Protein AF-0000000084338729 (afdb_homodimer)

Foldseek 3Di:
DPPPPPPDCPPDPLSVLLLLLLLQCCLVQNLVRDDCVSSCVSSVHDSVSSCVRDVDSVVSLLVLQQVLLCQLCVQLVCLLPDDDDLLVSLLSSQLSNLLSCQVVVSSLSSNVRCVVCLVVCVVPPPPCSSVVSVVSVVVSLVSNLVSLVVNCVVVVHDVVVDPSSVLSVVLVCLSSCCSVPDDNVDPDDSNVVSNVSSVVSSCVSPPDD/DPCVPPPDCPPDPLSVLLLLLLLQCCLVQNLVRDDCVSSCVSSVHDSVSSCVNDVDSVVSLLVLQQVLLCQLCVQLVCLLPDDDDLLVSLLSSQLSNLLSCQVVVSSLSSNVRCVVCLVVCVVPPPPCSSVVSVVSVVVSLVSNLVSLVVNCVVVVHDVVPDPSSVLSVVLVCLSSCCSVPDDNVDPDDSNVVSNVSSVVSSCVSPPDD

Sequence (418 aa):
MSESSGRSIRSGERGREVLDAAAAVFARKGYAQTSLDDIADELGATKGLIYHHYRSKESLLLDVLTTGAKTLIDGVRQIARSDGDPRARLRAMAREHVRITMTDVAYQRTAFRSLPMHVYLARRSVDERWGKLHELRAEHEGMFRDVIEQVLKEDGRTLDSVDTRTLARGMLGALNWVNVWYREERDQDVDGIADTLAEFVVNGVSPRPMSESSGRSIRSGERGREVLDAAAAVFARKGYAQTSLDDIADELGATKGLIYHHYRSKESLLLDVLTTGAKTLIDGVRQIARSDGDPRARLRAMAREHVRITMTDVAYQRTAFRSLPMHVYLARRSVDERWGKLHELRAEHEGMFRDVIEQVLKEDGRTLDSVDTRTLARGMLGALNWVNVWYREERDQDVDGIADTLAEFVVNGVSPRP

InterPro domains:
  IPR001647 DNA-binding HTH domain, TetR-type [PF00440] (19-63)
  IPR001647 DNA-binding HTH domain, TetR-type [PR00455] (18-31)
  IPR001647 DNA-binding HTH domain, TetR-type [PR00455] (39-62)
  IPR001647 DNA-binding HTH domain, TetR-type [PS50977] (12-72)
  IPR009057 Homedomain-like superfamily [SSF46689] (7-90)
  IPR036271 Tetracyclin repressor-like, C-terminal domain superfamily [SSF48498] (85-207)
  IPR041490 HTH-type transcriptional repressor KstR2, C-terminal [PF17932] (83-205)
  IPR050109 HTH-type, TetR-like transcriptional regulator [PTHR30055] (3-208)

Nearest PDB structures (foldseek):
  8suk-assembly2_B  TM=8.575E-01  e=2.396E-10  Rhodococcus sp. USK13
  8svd-assembly1_F  TM=8.682E-01  e=4.073E-09  Mycolicibacterium baixiangningiae
  8svd-assembly2_K  TM=8.384E-01  e=4.444E-09  Mycolicibacterium baixiangningiae
  8sv6-assembly1_B  TM=8.401E-01  e=4.642E-09  Mycolicibacterium smegmatis
  8sva-assembly1_G  TM=8.141E-01  e=8.927E-09  Rhodococcus sp. USK13

Organism: Pseudonocardia thermophila (NCBI:txid1848)

Secondary structure (DSSP, 8-state):
-----------SHHHHHHHHHHHHHHHHH-STT--HHHHHHHHT--HHHHHHH-S-HHHHHHHHHHHHHHHHHHHHHHHHHS-S-HHHHHHHHHHHHHHHHHHSHHHHHHHHHHHHHHHHHHHH---THHHHHHHHHHHHHHHHHHHHHHHHHHTT--GGGS-HHHHHHHHHHHHHTHHHH--TTS---HHHHHHHHHHHHHHHHS---/-----------SHHHHHHHHHHHHHHHHH-STT--HHHHHHHHT--HHHHHHH-S-HHHHHHHHHHHHHHHHHHHHHHHHHS-S-HHHHHHHHHHHHHHHHHHSHHHHHHHHHHHHHHHHHHHH---THHHHHHHHHHHHHHHHHHHHHHHHHHTT--GGGS-HHHHHHHHHHHHHTHHHH--TTS---HHHHHHHHHHHHHHHHS---

Radius of gyration: 22.44 Å; Cα contacts (8 Å, |Δi|>4): 516; chains: 2; bounding box: 72×61×52 Å

Structure (mmCIF, N/CA/C/O backbone):
data_AF-0000000084338729-model_v1
#
loop_
_entity.id
_entity.type
_entity.pdbx_description
1 polymer 'Transcriptional regulator, TetR family'
#
loop_
_atom_site.group_PDB
_atom_site.id
_atom_site.type_symbol
_atom_site.label_atom_id
_atom_site.label_alt_id
_atom_site.label_comp_id
_atom_site.label_asym_id
_atom_site.label_entity_id
_atom_site.label_seq_id
_atom_site.pdbx_PDB_ins_code
_atom_site.Cartn_x
_atom_site.Cartn_y
_atom_site.Cartn_z
_atom_site.occupancy
_atom_site.B_iso_or_equiv
_atom_site.auth_seq_id
_atom_site.auth_comp_id
_atom_site.auth_asym_id
_atom_site.auth_atom_id
_atom_site.pdbx_PDB_model_num
ATOM 1 N N . MET A 1 1 ? 33.438 31.438 -2.777 1 29.81 1 MET A N 1
ATOM 2 C CA . MET A 1 1 ? 32.875 31.078 -1.474 1 29.81 1 MET A CA 1
ATOM 3 C C . MET A 1 1 ? 32.062 29.797 -1.57 1 29.81 1 MET A C 1
ATOM 5 O O . MET A 1 1 ? 31.078 29.734 -2.318 1 29.81 1 MET A O 1
ATOM 9 N N . SER A 1 2 ? 32.656 28.516 -1.354 1 32.59 2 SER A N 1
ATOM 10 C CA . SER A 1 2 ? 32.5 27.078 -1.485 1 32.59 2 SER A CA 1
ATOM 11 C C . SER A 1 2 ? 31.297 26.578 -0.683 1 32.59 2 SER A C 1
ATOM 13 O O . SER A 1 2 ? 31.203 26.812 0.524 1 32.59 2 SER A O 1
ATOM 15 N N . GLU A 1 3 ? 30 26.547 -1.171 1 32.16 3 GLU A N 1
ATOM 16 C CA . GLU A 1 3 ? 28.594 26.266 -0.871 1 32.16 3 GLU A CA 1
ATOM 17 C C . GLU A 1 3 ? 28.438 24.922 -0.166 1 32.16 3 GLU A C 1
ATOM 19 O O . GLU A 1 3 ? 28.016 23.938 -0.776 1 32.16 3 GLU A O 1
ATOM 24 N N . SER A 1 4 ? 29.484 24.484 0.695 1 32.59 4 SER A N 1
ATOM 25 C CA . SER A 1 4 ? 29.906 23.266 1.371 1 32.59 4 SER A CA 1
ATOM 26 C C . SER A 1 4 ? 28.797 22.719 2.266 1 32.59 4 SER A C 1
ATOM 28 O O . SER A 1 4 ? 28.859 21.578 2.719 1 32.59 4 SER A O 1
ATOM 30 N N . SER A 1 5 ? 27.969 23.516 2.996 1 32.72 5 SER A N 1
ATOM 31 C CA . SER A 1 5 ? 27.578 23.281 4.379 1 32.72 5 SER A CA 1
ATOM 32 C C . SER A 1 5 ? 26.422 22.281 4.461 1 32.72 5 SER A C 1
ATOM 34 O O . SER A 1 5 ? 25.531 22.438 5.305 1 32.72 5 SER A O 1
ATOM 36 N N . GLY A 1 6 ? 25.906 21.766 3.426 1 34.91 6 GLY A N 1
ATOM 37 C CA . GLY A 1 6 ? 24.859 20.812 3.721 1 34.91 6 GLY A CA 1
ATOM 38 C C . GLY A 1 6 ? 25.219 19.828 4.82 1 34.91 6 GLY A C 1
ATOM 39 O O . GLY A 1 6 ? 25.984 18.891 4.594 1 34.91 6 GLY A O 1
ATOM 40 N N . ARG A 1 7 ? 25.344 20.234 6.023 1 35.16 7 ARG A N 1
ATOM 41 C CA . ARG A 1 7 ? 25.828 19.656 7.27 1 35.16 7 ARG A CA 1
ATOM 42 C C . ARG A 1 7 ? 25.359 18.203 7.422 1 35.16 7 ARG A C 1
ATOM 44 O O . ARG A 1 7 ? 24.219 17.875 7.098 1 35.16 7 ARG A O 1
ATOM 51 N N . SER A 1 8 ? 26.188 17.234 7.461 1 37.69 8 SER A N 1
ATOM 52 C CA . SER A 1 8 ? 26.219 15.805 7.781 1 37.69 8 SER A CA 1
ATOM 53 C C . SER A 1 8 ? 25.188 15.445 8.836 1 37.69 8 SER A C 1
ATOM 55 O O . SER A 1 8 ? 24.938 16.219 9.758 1 37.69 8 SER A O 1
ATOM 57 N N . ILE A 1 9 ? 24.047 14.844 8.531 1 42.84 9 ILE A N 1
ATOM 58 C CA . ILE A 1 9 ? 23.328 14.18 9.609 1 42.84 9 ILE A CA 1
ATOM 59 C C . ILE A 1 9 ? 24.219 14.039 10.836 1 42.84 9 ILE A C 1
ATOM 61 O O . ILE A 1 9 ? 25.266 13.383 10.773 1 42.84 9 ILE A O 1
ATOM 65 N N . ARG A 1 10 ? 24.562 15.102 11.508 1 43.84 10 ARG A N 1
ATOM 66 C CA . ARG A 1 10 ? 25.359 15.141 12.734 1 43.84 10 ARG A CA 1
ATOM 67 C C . ARG A 1 10 ? 25.344 13.781 13.43 1 43.84 10 ARG A C 1
ATOM 69 O O . ARG A 1 10 ? 24.297 13.305 13.859 1 43.84 10 ARG A O 1
ATOM 76 N N . SER A 1 11 ? 26.016 12.789 13 1 52.41 11 SER A N 1
ATOM 77 C CA . SER A 1 11 ? 26.547 11.438 13.172 1 52.41 11 SER A CA 1
ATOM 78 C C . SER A 1 11 ? 26.656 11.078 14.648 1 52.41 11 SER A C 1
ATOM 80 O O . SER A 1 11 ? 27 9.945 14.992 1 52.41 11 SER A O 1
ATOM 82 N N . GLY A 1 12 ? 26.359 12.047 15.5 1 60.25 12 GLY A N 1
ATOM 83 C CA . GLY A 1 12 ? 26.594 11.625 16.875 1 60.25 12 GLY A CA 1
ATOM 84 C C . GLY A 1 12 ? 25.406 10.867 17.469 1 60.25 12 GLY A C 1
ATOM 85 O O . GLY A 1 12 ? 24.406 10.664 16.797 1 60.25 12 GLY A O 1
ATOM 86 N N . GLU A 1 13 ? 25.656 10.164 18.484 1 67.62 13 GLU A N 1
ATOM 87 C CA . GLU A 1 13 ? 24.688 9.398 19.266 1 67.62 13 GLU A CA 1
ATOM 88 C C . GLU A 1 13 ? 23.406 10.195 19.484 1 67.62 13 GLU A C 1
ATOM 90 O O . GLU A 1 13 ? 22.297 9.648 19.391 1 67.62 13 GLU A O 1
ATOM 95 N N . ARG A 1 14 ? 23.547 11.508 19.453 1 71.56 14 ARG A N 1
ATOM 96 C CA . ARG A 1 14 ? 22.391 12.344 19.75 1 71.56 14 ARG A CA 1
ATOM 97 C C . ARG A 1 14 ? 21.531 12.562 18.5 1 71.56 14 ARG A C 1
ATOM 99 O O . ARG A 1 14 ? 20.312 12.586 18.594 1 71.56 14 ARG A O 1
ATOM 106 N N . GLY A 1 15 ? 22.188 12.664 17.406 1 82.19 15 GLY A N 1
ATOM 107 C CA . GLY A 1 15 ? 21.453 12.805 16.156 1 82.19 15 GLY A CA 1
ATOM 108 C C . GLY A 1 15 ? 20.578 11.602 15.836 1 82.19 15 GLY A C 1
ATOM 109 O O . GLY A 1 15 ? 19.438 11.75 15.406 1 82.19 15 GLY A O 1
ATOM 110 N N . ARG A 1 16 ? 21.125 10.516 16.219 1 88.81 16 ARG A N 1
ATOM 111 C CA . ARG A 1 16 ? 20.391 9.281 15.969 1 88.81 16 ARG A CA 1
ATOM 112 C C . ARG A 1 16 ? 19.188 9.156 16.891 1 88.81 16 ARG A C 1
ATOM 114 O O . ARG A 1 16 ? 18.125 8.672 16.484 1 88.81 16 ARG A O 1
ATOM 121 N N . GLU A 1 17 ? 19.312 9.617 18.031 1 91.12 17 GLU A N 1
ATOM 122 C CA . GLU A 1 17 ? 18.203 9.57 18.984 1 91.12 17 GLU A CA 1
ATOM 123 C C . GLU A 1 17 ? 17.047 10.461 18.547 1 91.12 17 GLU A C 1
ATOM 125 O O . GLU A 1 17 ? 15.883 10.086 18.672 1 91.12 17 GLU A O 1
ATOM 130 N N . VAL A 1 18 ? 17.422 11.609 18.094 1 92.56 18 VAL A N 1
ATOM 131 C CA . VAL A 1 18 ? 16.422 12.539 17.609 1 92.56 18 VAL A CA 1
ATOM 132 C C . VAL A 1 18 ? 15.688 11.93 16.406 1 92.56 18 VAL A C 1
ATOM 134 O O . VAL A 1 18 ? 14.461 12 16.312 1 92.56 18 VAL A O 1
ATOM 137 N N . LEU A 1 19 ? 16.453 11.273 15.578 1 94.81 19 LEU A N 1
ATOM 138 C CA . LEU A 1 19 ? 15.898 10.656 14.383 1 94.81 19 LEU A CA 1
ATOM 139 C C . LEU A 1 19 ? 14.938 9.531 14.758 1 94.81 19 LEU A C 1
ATOM 141 O O . LEU A 1 19 ? 13.844 9.43 14.195 1 94.81 19 LEU A O 1
ATOM 145 N N . ASP A 1 20 ? 15.398 8.727 15.703 1 96.12 20 ASP A N 1
ATOM 146 C CA . ASP A 1 20 ? 14.57 7.621 16.156 1 96.12 20 ASP A CA 1
ATOM 147 C C . ASP A 1 20 ? 13.266 8.125 16.766 1 96.12 20 ASP A C 1
ATOM 149 O O . ASP A 1 20 ? 12.195 7.566 16.516 1 96.12 20 ASP A O 1
ATOM 153 N N . ALA A 1 21 ? 13.367 9.156 17.516 1 95.56 21 ALA A N 1
ATOM 154 C CA . ALA A 1 21 ? 12.18 9.758 18.125 1 95.56 21 ALA A CA 1
ATOM 155 C C . ALA A 1 21 ? 11.25 10.32 17.062 1 95.56 21 ALA A C 1
ATOM 157 O O . ALA A 1 21 ? 10.031 10.148 17.125 1 95.56 21 ALA A O 1
ATOM 158 N N . ALA A 1 22 ? 11.82 11.008 16.094 1 96.5 22 ALA A N 1
ATOM 159 C CA . ALA A 1 22 ? 11.039 11.578 15 1 96.5 22 ALA A CA 1
ATOM 160 C C . ALA A 1 22 ? 10.305 10.484 14.227 1 96.5 22 ALA A C 1
ATOM 162 O O . ALA A 1 22 ? 9.109 10.602 13.945 1 96.5 22 ALA A O 1
ATOM 163 N N . ALA A 1 23 ? 11.039 9.414 13.906 1 97.31 23 ALA A N 1
ATOM 164 C CA . ALA A 1 23 ? 10.438 8.297 13.18 1 97.31 23 ALA A CA 1
ATOM 165 C C . ALA A 1 23 ? 9.242 7.727 13.945 1 97.31 23 ALA A C 1
ATOM 167 O O . ALA A 1 23 ? 8.188 7.473 13.367 1 97.31 23 ALA A O 1
ATOM 168 N N . ALA A 1 24 ? 9.422 7.59 15.211 1 96.44 24 ALA A N 1
ATOM 169 C CA . ALA A 1 24 ? 8.367 7.035 16.047 1 96.44 24 ALA A CA 1
ATOM 170 C C . ALA A 1 24 ? 7.137 7.934 16.047 1 96.44 24 ALA A C 1
ATOM 172 O O . ALA A 1 24 ? 6.008 7.453 15.898 1 96.44 24 ALA A O 1
ATOM 173 N N . VAL A 1 25 ? 7.309 9.195 16.188 1 95.75 25 VAL A N 1
ATOM 174 C CA . VAL A 1 25 ? 6.199 10.141 16.266 1 95.75 25 VAL A CA 1
ATOM 175 C C . VAL A 1 25 ? 5.523 10.266 14.906 1 95.75 25 VAL A C 1
ATOM 177 O O . VAL A 1 25 ? 4.293 10.234 14.812 1 95.75 25 VAL A O 1
ATOM 180 N N . PHE A 1 26 ? 6.336 10.367 13.812 1 94.62 26 PHE A N 1
ATOM 181 C CA . PHE A 1 26 ? 5.781 10.422 12.469 1 94.62 26 PHE A CA 1
ATOM 182 C C . PHE A 1 26 ? 4.965 9.164 12.172 1 94.62 26 PHE A C 1
ATOM 184 O O . PHE A 1 26 ? 3.908 9.242 11.539 1 94.62 26 PHE A O 1
ATOM 191 N N . ALA A 1 27 ? 5.484 8.07 12.602 1 93.69 27 ALA A N 1
ATOM 192 C CA . ALA A 1 27 ? 4.793 6.809 12.367 1 93.69 27 ALA A CA 1
ATOM 193 C C . ALA A 1 27 ? 3.465 6.766 13.117 1 93.69 27 ALA A C 1
ATOM 195 O O . ALA A 1 27 ? 2.482 6.211 12.617 1 93.69 27 ALA A O 1
ATOM 196 N N . ARG A 1 28 ? 3.416 7.344 14.234 1 90.12 28 ARG A N 1
ATOM 197 C CA . ARG A 1 28 ? 2.238 7.281 15.094 1 90.12 28 ARG A CA 1
ATOM 198 C C . ARG A 1 28 ? 1.216 8.344 14.703 1 90.12 28 ARG A C 1
ATOM 200 O O . ARG A 1 28 ? 0.024 8.047 14.578 1 90.12 28 ARG A O 1
ATOM 207 N N . LYS A 1 29 ? 1.679 9.617 14.391 1 87.5 29 LYS A N 1
ATOM 208 C CA . LYS A 1 29 ? 0.766 10.75 14.258 1 87.5 29 LYS A CA 1
ATOM 209 C C . LYS A 1 29 ? 0.616 11.172 12.797 1 87.5 29 LYS A C 1
ATOM 211 O O . LYS A 1 29 ? -0.352 11.836 12.438 1 87.5 29 LYS A O 1
ATOM 216 N N . GLY A 1 30 ? 1.602 10.75 12 1 88.88 30 GLY A N 1
ATOM 217 C CA . GLY A 1 30 ? 1.691 11.328 10.664 1 88.88 30 GLY A CA 1
ATOM 218 C C . GLY A 1 30 ? 2.443 12.641 10.633 1 88.88 30 GLY A C 1
ATOM 219 O O . GLY A 1 30 ? 2.562 13.32 11.656 1 88.88 30 GLY A O 1
ATOM 220 N N . TYR A 1 31 ? 2.863 13.031 9.516 1 88.06 31 TYR A N 1
ATOM 221 C CA . TYR A 1 31 ? 3.695 14.211 9.336 1 88.06 31 TYR A CA 1
ATOM 222 C C . TYR A 1 31 ? 2.92 15.484 9.68 1 88.06 31 TYR A C 1
ATOM 224 O O . TYR A 1 31 ? 3.396 16.328 10.438 1 88.06 31 TYR A O 1
ATOM 232 N N . ALA A 1 32 ? 1.755 15.641 9.117 1 83.25 32 ALA A N 1
ATOM 233 C CA . ALA A 1 32 ? 0.985 16.875 9.234 1 83.25 32 ALA A CA 1
ATOM 234 C C . ALA A 1 32 ? 0.612 17.156 10.688 1 83.25 32 ALA A C 1
ATOM 236 O O . ALA A 1 32 ? 0.592 18.312 11.117 1 83.25 32 ALA A O 1
ATOM 237 N N . GLN A 1 33 ? 0.478 16.141 11.5 1 85.94 33 GLN A N 1
ATOM 238 C CA . GLN A 1 33 ? -0.008 16.312 12.867 1 85.94 33 GLN A CA 1
ATOM 239 C C . GLN A 1 33 ? 1.147 16.328 13.859 1 85.94 33 GLN A C 1
ATOM 241 O O . GLN A 1 33 ? 0.928 16.359 15.07 1 85.94 33 GLN A O 1
ATOM 246 N N . THR A 1 34 ? 2.303 16.234 13.383 1 92.19 34 THR A N 1
ATOM 247 C CA . THR A 1 34 ? 3.48 16.188 14.242 1 92.19 34 THR A CA 1
ATOM 248 C C . THR A 1 34 ? 4.129 17.562 14.336 1 92.19 34 THR A C 1
ATOM 250 O O . THR A 1 34 ? 4.246 18.281 13.328 1 92.19 34 THR A O 1
ATOM 253 N N . SER A 1 35 ? 4.523 17.984 15.539 1 92.69 35 SER A N 1
ATOM 254 C CA . SER A 1 35 ? 5.336 19.172 15.766 1 92.69 35 SER A CA 1
ATOM 255 C C . SER A 1 35 ? 6.715 18.812 16.297 1 92.69 35 SER A C 1
ATOM 257 O O . SER A 1 35 ? 6.941 17.672 16.734 1 92.69 35 SER A O 1
ATOM 259 N N . LEU A 1 36 ? 7.574 19.703 16.219 1 92.75 36 LEU A N 1
ATOM 260 C CA . LEU A 1 36 ? 8.891 19.484 16.812 1 92.75 36 LEU A CA 1
ATOM 261 C C . LEU A 1 36 ? 8.781 19.297 18.312 1 92.75 36 LEU A C 1
ATOM 263 O O . LEU A 1 36 ? 9.555 18.531 18.906 1 92.75 36 LEU A O 1
ATOM 267 N N . ASP A 1 37 ? 7.781 19.938 18.906 1 92.5 37 ASP A N 1
ATOM 268 C CA . ASP A 1 37 ? 7.527 19.75 20.328 1 92.5 37 ASP A CA 1
ATOM 269 C C . ASP A 1 37 ? 7.137 18.312 20.641 1 92.5 37 ASP A C 1
ATOM 271 O O . ASP A 1 37 ? 7.566 17.734 21.641 1 92.5 37 ASP A O 1
ATOM 275 N N . ASP A 1 38 ? 6.348 17.703 19.812 1 94.12 38 ASP A N 1
ATOM 276 C CA . ASP A 1 38 ? 5.977 16.297 19.969 1 94.12 38 ASP A CA 1
ATOM 277 C C . ASP A 1 38 ? 7.211 15.406 20 1 94.12 38 ASP A C 1
ATOM 279 O O . ASP A 1 38 ? 7.281 14.453 20.781 1 94.12 38 ASP A O 1
ATOM 283 N N . ILE A 1 39 ? 8.125 15.703 19.141 1 94.88 39 ILE A N 1
ATOM 284 C CA . ILE A 1 39 ? 9.344 14.898 19.016 1 94.88 39 ILE A CA 1
ATOM 285 C C . ILE A 1 39 ? 10.227 15.094 20.25 1 94.88 39 ILE A C 1
ATOM 287 O O . ILE A 1 39 ? 10.789 14.133 20.766 1 94.88 39 ILE A O 1
ATOM 291 N N . ALA A 1 40 ? 10.328 16.344 20.688 1 93.06 40 ALA A N 1
ATOM 292 C CA . ALA A 1 40 ? 11.07 16.641 21.906 1 93.06 40 ALA A CA 1
ATOM 293 C C . ALA A 1 40 ? 10.484 15.867 23.094 1 93.06 40 ALA A C 1
ATOM 295 O O . ALA A 1 40 ? 11.227 15.281 23.891 1 93.06 40 ALA A O 1
ATOM 296 N N . ASP A 1 41 ? 9.195 15.867 23.188 1 93.62 41 ASP A N 1
ATOM 297 C CA . ASP A 1 41 ? 8.5 15.148 24.25 1 93.62 41 ASP A CA 1
ATOM 298 C C . ASP A 1 41 ? 8.797 13.648 24.188 1 93.62 41 ASP A C 1
ATOM 300 O O . ASP A 1 41 ? 9.016 13.008 25.203 1 93.62 41 ASP A O 1
ATOM 304 N N . GLU A 1 42 ? 8.773 13.094 22.984 1 93.12 42 GLU A N 1
ATOM 305 C CA . GLU A 1 42 ? 9.086 11.688 22.781 1 93.12 42 GLU A CA 1
ATOM 306 C C . GLU A 1 42 ? 10.484 11.344 23.281 1 93.12 42 GLU A C 1
ATOM 308 O O . GLU A 1 42 ? 10.703 10.266 23.828 1 93.12 42 GLU A O 1
ATOM 313 N N . LEU A 1 43 ? 11.383 12.195 23.109 1 90.81 43 LEU A N 1
ATOM 314 C CA . LEU A 1 43 ? 12.781 12.008 23.484 1 90.81 43 LEU A CA 1
ATOM 315 C C . LEU A 1 43 ? 13 12.32 24.953 1 90.81 43 LEU A C 1
ATOM 317 O O . LEU A 1 43 ? 14.047 12 25.516 1 90.81 43 LEU A O 1
ATOM 321 N N . GLY A 1 44 ? 12.023 12.945 25.531 1 90.44 44 GLY A N 1
ATOM 322 C CA . GLY A 1 44 ? 12.227 13.422 26.891 1 90.44 44 GLY A CA 1
ATOM 323 C C . GLY A 1 44 ? 13.273 14.523 26.984 1 90.44 44 GLY A C 1
ATOM 324 O O . GLY A 1 44 ? 14.039 14.57 27.953 1 90.44 44 GLY A O 1
ATOM 325 N N . ALA A 1 45 ? 13.391 15.227 26.016 1 83.56 45 ALA A N 1
ATOM 326 C CA . ALA A 1 45 ? 14.398 16.281 25.938 1 83.56 45 ALA A CA 1
ATOM 327 C C . ALA A 1 45 ? 13.734 17.656 25.859 1 83.56 45 ALA A C 1
ATOM 329 O O . ALA A 1 45 ? 12.516 17.766 25.734 1 83.56 45 ALA A O 1
ATOM 330 N N . THR A 1 46 ? 14.578 18.609 26.031 1 81.62 46 THR A N 1
ATOM 331 C CA . THR A 1 46 ? 14.094 19.969 25.875 1 81.62 46 THR A CA 1
ATOM 332 C C . THR A 1 46 ? 13.883 20.297 24.406 1 81.62 46 THR A C 1
ATOM 334 O O . THR A 1 46 ? 14.516 19.703 23.531 1 81.62 46 THR A O 1
ATOM 337 N N . LYS A 1 47 ? 13.047 21.188 24.141 1 81.31 47 LYS A N 1
ATOM 338 C CA . LYS A 1 47 ? 12.781 21.672 22.781 1 81.31 47 LYS A CA 1
ATOM 339 C C . LYS A 1 47 ? 14.055 22.203 22.141 1 81.31 47 LYS A C 1
ATOM 341 O O . LYS A 1 47 ? 14.266 22.031 20.938 1 81.31 47 LYS A O 1
ATOM 346 N N . GLY A 1 48 ? 14.875 22.75 22.953 1 81.06 48 GLY A N 1
ATOM 347 C CA . GLY A 1 48 ? 16.125 23.344 22.484 1 81.06 48 GLY A CA 1
ATOM 348 C C . GLY A 1 48 ? 17.062 22.328 21.859 1 81.06 48 GLY A C 1
ATOM 349 O O . GLY A 1 48 ? 17.734 22.625 20.859 1 81.06 48 GLY A O 1
ATOM 350 N N . LEU A 1 49 ? 17.047 21.203 22.312 1 81.81 49 LEU A N 1
ATOM 351 C CA . LEU A 1 49 ? 17.906 20.156 21.781 1 81.81 49 LEU A CA 1
ATOM 352 C C . LEU A 1 49 ? 17.531 19.812 20.344 1 81.81 49 LEU A C 1
ATOM 354 O O . LEU A 1 49 ? 18.406 19.641 19.5 1 81.81 49 LEU A O 1
ATOM 358 N N . ILE A 1 50 ? 16.25 19.703 20.031 1 84.44 50 ILE A N 1
ATOM 359 C CA . ILE A 1 50 ? 15.789 19.359 18.688 1 84.44 50 ILE A CA 1
ATOM 360 C C . ILE A 1 50 ? 16.094 20.516 17.719 1 84.44 50 ILE A C 1
ATOM 362 O O . ILE A 1 50 ? 16.578 20.281 16.625 1 84.44 50 ILE A O 1
ATOM 366 N N . TYR A 1 51 ? 15.922 21.719 18.281 1 82.69 51 TYR A N 1
ATOM 367 C CA . TYR A 1 51 ? 16.078 22.891 17.453 1 82.69 51 TYR A CA 1
ATOM 368 C C . TYR A 1 51 ? 17.547 23.141 17.125 1 82.69 51 TYR A C 1
ATOM 370 O O . TYR A 1 51 ? 17.875 23.75 16.094 1 82.69 51 TYR A O 1
ATOM 378 N N . HIS A 1 52 ? 18.328 22.641 17.953 1 83.69 52 HIS A N 1
ATOM 379 C CA . HIS A 1 52 ? 19.766 22.734 17.703 1 83.69 52 HIS A CA 1
ATOM 380 C C . HIS A 1 52 ? 20.172 21.844 16.547 1 83.69 52 HIS A C 1
ATOM 382 O O . HIS A 1 52 ? 21.062 22.203 15.766 1 83.69 52 HIS A O 1
ATOM 388 N N . HIS A 1 53 ? 19.453 20.766 16.391 1 83.5 53 HIS A N 1
ATOM 389 C CA . HIS A 1 53 ? 19.828 19.781 15.375 1 83.5 53 HIS A CA 1
ATOM 390 C C . HIS A 1 53 ? 19.016 19.969 14.102 1 83.5 53 HIS A C 1
ATOM 392 O O . HIS A 1 53 ? 19.531 19.766 13 1 83.5 53 HIS A O 1
ATOM 398 N N . TYR A 1 54 ? 17.781 20.297 14.289 1 85.19 54 TYR A N 1
ATOM 399 C CA . TYR A 1 54 ? 16.906 20.438 13.141 1 85.19 54 TYR A CA 1
ATOM 400 C C . TYR A 1 54 ? 16.109 21.734 13.227 1 85.19 54 TYR A C 1
ATOM 402 O O . TYR A 1 54 ? 15.508 22.031 14.266 1 85.19 54 TYR A O 1
ATOM 410 N N . ARG A 1 55 ? 16.188 22.422 12.055 1 79.06 55 ARG A N 1
ATOM 411 C CA . ARG A 1 55 ? 15.484 23.688 12.047 1 79.06 55 ARG A CA 1
ATOM 412 C C . ARG A 1 55 ? 14.094 23.531 11.453 1 79.06 55 ARG A C 1
ATOM 414 O O . ARG A 1 55 ? 13.242 24.422 11.602 1 79.06 55 ARG A O 1
ATOM 421 N N . SER A 1 56 ? 13.945 22.391 10.805 1 87.75 56 SER A N 1
ATOM 422 C CA . SER A 1 56 ? 12.625 22.266 10.195 1 87.75 56 SER A CA 1
ATOM 423 C C . SER A 1 56 ? 12.117 20.828 10.281 1 87.75 56 SER A C 1
ATOM 425 O O . SER A 1 56 ? 12.898 19.875 10.172 1 87.75 56 SER A O 1
ATOM 427 N N . LYS A 1 57 ? 10.914 20.719 10.438 1 90.69 57 LYS A N 1
ATOM 428 C CA . LYS A 1 57 ? 10.227 19.438 10.453 1 90.69 57 LYS A CA 1
ATOM 429 C C . LYS A 1 57 ? 10.43 18.688 9.141 1 90.69 57 LYS A C 1
ATOM 431 O O . LYS A 1 57 ? 10.57 17.469 9.133 1 90.69 57 LYS A O 1
ATOM 436 N N . GLU A 1 58 ? 10.453 19.375 8.062 1 89.38 58 GLU A N 1
ATOM 437 C CA . GLU A 1 58 ? 10.641 18.766 6.746 1 89.38 58 GLU A CA 1
ATOM 438 C C . GLU A 1 58 ? 12.016 18.125 6.617 1 89.38 58 GLU A C 1
ATOM 440 O O . GLU A 1 58 ? 12.148 17.031 6.082 1 89.38 58 GLU A O 1
ATOM 445 N N . SER A 1 59 ? 12.984 18.844 7.074 1 89.62 59 SER A N 1
ATOM 446 C CA . SER A 1 59 ? 14.344 18.297 7.023 1 89.62 59 SER A CA 1
ATOM 447 C C . SER A 1 59 ? 14.461 17.031 7.863 1 89.62 59 SER A C 1
ATOM 449 O O . SER A 1 59 ? 15.156 16.094 7.484 1 89.62 59 SER A O 1
ATOM 451 N N . LEU A 1 60 ? 13.836 17.062 8.961 1 92.31 60 LEU A N 1
ATOM 452 C CA . LEU A 1 60 ? 13.828 15.891 9.828 1 92.31 60 LEU A CA 1
ATOM 453 C C . LEU A 1 60 ? 13.109 14.719 9.164 1 92.31 60 LEU A C 1
ATOM 455 O O . LEU A 1 60 ? 13.602 13.586 9.195 1 92.31 60 LEU A O 1
ATOM 459 N N . LEU A 1 61 ? 11.984 14.969 8.539 1 93.75 61 LEU A N 1
ATOM 460 C CA . LEU A 1 61 ? 11.273 13.922 7.805 1 93.75 61 LEU A CA 1
ATOM 461 C C . LEU A 1 61 ? 12.164 13.328 6.719 1 93.75 61 LEU A C 1
ATOM 463 O O . LEU A 1 61 ? 12.242 12.102 6.578 1 93.75 61 LEU A O 1
ATOM 467 N N . LEU A 1 62 ? 12.789 14.188 5.992 1 92.5 62 LEU A N 1
ATOM 468 C CA . LEU A 1 62 ? 13.641 13.734 4.898 1 92.5 62 LEU A CA 1
ATOM 469 C C . LEU A 1 62 ? 14.734 12.805 5.414 1 92.5 62 LEU A C 1
ATOM 471 O O . LEU A 1 62 ? 15.031 11.781 4.793 1 92.5 62 LEU A O 1
ATOM 475 N N . ASP A 1 63 ? 15.289 13.164 6.508 1 94.31 63 ASP A N 1
ATOM 476 C CA . ASP A 1 63 ? 16.328 12.312 7.086 1 94.31 63 ASP A CA 1
ATOM 477 C C . ASP A 1 63 ? 15.75 10.977 7.543 1 94.31 63 ASP A C 1
ATOM 479 O O . ASP A 1 63 ? 16.375 9.938 7.383 1 94.31 63 ASP A O 1
ATOM 483 N N . VAL A 1 64 ? 14.586 10.977 8.141 1 96.31 64 VAL A N 1
ATOM 484 C CA . VAL A 1 64 ? 13.906 9.75 8.547 1 96.31 64 VAL A CA 1
ATOM 485 C C . VAL A 1 64 ? 13.648 8.875 7.32 1 96.31 64 VAL A C 1
ATOM 487 O O . VAL A 1 64 ? 13.961 7.68 7.328 1 96.31 64 VAL A O 1
ATOM 490 N N . LEU A 1 65 ? 13.156 9.492 6.266 1 95.94 65 LEU A N 1
ATOM 491 C CA . LEU A 1 65 ? 12.836 8.766 5.043 1 95.94 65 LEU A CA 1
ATOM 492 C C . LEU A 1 65 ? 14.102 8.195 4.402 1 95.94 65 LEU A C 1
ATOM 494 O O . LEU A 1 65 ? 14.109 7.039 3.963 1 95.94 65 LEU A O 1
ATOM 498 N N . THR A 1 66 ? 15.117 9 4.344 1 95.56 66 THR A N 1
ATOM 499 C CA . THR A 1 66 ? 16.359 8.586 3.721 1 95.56 66 THR A CA 1
ATOM 500 C C . THR A 1 66 ? 17 7.426 4.492 1 95.56 66 THR A C 1
ATOM 502 O O . THR A 1 66 ? 17.469 6.457 3.893 1 95.56 66 THR A O 1
ATOM 505 N N . THR A 1 67 ? 16.984 7.535 5.789 1 97.06 67 THR A N 1
ATOM 506 C CA . THR A 1 67 ? 17.531 6.473 6.625 1 97.06 67 THR A CA 1
ATOM 507 C C . THR A 1 67 ? 16.766 5.168 6.414 1 97.06 67 THR A C 1
ATOM 509 O O . THR A 1 67 ? 17.375 4.105 6.262 1 97.06 67 THR A O 1
ATOM 512 N N . GLY A 1 68 ? 15.477 5.238 6.434 1 97.38 68 GLY A N 1
ATOM 513 C CA . GLY A 1 68 ? 14.664 4.062 6.164 1 97.38 68 GLY A CA 1
ATOM 514 C C . GLY A 1 68 ? 14.938 3.455 4.801 1 97.38 68 GLY A C 1
ATOM 515 O O . GLY A 1 68 ? 15.062 2.234 4.672 1 97.38 68 GLY A O 1
ATOM 516 N N . ALA A 1 69 ? 15.047 4.309 3.779 1 96.88 69 ALA A N 1
ATOM 517 C CA . ALA A 1 69 ? 15.328 3.854 2.422 1 96.88 69 ALA A CA 1
ATOM 518 C C . ALA A 1 69 ? 16.688 3.158 2.348 1 96.88 69 ALA A C 1
ATOM 520 O O . ALA A 1 69 ? 16.812 2.102 1.725 1 96.88 69 ALA A O 1
ATOM 521 N N . LYS A 1 70 ? 17.641 3.734 2.967 1 97.75 70 LYS A N 1
ATOM 522 C CA . LYS A 1 70 ? 18.984 3.162 2.953 1 97.75 70 LYS A CA 1
ATOM 523 C C . LYS A 1 70 ? 19.016 1.805 3.648 1 97.75 70 LYS A C 1
ATOM 525 O O . LYS A 1 70 ? 19.719 0.896 3.217 1 97.75 70 LYS A O 1
ATOM 530 N N . THR A 1 71 ? 18.297 1.696 4.742 1 97.62 71 THR A N 1
ATOM 531 C CA . THR A 1 71 ? 18.219 0.417 5.441 1 97.62 71 THR A CA 1
ATOM 532 C C . THR A 1 71 ? 17.703 -0.678 4.508 1 97.62 71 THR A C 1
ATOM 534 O O . THR A 1 71 ? 18.281 -1.767 4.445 1 97.62 71 THR A O 1
ATOM 537 N N . LEU A 1 72 ? 16.688 -0.412 3.773 1 97.69 72 LEU A N 1
ATOM 538 C CA . LEU A 1 72 ? 16.109 -1.373 2.832 1 97.69 72 LEU A CA 1
ATOM 539 C C . LEU A 1 72 ? 17.109 -1.702 1.726 1 97.69 72 LEU A C 1
ATOM 541 O O . LEU A 1 72 ? 17.359 -2.875 1.436 1 97.69 72 LEU A O 1
ATOM 545 N N . ILE A 1 73 ? 17.656 -0.661 1.139 1 97.94 73 ILE A N 1
ATOM 546 C CA . ILE A 1 73 ? 18.547 -0.81 -0.006 1 97.94 73 ILE A CA 1
ATOM 547 C C . ILE A 1 73 ? 19.766 -1.619 0.401 1 97.94 73 ILE A C 1
ATOM 549 O O . ILE A 1 73 ? 20.172 -2.557 -0.298 1 97.94 73 ILE A O 1
ATOM 553 N N . ASP A 1 74 ? 20.328 -1.262 1.515 1 96.88 74 ASP A N 1
ATOM 554 C CA . ASP A 1 74 ? 21.516 -1.951 1.979 1 96.88 74 ASP A CA 1
ATOM 555 C C . ASP A 1 74 ? 21.234 -3.42 2.283 1 96.88 74 ASP A C 1
ATOM 557 O O . ASP A 1 74 ? 22.078 -4.285 2.055 1 96.88 74 ASP A O 1
ATOM 561 N N . GLY A 1 75 ? 20.062 -3.68 2.811 1 96.88 75 GLY A N 1
ATOM 562 C CA . GLY A 1 75 ? 19.672 -5.043 3.131 1 96.88 75 GLY A CA 1
ATOM 563 C C . GLY A 1 75 ? 19.547 -5.93 1.906 1 96.88 75 GLY A C 1
ATOM 564 O O . GLY A 1 75 ? 19.875 -7.113 1.951 1 96.88 75 GLY A O 1
ATOM 565 N N . VAL A 1 76 ? 19.078 -5.332 0.764 1 97.62 76 VAL A N 1
ATOM 566 C CA . VAL A 1 76 ? 18.766 -6.188 -0.376 1 97.62 76 VAL A CA 1
ATOM 567 C C . VAL A 1 76 ? 19.906 -6.137 -1.388 1 97.62 76 VAL A C 1
ATOM 569 O O . VAL A 1 76 ? 20.016 -7.012 -2.248 1 97.62 76 VAL A O 1
ATOM 572 N N . ARG A 1 77 ? 20.719 -5.102 -1.366 1 97.5 77 ARG A N 1
ATOM 573 C CA . ARG A 1 77 ? 21.734 -4.836 -2.385 1 97.5 77 ARG A CA 1
ATOM 574 C C . ARG A 1 77 ? 22.703 -6.004 -2.512 1 97.5 77 ARG A C 1
ATOM 576 O O . ARG A 1 77 ? 23 -6.461 -3.619 1 97.5 77 ARG A O 1
ATOM 583 N N . GLN A 1 78 ? 23.156 -6.469 -1.382 1 95.88 78 GLN A N 1
ATOM 584 C CA . GLN A 1 78 ? 24.125 -7.559 -1.423 1 95.88 78 GLN A CA 1
ATOM 585 C C . GLN A 1 78 ? 23.5 -8.82 -2.016 1 95.88 78 GLN A C 1
ATOM 587 O O . GLN A 1 78 ? 24.172 -9.57 -2.73 1 95.88 78 GLN A O 1
ATOM 592 N N . ILE A 1 79 ? 22.25 -9.062 -1.729 1 98.12 79 ILE A N 1
ATOM 593 C CA . ILE A 1 79 ? 21.547 -10.227 -2.262 1 98.12 79 ILE A CA 1
ATOM 594 C C . ILE A 1 79 ? 21.375 -10.078 -3.771 1 98.12 79 ILE A C 1
ATOM 596 O O . ILE A 1 79 ? 21.656 -11.016 -4.527 1 98.12 79 ILE A O 1
ATOM 600 N N . ALA A 1 80 ? 21.016 -8.914 -4.199 1 97.81 80 ALA A N 1
ATOM 601 C CA . ALA A 1 80 ? 20.766 -8.625 -5.609 1 97.81 80 ALA A CA 1
ATOM 602 C C . ALA A 1 80 ? 22.031 -8.836 -6.438 1 97.81 80 ALA A C 1
ATOM 604 O O . ALA A 1 80 ? 21.953 -9.234 -7.602 1 97.81 80 ALA A O 1
ATOM 605 N N . ARG A 1 81 ? 23.141 -8.562 -5.879 1 95.44 81 ARG A N 1
ATOM 606 C CA . ARG A 1 81 ? 24.406 -8.57 -6.602 1 95.44 81 ARG A CA 1
ATOM 607 C C . ARG A 1 81 ? 25.109 -9.906 -6.441 1 95.44 81 ARG A C 1
ATOM 609 O O . ARG A 1 81 ? 26.172 -10.133 -7.035 1 95.44 81 ARG A O 1
ATOM 616 N N . SER A 1 82 ? 24.578 -10.711 -5.609 1 95.38 82 SER A N 1
ATOM 617 C CA . SER A 1 82 ? 25.203 -12.016 -5.402 1 95.38 82 SER A CA 1
ATOM 618 C C . SER A 1 82 ? 25.078 -12.898 -6.633 1 95.38 82 SER A C 1
ATOM 620 O O . SER A 1 82 ? 24.391 -12.531 -7.598 1 95.38 82 SER A O 1
ATOM 622 N N . ASP A 1 83 ? 25.828 -13.945 -6.566 1 91.19 83 ASP A N 1
ATOM 623 C CA . ASP A 1 83 ? 25.75 -14.938 -7.633 1 91.19 83 ASP A CA 1
ATOM 624 C C . ASP A 1 83 ? 24.734 -16.031 -7.301 1 91.19 83 ASP A C 1
ATOM 626 O O . ASP A 1 83 ? 24.219 -16.078 -6.184 1 91.19 83 ASP A O 1
ATOM 630 N N . GLY A 1 84 ? 24.266 -16.688 -8.297 1 91.69 84 GLY A N 1
ATOM 631 C CA . GLY A 1 84 ? 23.391 -17.812 -8.039 1 91.69 84 GLY A CA 1
ATOM 632 C C . GLY A 1 84 ? 22.078 -17.75 -8.812 1 91.69 84 GLY A C 1
ATOM 633 O O . GLY A 1 84 ? 21.938 -16.953 -9.742 1 91.69 84 GLY A O 1
ATOM 634 N N . ASP A 1 85 ? 21.156 -18.625 -8.453 1 96.5 85 ASP A N 1
ATOM 635 C CA . ASP A 1 85 ? 19.859 -18.766 -9.102 1 96.5 85 ASP A CA 1
ATOM 636 C C . ASP A 1 85 ? 19.016 -17.5 -8.898 1 96.5 85 ASP A C 1
ATOM 638 O O . ASP A 1 85 ? 18.75 -17.109 -7.766 1 96.5 85 ASP A O 1
ATOM 642 N N . PRO A 1 86 ? 18.656 -16.859 -10 1 97.69 86 PRO A N 1
ATOM 643 C CA . PRO A 1 86 ? 17.891 -15.609 -9.891 1 97.69 86 PRO A CA 1
ATOM 644 C C . PRO A 1 86 ? 16.609 -15.766 -9.086 1 97.69 86 PRO A C 1
ATOM 646 O O . PRO A 1 86 ? 16.219 -14.859 -8.352 1 97.69 86 PRO A O 1
ATOM 649 N N . ARG A 1 87 ? 15.992 -16.875 -9.219 1 97.56 87 ARG A N 1
ATOM 650 C CA . ARG A 1 87 ? 14.758 -17.094 -8.469 1 97.56 87 ARG A CA 1
ATOM 651 C C . ARG A 1 87 ? 15.031 -17.125 -6.965 1 97.56 87 ARG A C 1
ATOM 653 O O . ARG A 1 87 ? 14.273 -16.547 -6.184 1 97.56 87 ARG A O 1
ATOM 660 N N . ALA A 1 88 ? 16.062 -17.812 -6.559 1 97.75 88 ALA A N 1
ATOM 661 C CA . ALA A 1 88 ? 16.469 -17.859 -5.156 1 97.75 88 ALA A CA 1
ATOM 662 C C . ALA A 1 88 ? 16.859 -16.469 -4.656 1 97.75 88 ALA A C 1
ATOM 664 O O . ALA A 1 88 ? 16.547 -16.094 -3.521 1 97.75 88 ALA A O 1
ATOM 665 N N . ARG A 1 89 ? 17.562 -15.742 -5.484 1 98.31 89 ARG A N 1
ATOM 666 C CA . ARG A 1 89 ? 17.938 -14.375 -5.133 1 98.31 89 ARG A CA 1
ATOM 667 C C . ARG A 1 89 ? 16.703 -13.5 -4.938 1 98.31 89 ARG A C 1
ATOM 669 O O . ARG A 1 89 ? 16.625 -12.742 -3.971 1 98.31 89 ARG A O 1
ATOM 676 N N . LEU A 1 90 ? 15.734 -13.617 -5.863 1 98.62 90 LEU A N 1
ATOM 677 C CA . LEU A 1 90 ? 14.516 -12.828 -5.762 1 98.62 90 LEU A CA 1
ATOM 678 C C . LEU A 1 90 ? 13.766 -13.148 -4.469 1 98.62 90 LEU A C 1
ATOM 680 O O . LEU A 1 90 ? 13.266 -12.25 -3.795 1 98.62 90 LEU A O 1
ATOM 684 N N . ARG A 1 91 ? 13.742 -14.445 -4.141 1 98.56 91 ARG A N 1
ATOM 685 C CA . ARG A 1 91 ? 13.094 -14.875 -2.902 1 98.56 91 ARG A CA 1
ATOM 686 C C . ARG A 1 91 ? 13.789 -14.273 -1.685 1 98.56 91 ARG A C 1
ATOM 688 O O . ARG A 1 91 ? 13.125 -13.773 -0.771 1 98.56 91 ARG A O 1
ATOM 695 N N . ALA A 1 92 ? 15.055 -14.32 -1.699 1 98.75 92 ALA A N 1
ATOM 696 C CA . ALA A 1 92 ? 15.828 -13.797 -0.582 1 98.75 92 ALA A CA 1
ATOM 697 C C . ALA A 1 92 ? 15.664 -12.281 -0.466 1 98.75 92 ALA A C 1
ATOM 699 O O . ALA A 1 92 ? 15.594 -11.742 0.64 1 98.75 92 ALA A O 1
ATOM 700 N N . MET A 1 93 ? 15.688 -11.57 -1.588 1 98.81 93 MET A N 1
ATOM 701 C CA . MET A 1 93 ? 15.469 -10.125 -1.599 1 98.81 93 MET A CA 1
ATOM 702 C C . MET A 1 93 ? 14.109 -9.781 -1 1 98.81 93 MET A C 1
ATOM 704 O O . MET A 1 93 ? 14.008 -8.898 -0.144 1 98.81 93 MET A O 1
ATOM 708 N N . ALA A 1 94 ? 13.055 -10.477 -1.471 1 98.88 94 ALA A N 1
ATOM 709 C CA . ALA A 1 94 ? 11.703 -10.234 -0.978 1 98.88 94 ALA A CA 1
ATOM 710 C C . ALA A 1 94 ? 11.609 -10.492 0.523 1 98.88 94 ALA A C 1
ATOM 712 O O . ALA A 1 94 ? 11.031 -9.695 1.263 1 98.88 94 ALA A O 1
ATOM 713 N N . ARG A 1 95 ? 12.172 -11.609 0.934 1 98.88 95 ARG A N 1
ATOM 714 C CA . ARG A 1 95 ? 12.164 -11.969 2.348 1 98.88 95 ARG A CA 1
ATOM 715 C C . ARG A 1 95 ? 12.844 -10.898 3.191 1 98.88 95 ARG A C 1
ATOM 717 O O . ARG A 1 95 ? 12.328 -10.5 4.234 1 98.88 95 ARG A O 1
ATOM 724 N N . GLU A 1 96 ? 13.984 -10.453 2.736 1 98.75 96 GLU A N 1
ATOM 725 C CA . GLU A 1 96 ? 14.742 -9.453 3.479 1 98.75 96 GLU A CA 1
ATOM 726 C C . GLU A 1 96 ? 14 -8.117 3.52 1 98.75 96 GLU A C 1
ATOM 728 O O . GLU A 1 96 ? 13.977 -7.445 4.551 1 98.75 96 GLU A O 1
ATOM 733 N N . HIS A 1 97 ? 13.438 -7.719 2.422 1 98.81 97 HIS A N 1
ATOM 734 C CA . HIS A 1 97 ? 12.648 -6.492 2.373 1 98.81 97 HIS A CA 1
ATOM 735 C C . HIS A 1 97 ? 11.539 -6.508 3.422 1 98.81 97 HIS A C 1
ATOM 737 O O . HIS A 1 97 ? 11.383 -5.547 4.176 1 98.81 97 HIS A O 1
ATOM 743 N N . VAL A 1 98 ? 10.789 -7.59 3.518 1 98.62 98 VAL A N 1
ATOM 744 C CA . VAL A 1 98 ? 9.672 -7.707 4.449 1 98.62 98 VAL A CA 1
ATOM 745 C C . VAL A 1 98 ? 10.195 -7.742 5.883 1 98.62 98 VAL A C 1
ATOM 747 O O . VAL A 1 98 ? 9.617 -7.117 6.777 1 98.62 98 VAL A O 1
ATOM 750 N N . ARG A 1 99 ? 11.227 -8.484 6.074 1 98.38 99 ARG A N 1
ATOM 751 C CA . ARG A 1 99 ? 11.82 -8.57 7.406 1 98.38 99 ARG A CA 1
ATOM 752 C C . ARG A 1 99 ? 12.227 -7.191 7.914 1 98.38 99 ARG A C 1
ATOM 754 O O . ARG A 1 99 ? 11.914 -6.828 9.047 1 98.38 99 ARG A O 1
ATOM 761 N N . ILE A 1 100 ? 12.875 -6.438 7.098 1 98.31 100 ILE A N 1
ATOM 762 C CA . ILE A 1 100 ? 13.297 -5.09 7.469 1 98.31 100 ILE A 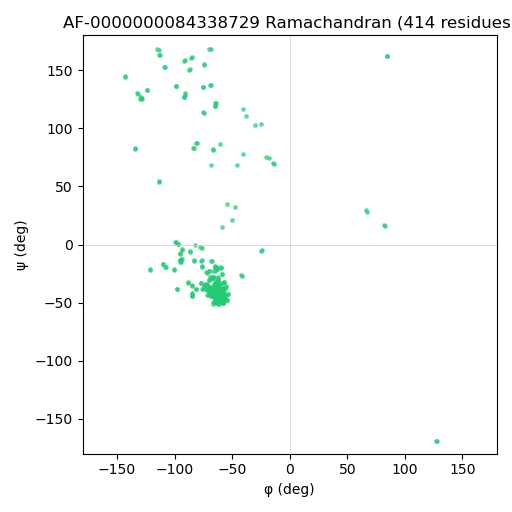CA 1
ATOM 763 C C . ILE A 1 100 ? 12.07 -4.227 7.758 1 98.31 100 ILE A C 1
ATOM 765 O O . ILE A 1 100 ? 12.047 -3.48 8.742 1 98.31 100 ILE A O 1
ATOM 769 N N . THR A 1 101 ? 11.062 -4.328 6.91 1 98.31 101 THR A N 1
ATOM 770 C CA . THR A 1 101 ? 9.844 -3.557 7.098 1 98.31 101 THR A CA 1
ATOM 771 C C . THR A 1 101 ? 9.227 -3.844 8.461 1 98.31 101 THR A C 1
ATOM 773 O O . THR A 1 101 ? 8.688 -2.941 9.109 1 98.31 101 THR A O 1
ATOM 776 N N . MET A 1 102 ?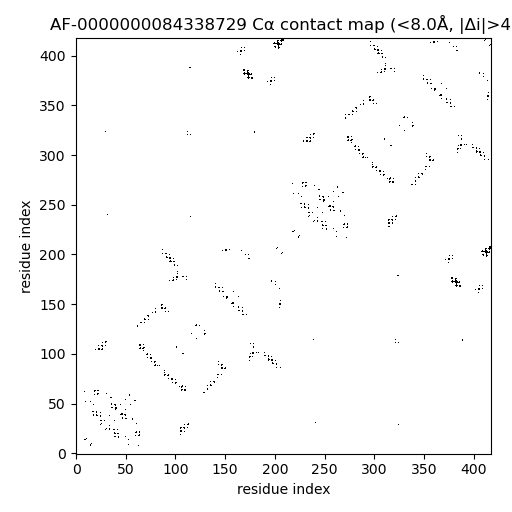 9.398 -5.086 8.961 1 97.81 102 MET A N 1
ATOM 777 C CA . MET A 1 102 ? 8.758 -5.508 10.203 1 97.81 102 MET A CA 1
ATOM 778 C C . MET A 1 102 ? 9.695 -5.305 11.391 1 97.81 102 MET A C 1
ATOM 780 O O . MET A 1 102 ? 9.266 -5.371 12.547 1 97.81 102 MET A O 1
ATOM 784 N N . THR A 1 103 ? 10.969 -5.043 11.141 1 96.81 103 THR A N 1
ATOM 785 C CA . THR A 1 103 ? 11.906 -4.875 12.242 1 96.81 103 THR A CA 1
ATOM 786 C C . THR A 1 103 ? 12.352 -3.42 12.352 1 96.81 103 THR A C 1
ATOM 788 O O . THR A 1 103 ? 12.922 -3.016 13.375 1 96.81 103 THR A O 1
ATOM 791 N N . ASP A 1 104 ? 12.148 -2.646 11.328 1 97.19 104 ASP A N 1
ATOM 792 C CA . ASP A 1 104 ? 12.375 -1.204 11.281 1 97.19 104 ASP A CA 1
ATOM 793 C C . ASP A 1 104 ? 11.055 -0.448 11.125 1 97.19 104 ASP A C 1
ATOM 795 O O . ASP A 1 104 ? 10.938 0.419 10.258 1 97.19 104 ASP A O 1
ATOM 799 N N . VAL A 1 105 ? 10.164 -0.706 11.977 1 97 105 VAL A N 1
ATOM 800 C CA . VAL A 1 105 ? 8.742 -0.4 11.789 1 97 105 VAL A CA 1
ATOM 801 C C . VAL A 1 105 ? 8.547 1.112 11.719 1 97 105 VAL A C 1
ATOM 803 O O . VAL A 1 105 ? 7.914 1.616 10.789 1 97 105 VAL A O 1
ATOM 806 N N . ALA A 1 106 ? 9.156 1.876 12.641 1 96.94 106 ALA A N 1
ATOM 807 C CA . ALA A 1 106 ? 8.922 3.314 12.719 1 96.94 106 ALA A CA 1
ATOM 808 C C . ALA A 1 106 ? 9.367 4.012 11.438 1 96.94 106 ALA A C 1
ATOM 810 O O . ALA A 1 106 ? 8.641 4.836 10.883 1 96.94 106 ALA A O 1
ATOM 811 N N . TYR A 1 107 ? 10.547 3.662 10.953 1 97.75 107 TYR A N 1
ATOM 812 C CA . TYR A 1 107 ? 11.094 4.285 9.758 1 97.75 107 TYR A CA 1
ATOM 813 C C . TYR A 1 107 ? 10.289 3.889 8.523 1 97.75 107 TYR A C 1
ATOM 815 O O . TYR A 1 107 ? 9.938 4.738 7.703 1 97.75 107 TYR A O 1
ATOM 823 N N . GLN A 1 108 ? 9.953 2.615 8.414 1 97.75 108 GLN A N 1
ATOM 824 C CA . GLN A 1 108 ? 9.266 2.113 7.23 1 97.75 108 GLN A CA 1
ATOM 825 C C . GLN A 1 108 ? 7.816 2.592 7.188 1 97.75 108 GLN A C 1
ATOM 827 O O . GLN A 1 108 ? 7.305 2.949 6.125 1 97.75 108 GLN A O 1
ATOM 832 N N . ARG A 1 109 ? 7.195 2.615 8.297 1 95.75 109 ARG A N 1
ATOM 833 C CA . ARG A 1 109 ? 5.82 3.102 8.375 1 95.75 109 ARG A CA 1
ATOM 834 C C . ARG A 1 109 ? 5.75 4.59 8.047 1 95.75 109 ARG A C 1
ATOM 836 O O . ARG A 1 109 ? 4.809 5.043 7.391 1 95.75 109 ARG A O 1
ATOM 843 N N . THR A 1 110 ? 6.676 5.395 8.57 1 95.31 110 THR A N 1
ATOM 844 C CA . THR A 1 110 ? 6.73 6.805 8.219 1 95.31 110 THR A CA 1
ATOM 845 C C . THR A 1 110 ? 6.871 6.977 6.703 1 95.31 110 THR A C 1
ATOM 847 O O . THR A 1 110 ? 6.188 7.805 6.102 1 95.31 110 THR A O 1
ATOM 850 N N . ALA A 1 111 ? 7.762 6.145 6.109 1 95.06 111 ALA A N 1
ATOM 851 C CA . ALA A 1 111 ? 7.953 6.207 4.66 1 95.06 111 ALA A CA 1
ATOM 852 C C . ALA A 1 111 ? 6.664 5.867 3.922 1 95.06 111 ALA A C 1
ATOM 854 O O . ALA A 1 111 ? 6.277 6.566 2.982 1 95.06 111 ALA A O 1
ATOM 855 N N . PHE A 1 112 ? 5.965 4.863 4.359 1 93.94 112 PHE A N 1
ATOM 856 C CA . PHE A 1 112 ? 4.711 4.438 3.752 1 93.94 112 PHE A CA 1
ATOM 857 C C . PHE A 1 112 ? 3.652 5.527 3.869 1 93.94 112 PHE A C 1
ATOM 859 O O . PHE A 1 112 ? 3.014 5.891 2.879 1 93.94 112 PHE A O 1
ATOM 866 N N . ARG A 1 113 ? 3.557 6.094 5.02 1 90.38 113 ARG A N 1
ATOM 867 C CA . ARG A 1 113 ? 2.531 7.094 5.301 1 90.38 113 ARG A CA 1
ATOM 868 C C . ARG A 1 113 ? 2.811 8.391 4.543 1 90.38 113 ARG A C 1
ATOM 870 O O . ARG A 1 113 ? 1.904 9.195 4.336 1 90.38 113 ARG A O 1
ATOM 877 N N . SER A 1 114 ? 4.012 8.594 4.184 1 88.94 114 SER A N 1
ATOM 878 C CA . SER A 1 114 ? 4.395 9.859 3.555 1 88.94 114 SER A CA 1
ATOM 879 C C . SER A 1 114 ? 4.328 9.758 2.033 1 88.94 114 SER A C 1
ATOM 881 O O . SER A 1 114 ? 4.523 10.75 1.333 1 88.94 114 SER A O 1
ATOM 883 N N . LEU A 1 115 ? 4.043 8.609 1.475 1 85.12 115 LEU A N 1
ATOM 884 C CA . LEU A 1 115 ? 4.07 8.375 0.035 1 85.12 115 LEU A CA 1
ATOM 885 C C . LEU A 1 115 ? 3.215 9.398 -0.699 1 85.12 115 LEU A C 1
ATOM 887 O O . LEU A 1 115 ? 3.645 9.969 -1.706 1 85.12 115 LEU A O 1
ATOM 891 N N . PRO A 1 116 ? 2.07 9.695 -0.192 1 73.69 116 PRO A N 1
ATOM 892 C CA . PRO A 1 116 ? 1.223 10.641 -0.917 1 73.69 116 PRO A CA 1
ATOM 893 C C . PRO A 1 116 ? 1.834 12.039 -0.997 1 73.69 116 PRO A C 1
ATOM 895 O O . PRO A 1 116 ? 1.446 12.836 -1.853 1 73.69 116 PRO A O 1
ATOM 898 N N . MET A 1 117 ? 2.744 12.281 -0.142 1 71.44 117 MET A N 1
ATOM 899 C CA . MET A 1 117 ? 3.305 13.625 -0.048 1 71.44 117 MET A CA 1
ATOM 900 C C . MET A 1 117 ? 4.582 13.742 -0.875 1 71.44 117 MET A C 1
ATOM 902 O O . MET A 1 117 ? 5.078 14.844 -1.103 1 71.44 117 MET A O 1
ATOM 906 N N . HIS A 1 118 ? 5.047 12.625 -1.244 1 71.31 118 HIS A N 1
ATOM 907 C CA . HIS A 1 118 ? 6.348 12.648 -1.902 1 71.31 118 HIS A CA 1
ATOM 908 C C . HIS A 1 118 ? 6.309 13.492 -3.172 1 71.31 118 HIS A C 1
ATOM 910 O O . HIS A 1 118 ? 7.195 14.32 -3.4 1 71.31 118 HIS A O 1
ATOM 916 N N . VAL A 1 119 ? 5.27 13.125 -3.865 1 59.53 119 VAL A N 1
ATOM 917 C CA . VAL A 1 119 ? 5.195 13.852 -5.129 1 59.53 119 VAL A CA 1
ATOM 918 C C . VAL A 1 119 ? 5.012 15.344 -4.859 1 59.53 119 VAL A C 1
ATOM 920 O O . VAL A 1 119 ? 5.637 16.188 -5.516 1 59.53 119 VAL A O 1
ATOM 923 N N . TYR A 1 120 ? 4.129 15.633 -4.012 1 64.69 120 TYR A N 1
ATOM 924 C CA . TYR A 1 120 ? 3.859 17.016 -3.656 1 64.69 120 TYR A CA 1
ATOM 925 C C . TYR A 1 120 ? 5.109 17.703 -3.104 1 64.69 120 TYR A C 1
ATOM 927 O O . TYR A 1 120 ? 5.465 18.797 -3.523 1 64.69 120 TYR A O 1
ATOM 935 N N . LEU A 1 121 ? 5.777 17.047 -2.254 1 66.56 121 LEU A N 1
ATOM 936 C CA . LEU A 1 121 ? 6.953 17.625 -1.612 1 66.56 121 LEU A CA 1
ATOM 937 C C . LEU A 1 121 ? 8.125 17.703 -2.588 1 66.56 121 LEU A C 1
ATOM 939 O O . LEU A 1 121 ? 8.867 18.688 -2.592 1 66.56 121 LEU A O 1
ATOM 943 N N . ALA A 1 122 ? 8.141 16.688 -3.418 1 63.56 122 ALA A N 1
ATOM 944 C CA . ALA A 1 122 ? 9.219 16.672 -4.402 1 63.56 122 ALA A CA 1
ATOM 945 C C . ALA A 1 122 ? 9.062 17.812 -5.402 1 63.56 122 ALA A C 1
ATOM 947 O O . ALA A 1 122 ? 10.055 18.391 -5.859 1 63.56 122 ALA A O 1
ATOM 948 N N . ARG A 1 123 ? 7.91 18.062 -5.699 1 63.59 123 ARG A N 1
ATOM 949 C CA . ARG A 1 123 ? 7.652 19.141 -6.66 1 63.59 123 ARG A CA 1
ATOM 950 C C . ARG A 1 123 ? 7.855 20.5 -6.027 1 63.59 123 ARG A C 1
ATOM 952 O O . ARG A 1 123 ? 8.266 21.453 -6.703 1 63.59 123 ARG A O 1
ATOM 959 N N . ARG A 1 124 ? 7.512 20.578 -4.828 1 64.69 124 ARG A N 1
ATOM 960 C CA . ARG A 1 124 ? 7.523 21.891 -4.176 1 64.69 124 ARG A CA 1
ATOM 961 C C . ARG A 1 124 ? 8.883 22.188 -3.557 1 64.69 124 ARG A C 1
ATOM 963 O O . ARG A 1 124 ? 9.266 23.344 -3.398 1 64.69 124 ARG A O 1
ATOM 970 N N . SER A 1 125 ? 9.383 21.094 -3.162 1 65.31 125 SER A N 1
ATOM 971 C CA . SER A 1 125 ? 10.586 21.328 -2.375 1 65.31 125 SER A CA 1
ATOM 972 C C . SER A 1 125 ? 11.766 21.703 -3.268 1 65.31 125 SER A C 1
ATOM 974 O O . SER A 1 125 ? 11.898 21.188 -4.379 1 65.31 125 SER A O 1
ATOM 976 N N . VAL A 1 126 ? 12.344 22.641 -2.771 1 65.19 126 VAL A N 1
ATOM 977 C CA . VAL A 1 126 ? 13.602 23.078 -3.375 1 65.19 126 VAL A CA 1
ATOM 978 C C . VAL A 1 126 ? 14.758 22.266 -2.791 1 65.19 126 VAL A C 1
ATOM 980 O O . VAL A 1 126 ? 15.891 22.375 -3.26 1 65.19 126 VAL A O 1
ATOM 983 N N . ASP A 1 127 ? 14.414 21.531 -1.864 1 77.38 127 ASP A N 1
ATOM 984 C CA . ASP A 1 127 ? 15.477 20.75 -1.246 1 77.38 127 ASP A CA 1
ATOM 985 C C . ASP A 1 127 ? 15.898 19.594 -2.15 1 77.38 127 ASP A C 1
ATOM 987 O O . ASP A 1 127 ? 15.117 18.672 -2.408 1 77.38 127 ASP A O 1
ATOM 991 N N . GLU A 1 128 ? 17.078 19.672 -2.623 1 81 128 GLU A N 1
ATOM 992 C CA . GLU A 1 128 ? 17.625 18.703 -3.572 1 81 128 GLU A CA 1
ATOM 993 C C . GLU A 1 128 ? 17.625 17.297 -2.979 1 81 128 GLU A C 1
ATOM 995 O O . GLU A 1 128 ? 17.719 16.312 -3.713 1 81 128 GLU A O 1
ATOM 1000 N N . ARG A 1 129 ? 17.562 17.234 -1.748 1 87.38 129 ARG A N 1
ATOM 1001 C CA . ARG A 1 129 ? 17.609 15.945 -1.069 1 87.38 129 ARG A CA 1
ATOM 1002 C C . ARG A 1 129 ? 16.391 15.094 -1.403 1 87.38 129 ARG A C 1
ATOM 1004 O O . ARG A 1 129 ? 16.438 13.867 -1.285 1 87.38 129 ARG A O 1
ATOM 1011 N N . TRP A 1 130 ? 15.328 15.688 -1.798 1 86.56 130 TRP A N 1
ATOM 1012 C CA . TRP A 1 130 ? 14.164 14.945 -2.258 1 86.56 130 TRP A CA 1
ATOM 1013 C C . TRP A 1 130 ? 14.484 14.172 -3.535 1 86.56 130 TRP A C 1
ATOM 1015 O O . TRP A 1 130 ? 14.023 13.039 -3.715 1 86.56 130 TRP A O 1
ATOM 1025 N N . GLY A 1 131 ? 15.258 14.828 -4.383 1 86.56 131 GLY A N 1
ATOM 1026 C CA . GLY A 1 131 ? 15.711 14.133 -5.578 1 86.56 131 GLY A CA 1
ATOM 1027 C C . GLY A 1 131 ? 16.547 12.906 -5.273 1 86.56 131 GLY A C 1
ATOM 1028 O O . GLY A 1 131 ? 16.391 11.859 -5.91 1 86.56 131 GLY A O 1
ATOM 1029 N N . LYS A 1 132 ? 17.375 13.047 -4.285 1 90.75 132 LYS A N 1
ATOM 1030 C CA . LYS A 1 132 ? 18.219 11.93 -3.885 1 90.75 132 LYS A CA 1
ATOM 1031 C C . LYS A 1 132 ? 17.391 10.781 -3.312 1 90.75 132 LYS A C 1
ATOM 1033 O O . LYS A 1 132 ? 17.688 9.609 -3.555 1 90.75 132 LYS A O 1
ATOM 1038 N N . LEU A 1 133 ? 16.391 11.109 -2.512 1 92.25 133 LEU A N 1
ATOM 1039 C CA . LEU A 1 133 ? 15.492 10.094 -1.987 1 92.25 133 LEU A CA 1
ATOM 1040 C C . LEU A 1 133 ? 14.773 9.367 -3.119 1 92.25 133 LEU A C 1
ATOM 1042 O O . LEU A 1 133 ? 14.656 8.141 -3.094 1 92.25 133 LEU A O 1
ATOM 1046 N N . HIS A 1 134 ? 14.367 10.117 -4.125 1 89.88 134 HIS A N 1
ATOM 1047 C CA . HIS A 1 134 ? 13.742 9.523 -5.301 1 89.88 134 HIS A CA 1
ATOM 1048 C C . HIS A 1 134 ? 14.688 8.562 -6.004 1 89.88 134 HIS A C 1
ATOM 1050 O O . HIS A 1 134 ? 14.273 7.484 -6.441 1 89.88 134 HIS A O 1
ATOM 1056 N N . GLU A 1 135 ? 15.891 8.938 -6.094 1 91.88 135 GLU A N 1
ATOM 1057 C CA . GLU A 1 135 ? 16.891 8.094 -6.727 1 91.88 135 GLU A CA 1
ATOM 1058 C C . GLU A 1 135 ? 17.109 6.805 -5.938 1 91.88 135 GLU A C 1
ATOM 1060 O O . GLU A 1 135 ? 17.297 5.734 -6.523 1 91.88 135 GLU A O 1
ATOM 1065 N N . LEU A 1 136 ? 17.156 6.934 -4.621 1 94.25 136 LEU A N 1
ATOM 1066 C CA . LEU A 1 136 ? 17.297 5.754 -3.773 1 94.25 136 LEU A CA 1
ATOM 1067 C C . LEU A 1 136 ? 16.141 4.785 -3.98 1 94.25 136 LEU A C 1
ATOM 1069 O O . LEU A 1 136 ? 16.359 3.578 -4.117 1 94.25 136 LEU A O 1
ATOM 1073 N N . ARG A 1 137 ? 15 5.305 -4.031 1 93.12 137 ARG A N 1
ATOM 1074 C CA . ARG A 1 137 ? 13.82 4.469 -4.234 1 93.12 137 ARG A CA 1
ATOM 1075 C C . ARG A 1 137 ? 13.828 3.838 -5.621 1 93.12 137 ARG A C 1
ATOM 1077 O O . ARG A 1 137 ? 13.461 2.674 -5.781 1 93.12 137 ARG A O 1
ATOM 1084 N N . ALA A 1 138 ? 14.25 4.617 -6.582 1 93.5 138 ALA A N 1
ATOM 1085 C CA . ALA A 1 138 ? 14.375 4.094 -7.941 1 93.5 138 ALA A CA 1
ATOM 1086 C C . ALA A 1 138 ? 15.406 2.979 -8.008 1 93.5 138 ALA A C 1
ATOM 1088 O O . ALA A 1 138 ? 15.219 1.986 -8.719 1 93.5 138 ALA A O 1
ATOM 1089 N N . GLU A 1 139 ? 16.438 3.217 -7.305 1 96.38 139 GLU A N 1
ATOM 1090 C CA . GLU A 1 139 ? 17.484 2.193 -7.242 1 96.38 139 GLU A CA 1
ATOM 1091 C C . GLU A 1 139 ? 16.938 0.899 -6.637 1 96.38 139 GLU A C 1
ATOM 1093 O O . GLU A 1 139 ? 17.219 -0.191 -7.141 1 96.38 139 GLU A O 1
ATOM 1098 N N . HIS A 1 140 ? 16.25 1.028 -5.586 1 97.56 140 HIS A N 1
ATOM 1099 C CA . HIS A 1 140 ? 15.656 -0.13 -4.922 1 97.56 140 HIS A CA 1
ATOM 1100 C C . HIS A 1 140 ? 14.727 -0.89 -5.863 1 97.56 140 HIS A C 1
ATOM 1102 O O . HIS A 1 140 ? 14.844 -2.109 -6.008 1 97.56 140 HIS A O 1
ATOM 1108 N N . GLU A 1 141 ? 13.82 -0.203 -6.512 1 97.06 141 GLU A N 1
ATOM 1109 C CA . GLU A 1 141 ? 12.922 -0.819 -7.48 1 97.06 141 GLU A CA 1
ATOM 1110 C C . GLU A 1 141 ? 13.695 -1.425 -8.648 1 97.06 141 GLU A C 1
ATOM 1112 O O . GLU A 1 141 ? 13.359 -2.512 -9.125 1 97.06 141 GLU A O 1
ATOM 1117 N N . GLY A 1 142 ? 14.727 -0.721 -9.062 1 97.81 142 GLY A N 1
ATOM 1118 C CA . GLY A 1 142 ? 15.547 -1.203 -10.164 1 97.81 142 GLY A CA 1
ATOM 1119 C C . GLY A 1 142 ? 16.219 -2.527 -9.859 1 97.81 142 GLY A C 1
ATOM 1120 O O . GLY A 1 142 ? 16.328 -3.393 -10.734 1 97.81 142 GLY A O 1
ATOM 1121 N N . MET A 1 143 ? 16.688 -2.686 -8.68 1 98.25 143 MET A N 1
ATOM 1122 C CA . MET A 1 143 ? 17.328 -3.943 -8.297 1 98.25 143 MET A CA 1
ATOM 1123 C C . MET A 1 143 ? 16.328 -5.102 -8.383 1 98.25 143 MET A C 1
ATOM 1125 O O . MET A 1 143 ? 16.672 -6.176 -8.883 1 98.25 143 MET A O 1
ATOM 1129 N N . PHE A 1 144 ? 15.133 -4.91 -7.93 1 98.56 144 PHE A N 1
ATOM 1130 C CA . PHE A 1 144 ? 14.117 -5.953 -8.039 1 98.56 144 PHE A CA 1
ATOM 1131 C C . PHE A 1 144 ? 13.797 -6.242 -9.5 1 98.56 144 PHE A C 1
ATOM 1133 O O . PHE A 1 144 ? 13.719 -7.402 -9.906 1 98.56 144 PHE A O 1
ATOM 1140 N N . ARG A 1 145 ? 13.617 -5.215 -10.305 1 98.25 145 ARG A N 1
ATOM 1141 C CA . ARG A 1 145 ? 13.281 -5.395 -11.711 1 98.25 145 ARG A CA 1
ATOM 1142 C C . ARG A 1 145 ? 14.375 -6.172 -12.438 1 98.25 145 ARG A C 1
ATOM 1144 O O . ARG A 1 145 ? 14.086 -7.055 -13.25 1 98.25 145 ARG A O 1
ATOM 1151 N N . ASP A 1 146 ? 15.609 -5.844 -12.133 1 97.81 146 ASP A N 1
ATOM 1152 C CA . ASP A 1 146 ? 16.734 -6.527 -12.766 1 97.81 146 ASP A CA 1
ATOM 1153 C C . ASP A 1 146 ? 16.688 -8.023 -12.484 1 97.81 146 ASP A C 1
ATOM 1155 O O . ASP A 1 146 ? 16.859 -8.844 -13.391 1 97.81 146 ASP A O 1
ATOM 1159 N N . VAL A 1 147 ? 16.469 -8.359 -11.273 1 98.44 147 VAL A N 1
ATOM 1160 C CA . VAL A 1 147 ? 16.469 -9.766 -10.898 1 98.44 147 VAL A CA 1
ATOM 1161 C C . VAL A 1 147 ? 15.227 -10.453 -11.461 1 98.44 147 VAL A C 1
ATOM 1163 O O . VAL A 1 147 ? 15.289 -11.609 -11.898 1 98.44 147 VAL A O 1
ATOM 1166 N N . ILE A 1 148 ? 14.078 -9.766 -11.516 1 98.5 148 ILE A N 1
ATOM 1167 C CA . ILE A 1 148 ? 12.867 -10.289 -12.141 1 98.5 148 ILE A CA 1
ATOM 1168 C C . ILE A 1 148 ? 13.148 -10.633 -13.602 1 98.5 148 ILE A C 1
ATOM 1170 O O . ILE A 1 148 ? 12.766 -11.703 -14.078 1 98.5 148 ILE A O 1
ATOM 1174 N N . GLU A 1 149 ? 13.797 -9.734 -14.273 1 98.06 149 GLU A N 1
ATOM 1175 C CA . GLU A 1 149 ? 14.109 -9.961 -15.68 1 98.06 149 GLU A CA 1
ATOM 1176 C C . GLU A 1 149 ? 15.016 -11.18 -15.859 1 98.06 149 GLU A C 1
ATOM 1178 O O . GLU A 1 149 ? 14.844 -11.953 -16.812 1 98.06 149 GLU A O 1
ATOM 1183 N N . GLN A 1 150 ? 15.953 -11.344 -14.969 1 97.69 150 GLN A N 1
ATOM 1184 C CA . GLN A 1 150 ? 16.812 -12.523 -15.008 1 97.69 150 GLN A CA 1
ATOM 1185 C C . GLN A 1 150 ? 16 -13.797 -14.781 1 97.69 150 GLN A C 1
ATOM 1187 O O . GLN A 1 150 ? 16.234 -14.812 -15.445 1 97.69 150 GLN A O 1
ATOM 1192 N N . VAL A 1 151 ? 15.07 -13.734 -13.836 1 97.62 151 VAL A N 1
ATOM 1193 C CA . VAL A 1 151 ? 14.211 -14.875 -13.555 1 97.62 151 VAL A CA 1
ATOM 1194 C C . VAL A 1 151 ? 13.391 -15.234 -14.797 1 97.62 151 VAL A C 1
ATOM 1196 O O . VAL A 1 151 ? 13.32 -16.406 -15.18 1 97.62 151 VAL A O 1
ATOM 1199 N N . LEU A 1 152 ? 12.82 -14.242 -15.438 1 96.75 152 LEU A N 1
ATOM 1200 C CA . LEU A 1 152 ? 11.984 -14.445 -16.609 1 96.75 152 LEU A CA 1
ATOM 1201 C C . LEU A 1 152 ? 12.797 -15.016 -17.766 1 96.75 152 LEU A C 1
ATOM 1203 O O . LEU A 1 152 ? 12.32 -15.898 -18.5 1 96.75 152 LEU A O 1
ATOM 1207 N N . LYS A 1 153 ? 13.969 -14.547 -17.922 1 95.94 153 LYS A N 1
ATOM 1208 C CA . LYS A 1 153 ? 14.852 -15.062 -18.969 1 95.94 153 LYS A CA 1
ATOM 1209 C C . LYS A 1 153 ? 15.18 -16.531 -18.734 1 95.94 153 LYS A C 1
ATOM 1211 O O . LYS A 1 153 ? 15.164 -17.328 -19.672 1 95.94 153 LYS A O 1
ATOM 1216 N N . GLU A 1 154 ? 15.445 -16.828 -17.562 1 94.5 154 GLU A N 1
ATOM 1217 C CA . GLU A 1 154 ? 15.75 -18.219 -17.219 1 94.5 154 GLU A CA 1
ATOM 1218 C C . GLU A 1 154 ? 14.547 -19.125 -17.469 1 94.5 154 GLU A C 1
ATOM 1220 O O . GLU A 1 154 ? 14.703 -20.297 -17.812 1 94.5 154 GLU A O 1
ATOM 1225 N N . ASP A 1 155 ? 13.406 -18.562 -17.266 1 93.12 155 ASP A N 1
ATOM 1226 C CA . ASP A 1 155 ? 12.172 -19.297 -17.5 1 93.12 155 ASP A CA 1
ATOM 1227 C C . ASP A 1 155 ? 11.859 -19.406 -18.984 1 93.12 155 ASP A C 1
ATOM 1229 O O . ASP A 1 155 ? 10.836 -19.969 -19.375 1 93.12 155 ASP A O 1
ATOM 1233 N N . GLY A 1 156 ? 12.656 -18.797 -19.828 1 93 156 GLY A N 1
ATOM 1234 C CA . GLY A 1 156 ? 12.484 -18.859 -21.266 1 93 156 GLY A CA 1
ATOM 1235 C C . GLY A 1 156 ? 11.469 -17.859 -21.797 1 93 156 GLY A C 1
ATOM 1236 O O . GLY A 1 156 ? 10.992 -17.984 -22.922 1 93 156 GLY A O 1
ATOM 1237 N N . ARG A 1 157 ? 11.164 -16.906 -20.953 1 91.38 157 ARG A N 1
ATOM 1238 C CA . ARG A 1 157 ? 10.203 -15.898 -21.375 1 91.38 157 ARG A CA 1
ATOM 1239 C C . ARG A 1 157 ? 10.898 -14.758 -22.125 1 91.38 157 ARG A C 1
ATOM 1241 O O . ARG A 1 157 ? 12.055 -14.445 -21.844 1 91.38 157 ARG A O 1
ATOM 1248 N N . THR A 1 158 ? 10.156 -14.148 -23.031 1 91.5 158 THR A N 1
ATOM 1249 C CA . THR A 1 158 ? 10.641 -12.953 -23.719 1 91.5 158 THR A CA 1
ATOM 1250 C C . THR A 1 158 ? 10.219 -11.695 -22.984 1 91.5 158 THR A C 1
ATOM 1252 O O . THR A 1 158 ? 9.023 -11.484 -22.719 1 91.5 158 THR A O 1
ATOM 1255 N N . LEU A 1 159 ? 11.164 -10.883 -22.703 1 90.5 159 LEU A N 1
ATOM 1256 C CA . LEU A 1 159 ? 10.93 -9.727 -21.859 1 90.5 159 LEU A CA 1
ATOM 1257 C C . LEU A 1 159 ? 10.016 -8.719 -22.547 1 90.5 159 LEU A C 1
ATOM 1259 O O . LEU A 1 159 ? 9.273 -7.988 -21.875 1 90.5 159 LEU A O 1
ATOM 1263 N N . ASP A 1 160 ? 10 -8.641 -23.828 1 89.25 160 ASP A N 1
ATOM 1264 C CA . ASP A 1 160 ? 9.164 -7.695 -24.562 1 89.25 160 ASP A CA 1
ATOM 1265 C C . ASP A 1 160 ? 7.684 -8 -24.359 1 89.25 160 ASP A C 1
ATOM 1267 O O . ASP A 1 160 ? 6.828 -7.145 -24.594 1 89.25 160 ASP A O 1
ATOM 1271 N N . SER A 1 161 ? 7.375 -9.141 -23.938 1 88.88 161 SER A N 1
ATOM 1272 C CA . SER A 1 161 ? 5.988 -9.562 -23.781 1 88.88 161 SER A CA 1
ATOM 1273 C C . SER A 1 161 ? 5.523 -9.398 -22.344 1 88.88 161 SER A C 1
ATOM 1275 O O . SER A 1 161 ? 4.375 -9.711 -22.016 1 88.88 161 SER A O 1
ATOM 1277 N N . VAL A 1 162 ? 6.441 -8.914 -21.562 1 91.06 162 VAL A N 1
ATOM 1278 C CA . VAL A 1 162 ? 6.113 -8.859 -20.141 1 91.06 162 VAL A CA 1
ATOM 1279 C C . VAL A 1 162 ? 6.266 -7.434 -19.625 1 91.06 162 VAL A C 1
ATOM 1281 O O . VAL A 1 162 ? 7.281 -6.781 -19.891 1 91.06 162 VAL A O 1
ATOM 1284 N N . ASP A 1 163 ? 5.316 -6.953 -18.906 1 94.88 163 ASP A N 1
ATOM 1285 C CA . ASP A 1 163 ? 5.395 -5.66 -18.234 1 94.88 163 ASP A CA 1
ATOM 1286 C C . ASP A 1 163 ? 6.121 -5.785 -16.891 1 94.88 163 ASP A C 1
ATOM 1288 O O . ASP A 1 163 ? 5.484 -5.781 -15.836 1 94.88 163 ASP A O 1
ATOM 1292 N N . THR A 1 164 ? 7.488 -5.754 -16.953 1 96.75 164 THR A N 1
ATOM 1293 C CA . THR A 1 164 ? 8.297 -6.008 -15.758 1 96.75 164 THR A CA 1
ATOM 1294 C C . THR A 1 164 ? 8.148 -4.875 -14.75 1 96.75 164 THR A C 1
ATOM 1296 O O . THR A 1 164 ? 8.289 -5.09 -13.547 1 96.75 164 THR A O 1
ATOM 1299 N N . ARG A 1 165 ? 7.859 -3.682 -15.227 1 96 165 ARG A N 1
ATOM 1300 C CA . ARG A 1 165 ? 7.648 -2.555 -14.328 1 96 165 ARG A CA 1
ATOM 1301 C C . ARG A 1 165 ? 6.418 -2.773 -13.453 1 96 165 ARG A C 1
ATOM 1303 O O . ARG A 1 165 ? 6.484 -2.641 -12.227 1 96 165 ARG A O 1
ATOM 1310 N N . THR A 1 166 ? 5.316 -3.162 -14.117 1 97 166 THR A N 1
ATOM 1311 C CA . THR A 1 166 ? 4.082 -3.436 -13.391 1 97 166 THR A CA 1
ATOM 1312 C C . THR A 1 166 ? 4.266 -4.613 -12.438 1 97 166 THR A C 1
ATOM 1314 O O . THR A 1 166 ? 3.785 -4.582 -11.297 1 97 166 THR A O 1
ATOM 1317 N N . LEU A 1 167 ? 5.016 -5.609 -12.828 1 97.38 167 LEU A N 1
ATOM 1318 C CA . LEU A 1 167 ? 5.273 -6.762 -11.969 1 97.38 167 LEU A CA 1
ATOM 1319 C C . LEU A 1 167 ? 6.055 -6.348 -10.727 1 97.38 167 LEU A C 1
ATOM 1321 O O . LEU A 1 167 ? 5.695 -6.727 -9.609 1 97.38 167 LEU A O 1
ATOM 1325 N N . ALA A 1 168 ? 7.125 -5.602 -10.961 1 98.31 168 ALA A N 1
ATOM 1326 C CA . ALA A 1 168 ? 7.941 -5.152 -9.836 1 98.31 168 ALA A CA 1
ATOM 1327 C C . ALA A 1 168 ? 7.125 -4.297 -8.875 1 98.31 168 ALA A C 1
ATOM 1329 O O . ALA A 1 168 ? 7.25 -4.434 -7.656 1 98.31 168 ALA A O 1
ATOM 1330 N N . ARG A 1 169 ? 6.305 -3.439 -9.406 1 97.56 169 ARG A N 1
ATOM 1331 C CA . ARG A 1 169 ? 5.461 -2.578 -8.586 1 97.56 169 ARG A CA 1
ATOM 1332 C C . ARG A 1 169 ? 4.426 -3.393 -7.82 1 97.56 169 ARG A C 1
ATOM 1334 O O . ARG A 1 169 ? 4.168 -3.133 -6.645 1 97.56 169 ARG A O 1
ATOM 1341 N N . GLY A 1 170 ? 3.824 -4.379 -8.508 1 98.5 170 GLY A N 1
ATOM 1342 C CA . GLY A 1 170 ? 2.932 -5.293 -7.816 1 98.5 170 GLY A CA 1
ATOM 1343 C C . GLY A 1 170 ? 3.607 -6.039 -6.68 1 98.5 170 GLY A C 1
ATOM 1344 O O . GLY A 1 170 ? 3.045 -6.16 -5.59 1 98.5 170 GLY A O 1
ATOM 1345 N N . MET A 1 171 ? 4.805 -6.504 -6.961 1 98.81 171 MET A N 1
ATOM 1346 C CA . MET A 1 171 ? 5.582 -7.219 -5.953 1 98.81 171 MET A CA 1
ATOM 1347 C C . MET A 1 171 ? 5.879 -6.316 -4.758 1 98.81 171 MET A C 1
ATOM 1349 O O . MET A 1 171 ? 5.617 -6.688 -3.613 1 98.81 171 MET A O 1
ATOM 1353 N N . LEU A 1 172 ? 6.387 -5.191 -5.004 1 98.56 172 LEU A N 1
ATOM 1354 C CA . LEU A 1 172 ? 6.727 -4.262 -3.934 1 98.56 172 LEU A CA 1
ATOM 1355 C C . LEU A 1 172 ? 5.477 -3.822 -3.178 1 98.56 172 LEU A C 1
ATOM 1357 O O . LEU A 1 172 ? 5.527 -3.6 -1.966 1 98.56 172 LEU A O 1
ATOM 1361 N N . GLY A 1 173 ? 4.355 -3.68 -3.893 1 98.5 173 GLY A N 1
ATOM 1362 C CA . GLY A 1 173 ? 3.09 -3.408 -3.229 1 98.5 173 GLY A CA 1
ATOM 1363 C C . GLY A 1 173 ? 2.709 -4.473 -2.217 1 98.5 173 GLY A C 1
ATOM 1364 O O . GLY A 1 173 ? 2.324 -4.156 -1.089 1 98.5 173 GLY A O 1
ATOM 1365 N N . ALA A 1 174 ? 2.814 -5.703 -2.629 1 98.81 174 ALA A N 1
ATOM 1366 C CA . ALA A 1 174 ? 2.533 -6.824 -1.737 1 98.81 174 ALA A CA 1
ATOM 1367 C C . ALA A 1 174 ? 3.426 -6.781 -0.5 1 98.81 174 ALA A C 1
ATOM 1369 O O . ALA A 1 174 ? 2.955 -6.992 0.62 1 98.81 174 ALA A O 1
ATOM 1370 N N . LEU A 1 175 ? 4.684 -6.461 -0.698 1 98.81 175 LEU A N 1
ATOM 1371 C CA . LEU A 1 175 ? 5.664 -6.48 0.384 1 98.81 175 LEU A CA 1
ATOM 1372 C C . LEU A 1 175 ? 5.492 -5.27 1.296 1 98.81 175 LEU A C 1
ATOM 1374 O O . LEU A 1 175 ? 5.609 -5.387 2.518 1 98.81 175 LEU A O 1
ATOM 1378 N N . ASN A 1 176 ? 5.203 -4.172 0.719 1 97.81 176 ASN A N 1
ATOM 1379 C CA . ASN A 1 176 ? 5.094 -2.936 1.483 1 97.81 176 ASN A CA 1
ATOM 1380 C C . ASN A 1 176 ? 3.781 -2.873 2.26 1 97.81 176 ASN A C 1
ATOM 1382 O O . ASN A 1 176 ? 3.66 -2.113 3.223 1 97.81 176 ASN A O 1
ATOM 1386 N N . TRP A 1 177 ? 2.838 -3.654 1.874 1 97.62 177 TRP A N 1
ATOM 1387 C CA . TRP A 1 177 ? 1.514 -3.58 2.482 1 97.62 177 TRP A CA 1
ATOM 1388 C C . TRP A 1 177 ? 1.554 -4.043 3.934 1 97.62 177 TRP A C 1
ATOM 1390 O O . TRP A 1 177 ? 0.618 -3.797 4.699 1 97.62 177 TRP A O 1
ATOM 1400 N N . VAL A 1 178 ? 2.605 -4.695 4.367 1 97.12 178 VAL A N 1
ATOM 1401 C CA . VAL A 1 178 ? 2.752 -5.113 5.758 1 97.12 178 VAL A CA 1
ATOM 1402 C C . VAL A 1 178 ? 2.693 -3.896 6.676 1 97.12 178 VAL A C 1
ATOM 1404 O O . VAL A 1 178 ? 2.295 -4.008 7.84 1 97.12 178 VAL A O 1
ATOM 1407 N N . ASN A 1 179 ? 3.043 -2.748 6.148 1 95.62 179 ASN A N 1
ATOM 1408 C CA . ASN A 1 179 ? 2.996 -1.512 6.926 1 95.62 179 ASN A CA 1
ATOM 1409 C C . ASN A 1 179 ? 1.573 -1.174 7.359 1 95.62 179 ASN A C 1
ATOM 1411 O O . ASN A 1 179 ? 1.372 -0.368 8.266 1 95.62 179 ASN A O 1
ATOM 1415 N N . VAL A 1 180 ? 0.639 -1.692 6.711 1 93.25 180 VAL A N 1
ATOM 1416 C CA . VAL A 1 180 ? -0.766 -1.389 6.965 1 93.25 180 VAL A CA 1
ATOM 1417 C C . VAL A 1 180 ? -1.269 -2.215 8.148 1 93.25 180 VAL A C 1
ATOM 1419 O O . VAL A 1 180 ? -2.01 -1.712 8.992 1 93.25 180 VAL A O 1
ATOM 1422 N N . TRP A 1 181 ? -0.865 -3.471 8.289 1 92.12 181 TRP A N 1
ATOM 1423 C CA . TRP A 1 181 ? -1.572 -4.348 9.219 1 92.12 181 TRP A CA 1
ATOM 1424 C C . TRP A 1 181 ? -0.63 -4.883 10.289 1 92.12 181 TRP A C 1
ATOM 1426 O O . TRP A 1 181 ? -1.077 -5.379 11.328 1 92.12 181 TRP A O 1
ATOM 1436 N N . TYR A 1 182 ? 0.647 -4.859 10 1 94.5 182 TYR A N 1
ATOM 1437 C CA . TYR A 1 182 ? 1.576 -5.41 10.984 1 94.5 182 TYR A CA 1
ATOM 1438 C C . TYR A 1 182 ? 1.641 -4.527 12.227 1 94.5 182 TYR A C 1
ATOM 1440 O O . TYR A 1 182 ? 1.689 -3.299 12.117 1 94.5 182 TYR A O 1
ATOM 1448 N N . ARG A 1 183 ? 1.642 -5.156 13.328 1 91.12 183 ARG A N 1
ATOM 1449 C CA . ARG A 1 183 ? 1.741 -4.48 14.617 1 91.12 183 ARG A CA 1
ATOM 1450 C C . ARG A 1 183 ? 2.836 -5.105 15.477 1 91.12 183 ARG A C 1
ATOM 1452 O O . ARG A 1 183 ? 2.77 -6.289 15.82 1 91.12 183 ARG A O 1
ATOM 1459 N N . GLU A 1 184 ? 3.697 -4.293 15.906 1 87.19 184 GLU A N 1
ATOM 1460 C CA . GLU A 1 184 ? 4.863 -4.754 16.656 1 87.19 184 GLU A CA 1
ATOM 1461 C C . GLU A 1 184 ? 4.457 -5.344 18 1 87.19 184 GLU A C 1
ATOM 1463 O O . GLU A 1 184 ? 5.129 -6.234 18.516 1 87.19 184 GLU A O 1
ATOM 1468 N N . GLU A 1 185 ? 3.412 -4.859 18.453 1 85 185 GLU A N 1
ATOM 1469 C CA . GLU A 1 185 ? 2.998 -5.242 19.812 1 85 185 GLU A CA 1
ATOM 1470 C C . GLU A 1 185 ? 2.391 -6.641 19.812 1 85 185 GLU A C 1
ATOM 1472 O O . GLU A 1 185 ? 2.227 -7.242 20.891 1 85 185 GLU A O 1
ATOM 1477 N N . ARG A 1 186 ? 2.102 -7.078 18.609 1 83.88 186 ARG A N 1
ATOM 1478 C CA . ARG A 1 186 ? 1.52 -8.414 18.531 1 83.88 186 ARG A CA 1
ATOM 1479 C C . ARG A 1 186 ? 2.604 -9.477 18.359 1 83.88 186 ARG A C 1
ATOM 1481 O O . ARG A 1 186 ? 3.654 -9.211 17.766 1 83.88 186 ARG A O 1
ATOM 1488 N N . ASP A 1 187 ? 2.611 -10.438 19.062 1 85.19 187 ASP A N 1
ATOM 1489 C CA . ASP A 1 187 ? 3.545 -11.555 18.938 1 85.19 187 ASP A CA 1
ATOM 1490 C C . ASP A 1 187 ? 3.311 -12.32 17.641 1 85.19 187 ASP A C 1
ATOM 1492 O O . ASP A 1 187 ? 2.602 -13.328 17.625 1 85.19 187 ASP A O 1
ATOM 1496 N N . GLN A 1 188 ? 3.887 -11.781 16.594 1 90 188 GLN A N 1
ATOM 1497 C CA . GLN A 1 188 ? 3.693 -12.406 15.297 1 90 188 GLN A CA 1
ATOM 1498 C C . GLN A 1 188 ? 4.98 -13.07 14.812 1 90 188 GLN A C 1
ATOM 1500 O O . GLN A 1 188 ? 6.074 -12.695 15.234 1 90 188 GLN A O 1
ATOM 1505 N N . ASP A 1 189 ? 4.879 -14.086 13.992 1 94.44 189 ASP A N 1
ATOM 1506 C CA . ASP A 1 189 ? 5.984 -14.836 13.414 1 94.44 189 ASP A CA 1
ATOM 1507 C C . ASP A 1 189 ? 6.57 -14.109 12.203 1 94.44 189 ASP A C 1
ATOM 1509 O O . ASP A 1 189 ? 6.219 -14.406 11.062 1 94.44 189 ASP A O 1
ATOM 1513 N N . VAL A 1 190 ? 7.539 -13.203 12.547 1 97 190 VAL A N 1
ATOM 1514 C CA . VAL A 1 190 ? 8.117 -12.344 11.523 1 97 190 VAL A CA 1
ATOM 1515 C C . VAL A 1 190 ? 8.695 -13.195 10.391 1 97 190 VAL A C 1
ATOM 1517 O O . VAL A 1 190 ? 8.445 -12.93 9.219 1 97 190 VAL A O 1
ATOM 1520 N N . ASP A 1 191 ? 9.43 -14.234 10.742 1 97.12 191 ASP A N 1
ATOM 1521 C CA . ASP A 1 191 ? 10.055 -15.086 9.734 1 97.12 191 ASP A CA 1
ATOM 1522 C C . ASP A 1 191 ? 9.008 -15.844 8.922 1 97.12 191 ASP A C 1
ATOM 1524 O O . ASP A 1 191 ? 9.133 -15.961 7.699 1 97.12 191 ASP A O 1
ATOM 1528 N N . GLY A 1 192 ? 7.984 -16.312 9.578 1 97.19 192 GLY A N 1
ATOM 1529 C CA . GLY A 1 192 ? 6.906 -17 8.875 1 97.19 192 GLY A CA 1
ATOM 1530 C C . GLY A 1 192 ? 6.176 -16.109 7.895 1 97.19 192 GLY A C 1
ATOM 1531 O O . GLY A 1 192 ? 5.887 -16.516 6.77 1 97.19 192 GLY A O 1
ATOM 1532 N N . ILE A 1 193 ? 5.883 -14.898 8.297 1 97.88 193 ILE A N 1
ATOM 1533 C CA . ILE A 1 193 ? 5.227 -13.922 7.43 1 97.88 193 ILE A CA 1
ATOM 1534 C C . ILE A 1 193 ? 6.117 -13.617 6.23 1 97.88 193 ILE A C 1
ATOM 1536 O O . ILE A 1 193 ? 5.652 -13.617 5.09 1 97.88 193 ILE A O 1
ATOM 1540 N N . ALA A 1 194 ? 7.406 -13.367 6.52 1 98.5 194 ALA A N 1
ATOM 1541 C CA . ALA A 1 194 ? 8.352 -13.055 5.453 1 98.5 194 ALA A CA 1
ATOM 1542 C C . ALA A 1 194 ? 8.453 -14.203 4.449 1 98.5 194 ALA A C 1
ATOM 1544 O O . ALA A 1 194 ? 8.492 -13.977 3.24 1 98.5 194 ALA A O 1
ATOM 1545 N N . ASP A 1 195 ? 8.477 -15.406 4.945 1 98.06 195 ASP A N 1
ATOM 1546 C CA . ASP A 1 195 ? 8.555 -16.578 4.074 1 98.06 195 ASP A CA 1
ATOM 1547 C C . ASP A 1 195 ? 7.312 -16.688 3.197 1 98.06 195 ASP A C 1
ATOM 1549 O O . ASP A 1 195 ? 7.414 -16.953 1.996 1 98.06 195 ASP A O 1
ATOM 1553 N N . THR A 1 196 ? 6.145 -16.469 3.801 1 97.75 196 THR A N 1
ATOM 1554 C CA . THR A 1 196 ? 4.875 -16.562 3.084 1 97.75 196 THR A CA 1
ATOM 1555 C C . THR A 1 196 ? 4.809 -15.531 1.962 1 97.75 196 THR A C 1
ATOM 1557 O O . THR A 1 196 ? 4.484 -15.867 0.821 1 97.75 196 THR A O 1
ATOM 1560 N N . LEU A 1 197 ? 5.156 -14.328 2.23 1 98.75 197 LEU A N 1
ATOM 1561 C CA . LEU A 1 197 ? 5.066 -13.258 1.243 1 98.75 197 LEU A CA 1
ATOM 1562 C C . LEU A 1 197 ? 6.125 -13.422 0.16 1 98.75 197 LEU A C 1
ATOM 1564 O O . LEU A 1 197 ? 5.871 -13.141 -1.013 1 98.75 197 LEU A O 1
ATOM 1568 N N . ALA A 1 198 ? 7.324 -13.844 0.611 1 98.62 198 ALA A N 1
ATOM 1569 C CA . ALA A 1 198 ? 8.375 -14.078 -0.375 1 98.62 198 ALA A CA 1
ATOM 1570 C C . ALA A 1 198 ? 7.969 -15.156 -1.373 1 98.62 198 ALA A C 1
ATOM 1572 O O . ALA A 1 198 ? 8.133 -14.984 -2.584 1 98.62 198 ALA A O 1
ATOM 1573 N N . GLU A 1 199 ? 7.469 -16.25 -0.877 1 97.38 199 GLU A N 1
ATOM 1574 C CA . GLU A 1 199 ? 7.016 -17.328 -1.757 1 97.38 199 GLU A CA 1
ATOM 1575 C C . GLU A 1 199 ? 5.887 -16.859 -2.67 1 97.38 199 GLU A C 1
ATOM 1577 O O . GLU A 1 199 ? 5.871 -17.172 -3.861 1 97.38 199 GLU A O 1
ATOM 1582 N N . PHE A 1 200 ? 5.008 -16.109 -2.129 1 98.25 200 PHE A N 1
ATOM 1583 C CA . PHE A 1 200 ? 3.869 -15.562 -2.863 1 98.25 200 PHE A CA 1
ATOM 1584 C C . PHE A 1 200 ? 4.336 -14.727 -4.051 1 98.2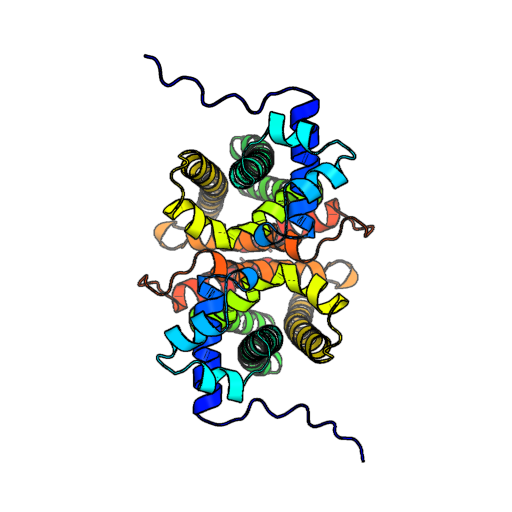5 200 PHE A C 1
ATOM 1586 O O . PHE A 1 200 ? 3.918 -14.969 -5.188 1 98.25 200 PHE A O 1
ATOM 1593 N N . VAL A 1 201 ? 5.25 -13.797 -3.842 1 98.69 201 VAL A N 1
ATOM 1594 C CA . VAL A 1 201 ? 5.598 -12.859 -4.906 1 98.69 201 VAL A CA 1
ATOM 1595 C C . VAL A 1 201 ? 6.512 -13.547 -5.922 1 98.69 201 VAL A C 1
ATOM 1597 O O . VAL A 1 201 ? 6.449 -13.25 -7.117 1 98.69 201 VAL A O 1
ATOM 1600 N N . VAL A 1 202 ? 7.359 -14.469 -5.465 1 98.12 202 VAL A N 1
ATOM 1601 C CA . VAL A 1 202 ? 8.242 -15.164 -6.395 1 98.12 202 VAL A CA 1
ATOM 1602 C C . VAL A 1 202 ? 7.422 -16.062 -7.305 1 98.12 202 VAL A C 1
ATOM 1604 O O . VAL A 1 202 ? 7.66 -16.125 -8.516 1 98.12 202 VAL A O 1
ATOM 1607 N N . ASN A 1 203 ? 6.43 -16.766 -6.719 1 97.25 203 ASN A N 1
ATOM 1608 C CA . ASN A 1 203 ? 5.523 -17.562 -7.539 1 97.25 203 ASN A CA 1
ATOM 1609 C C . ASN A 1 203 ? 4.734 -16.703 -8.516 1 97.25 203 ASN A C 1
ATOM 1611 O O . ASN A 1 203 ? 4.398 -17.141 -9.609 1 97.25 203 ASN A O 1
ATOM 1615 N N . GLY A 1 204 ? 4.426 -15.484 -8.109 1 97.88 204 GLY A N 1
ATOM 1616 C CA . GLY A 1 204 ? 3.746 -14.547 -8.984 1 97.88 204 GLY A CA 1
ATOM 1617 C C . GLY A 1 204 ? 4.547 -14.203 -10.227 1 97.88 204 GLY A C 1
ATOM 1618 O O . GLY A 1 204 ? 3.977 -13.945 -11.289 1 97.88 204 GLY A O 1
ATOM 1619 N N . VAL A 1 205 ? 5.824 -14.156 -10.094 1 96.69 205 VAL A N 1
ATOM 1620 C CA . VAL A 1 205 ? 6.727 -13.82 -11.195 1 96.69 205 VAL A CA 1
ATOM 1621 C C . VAL A 1 205 ? 7.035 -15.078 -12.008 1 96.69 205 VAL A C 1
ATOM 1623 O O . VAL A 1 205 ? 7.02 -15.039 -13.242 1 96.69 205 VAL A O 1
ATOM 1626 N N . SER A 1 206 ? 7.289 -16.078 -11.328 1 92.69 206 SER A N 1
ATOM 1627 C CA . SER A 1 206 ? 7.723 -17.344 -11.914 1 92.69 206 SER A CA 1
ATOM 1628 C C . SER A 1 206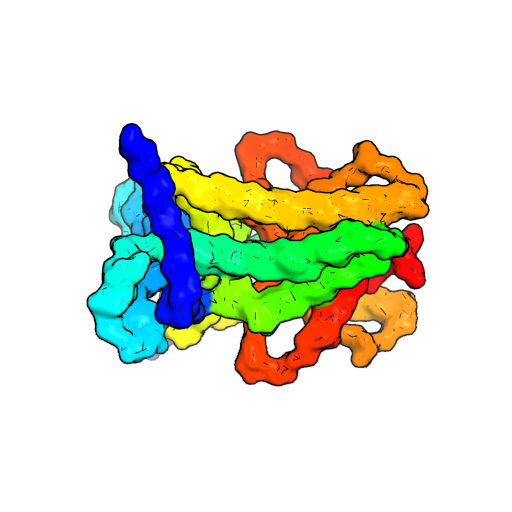 ? 6.973 -18.516 -11.305 1 92.69 206 SER A C 1
ATOM 1630 O O . SER A 1 206 ? 7.48 -19.188 -10.398 1 92.69 206 SER A O 1
ATOM 1632 N N . PRO A 1 207 ? 5.773 -18.766 -11.812 1 90.12 207 PRO A N 1
ATOM 1633 C CA . PRO A 1 207 ? 4.992 -19.859 -11.242 1 90.12 207 PRO A CA 1
ATOM 1634 C C . PRO A 1 207 ? 5.645 -21.234 -11.453 1 90.12 207 PRO A C 1
ATOM 1636 O O . PRO A 1 207 ? 6.086 -21.531 -12.562 1 90.12 207 PRO A O 1
ATOM 1639 N N . ARG A 1 208 ? 5.883 -21.844 -10.414 1 82.44 208 ARG A N 1
ATOM 1640 C CA . ARG A 1 208 ? 6.391 -23.203 -10.445 1 82.44 208 ARG A CA 1
ATOM 1641 C C . ARG A 1 208 ? 5.551 -24.125 -9.562 1 82.44 208 ARG A C 1
ATOM 1643 O O . ARG A 1 208 ? 5.145 -23.734 -8.469 1 82.44 208 ARG A O 1
ATOM 1650 N N . PRO A 1 209 ? 5.051 -25.219 -10.172 1 67.69 209 PRO A N 1
ATOM 1651 C CA . PRO A 1 209 ? 4.215 -26.125 -9.375 1 67.69 209 PRO A CA 1
ATOM 1652 C C . PRO A 1 209 ? 4.91 -26.594 -8.102 1 67.69 209 PRO A C 1
ATOM 1654 O O . PRO A 1 209 ? 6.141 -26.656 -8.047 1 67.69 209 PRO A O 1
ATOM 1657 N N . MET B 1 1 ? -38.656 8.242 21.219 1 28.16 1 MET B N 1
ATOM 1658 C CA . MET B 1 1 ? -38.812 9.055 20.016 1 28.16 1 MET B CA 1
ATOM 1659 C C . MET B 1 1 ? -37.5 9.203 19.266 1 28.16 1 MET B C 1
ATOM 1661 O O . MET B 1 1 ? -36.656 10.023 19.641 1 28.16 1 MET B O 1
ATOM 1665 N N . SER B 1 2 ? -36.719 8.039 18.891 1 30.81 2 SER B N 1
ATOM 1666 C CA . SER B 1 2 ? -35.375 7.527 18.625 1 30.81 2 SER B CA 1
ATOM 1667 C C . SER B 1 2 ? -34.781 8.125 17.344 1 30.81 2 SER B C 1
ATOM 1669 O O . SER B 1 2 ? -35.25 7.812 16.25 1 30.81 2 SER B O 1
ATOM 1671 N N . GLU B 1 3 ? -34.438 9.477 17.312 1 31.25 3 GLU B N 1
ATOM 1672 C CA . GLU B 1 3 ? -33.969 10.43 16.297 1 31.25 3 GLU B CA 1
ATOM 1673 C C . GLU B 1 3 ? -32.719 9.922 15.586 1 31.25 3 GLU B C 1
ATOM 1675 O O . GLU B 1 3 ? -31.609 10.266 15.977 1 31.25 3 GLU B O 1
ATOM 1680 N N . SER B 1 4 ? -32.625 8.625 15.375 1 34.56 4 SER B N 1
ATOM 1681 C CA . SER B 1 4 ? -31.656 7.84 14.641 1 34.56 4 SER B CA 1
ATOM 1682 C C . SER B 1 4 ? -31.422 8.406 13.242 1 34.56 4 SER B C 1
ATOM 1684 O O . SER B 1 4 ? -31.672 7.727 12.242 1 34.56 4 SER B O 1
ATOM 1686 N N . SER B 1 5 ? -31.734 9.695 13 1 32.53 5 SER B N 1
ATOM 1687 C CA . SER B 1 5 ? -31.766 10.445 11.742 1 32.53 5 SER B CA 1
ATOM 1688 C C . SER B 1 5 ? -30.391 10.43 11.062 1 32.53 5 SER B C 1
ATOM 1690 O O . SER B 1 5 ? -29.719 11.461 10.992 1 32.53 5 SER B O 1
ATOM 1692 N N . GLY B 1 6 ? -29.484 9.594 11.438 1 34.94 6 GLY B N 1
ATOM 1693 C CA . GLY B 1 6 ? -28.297 9.656 10.594 1 34.94 6 GLY B CA 1
ATOM 1694 C C . GLY B 1 6 ? -28.625 9.812 9.125 1 34.94 6 GLY B C 1
ATOM 1695 O O . GLY B 1 6 ? -29.156 8.891 8.492 1 34.94 6 GLY B O 1
ATOM 1696 N N . ARG B 1 7 ? -28.969 10.961 8.695 1 35.12 7 ARG B N 1
ATOM 1697 C CA . ARG B 1 7 ? -29.453 11.492 7.426 1 35.12 7 ARG B CA 1
ATOM 1698 C C . ARG B 1 7 ? -28.75 10.812 6.25 1 35.12 7 ARG B C 1
ATOM 1700 O O . ARG B 1 7 ? -27.531 10.625 6.266 1 35.12 7 ARG B O 1
ATOM 1707 N N . SER B 1 8 ? -29.359 10.008 5.461 1 38 8 SER B N 1
ATOM 1708 C CA . SER B 1 8 ? -29.156 9.383 4.16 1 38 8 SER B CA 1
ATOM 1709 C C . SER B 1 8 ? -28.219 10.203 3.289 1 38 8 SER B C 1
ATOM 1711 O O . SER B 1 8 ? -28.266 11.438 3.314 1 38 8 SER B O 1
ATOM 1713 N N . ILE B 1 9 ? -26.953 9.844 3.102 1 42.91 9 ILE B N 1
ATOM 1714 C CA . ILE B 1 9 ? -26.234 10.453 1.982 1 42.91 9 ILE B CA 1
ATOM 1715 C C . ILE B 1 9 ? -27.234 11.125 1.044 1 42.91 9 ILE B C 1
ATOM 1717 O O . ILE B 1 9 ? -28.109 10.469 0.48 1 42.91 9 ILE B O 1
ATOM 1721 N N . ARG B 1 10 ? -27.859 12.211 1.437 1 44.25 10 ARG B N 1
ATOM 1722 C CA . ARG B 1 10 ? -28.766 13.055 0.658 1 44.25 10 ARG B CA 1
ATOM 1723 C C . ARG B 1 10 ? -28.594 12.805 -0.837 1 44.25 10 ARG B C 1
ATOM 1725 O O . ARG B 1 10 ? -27.531 13.062 -1.395 1 44.25 10 ARG B O 1
ATOM 1732 N N . SER B 1 11 ? -29.031 11.766 -1.393 1 52.06 11 SER B N 1
ATOM 1733 C CA . SER B 1 11 ? -29.312 10.992 -2.598 1 52.06 11 SER B CA 1
ATOM 1734 C C . SER B 1 11 ? -29.5 11.906 -3.811 1 52.06 11 SER B C 1
ATOM 1736 O O . SER B 1 11 ? -29.609 11.422 -4.941 1 52.06 11 SER B O 1
ATOM 1738 N N . GLY B 1 12 ? -29.5 13.211 -3.557 1 60.72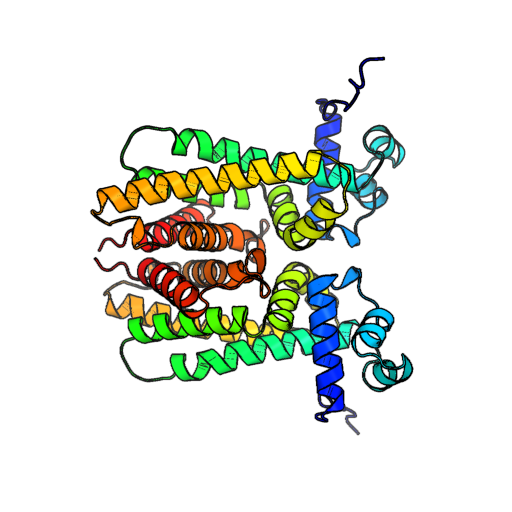 12 GLY B N 1
ATOM 1739 C CA . GLY B 1 12 ? -29.766 13.977 -4.762 1 60.72 12 GLY B CA 1
ATOM 1740 C C . GLY B 1 12 ? -28.516 14.258 -5.582 1 60.72 12 GLY B C 1
ATOM 1741 O O . GLY B 1 12 ? -27.422 13.844 -5.211 1 60.72 12 GLY B O 1
ATOM 1742 N N . GLU B 1 13 ? -28.688 14.57 -6.789 1 68.12 13 GLU B N 1
ATOM 1743 C CA . GLU B 1 13 ? -27.672 14.953 -7.762 1 68.12 13 GLU B CA 1
ATOM 1744 C C . GLU B 1 13 ? -26.625 15.883 -7.141 1 68.12 13 GLU B C 1
ATOM 1746 O O . GLU B 1 13 ? -25.438 15.742 -7.383 1 68.12 13 GLU B O 1
ATOM 1751 N N . ARG B 1 14 ? -27.078 16.609 -6.109 1 72.44 14 ARG B N 1
ATOM 1752 C CA . ARG B 1 14 ? -26.188 17.594 -5.527 1 72.44 14 ARG B CA 1
ATOM 1753 C C . ARG B 1 14 ? -25.266 16.969 -4.488 1 72.44 14 ARG B C 1
ATOM 1755 O O . ARG B 1 14 ? -24.094 17.328 -4.387 1 72.44 14 ARG B O 1
ATOM 1762 N N . GLY B 1 15 ? -25.781 16.016 -3.793 1 82.38 15 GLY B N 1
ATOM 1763 C CA . GLY B 1 15 ? -24.969 15.305 -2.826 1 82.38 15 GLY B CA 1
ATOM 1764 C C . GLY B 1 15 ? -23.812 14.547 -3.461 1 82.38 15 GLY B C 1
ATOM 1765 O O . GLY B 1 15 ? -22.688 14.578 -2.953 1 82.38 15 GLY B O 1
ATOM 1766 N N . ARG B 1 16 ? -24.141 14.086 -4.598 1 89.06 16 ARG B N 1
ATOM 1767 C CA . ARG B 1 16 ? -23.125 13.328 -5.316 1 89.06 16 ARG B CA 1
ATOM 1768 C C . ARG B 1 16 ? -22.031 14.25 -5.855 1 89.06 16 ARG B C 1
ATOM 1770 O O . ARG B 1 16 ? -20.844 13.891 -5.855 1 89.06 16 ARG B O 1
ATOM 1777 N N . GLU B 1 17 ? -22.375 15.383 -6.234 1 91.19 17 GLU B N 1
ATOM 1778 C CA . GLU B 1 17 ? -21.406 16.359 -6.738 1 91.19 17 GLU B CA 1
ATOM 1779 C C . GLU B 1 17 ? -20.453 16.797 -5.641 1 91.19 17 GLU B C 1
ATOM 1781 O O . GLU B 1 17 ? -19.25 16.938 -5.883 1 91.19 17 GLU B O 1
ATOM 1786 N N . VAL B 1 18 ? -21.031 17.031 -4.512 1 92.62 18 VAL B N 1
ATOM 1787 C CA . VAL B 1 18 ? -20.203 17.422 -3.377 1 92.62 18 VAL B CA 1
ATOM 1788 C C . VAL B 1 18 ? -19.234 16.312 -3.021 1 92.62 18 VAL B C 1
ATOM 1790 O O . VAL B 1 18 ? -18.047 16.562 -2.771 1 92.62 18 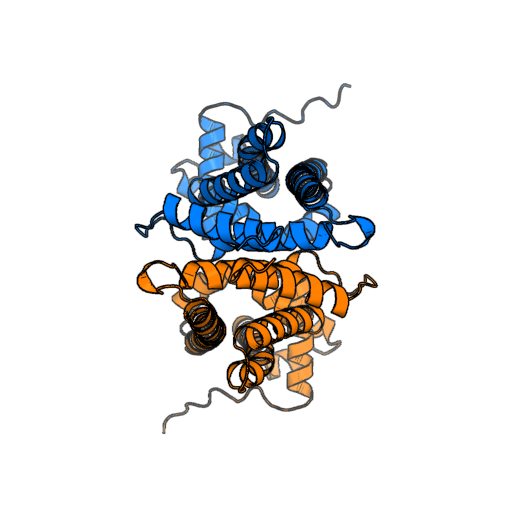VAL B O 1
ATOM 1793 N N . LEU B 1 19 ? -19.734 15.102 -3.094 1 94.88 19 LEU B N 1
ATOM 1794 C CA . LEU B 1 19 ? -18.906 13.945 -2.766 1 94.88 19 LEU B CA 1
ATOM 1795 C C . LEU B 1 19 ? -17.766 13.789 -3.766 1 94.88 19 LEU B C 1
ATOM 1797 O O . LEU B 1 19 ? -16.625 13.555 -3.373 1 94.88 19 LEU B O 1
ATOM 1801 N N . ASP B 1 20 ? -18.125 13.938 -5.023 1 96.19 20 ASP B N 1
ATOM 1802 C CA . ASP B 1 20 ? -17.125 13.82 -6.078 1 96.19 20 ASP B CA 1
ATOM 1803 C C . ASP B 1 20 ? -16.047 14.898 -5.926 1 96.19 20 ASP B C 1
ATOM 1805 O O . ASP B 1 20 ? -14.859 14.617 -6.078 1 96.19 20 ASP B O 1
ATOM 1809 N N . ALA B 1 21 ? -16.453 16.062 -5.602 1 95.62 21 ALA B N 1
ATOM 1810 C CA . ALA B 1 21 ? -15.516 17.156 -5.387 1 95.62 21 ALA B CA 1
ATOM 1811 C C . ALA B 1 21 ? -14.625 16.891 -4.18 1 95.62 21 ALA B C 1
ATOM 1813 O O . ALA B 1 21 ? -13.414 17.109 -4.227 1 95.62 21 ALA B O 1
ATOM 1814 N N . ALA B 1 22 ? -15.242 16.422 -3.115 1 96.56 22 ALA B N 1
ATOM 1815 C CA . ALA B 1 22 ? -14.492 16.094 -1.905 1 96.56 22 ALA B CA 1
ATOM 1816 C C . ALA B 1 22 ? -13.453 15.008 -2.182 1 96.56 22 ALA B C 1
ATOM 1818 O O . ALA B 1 22 ? -12.289 15.141 -1.781 1 96.56 22 ALA B O 1
ATOM 1819 N N . ALA B 1 23 ? -13.875 13.953 -2.889 1 97.38 23 ALA B N 1
ATOM 1820 C CA . ALA B 1 23 ? -12.953 12.875 -3.23 1 97.38 23 ALA B CA 1
ATOM 1821 C C . ALA B 1 23 ? -11.758 13.406 -4.02 1 97.38 23 ALA B C 1
ATOM 1823 O O . ALA B 1 23 ? -10.609 13.047 -3.734 1 97.38 23 ALA B O 1
ATOM 1824 N N . ALA B 1 24 ? -12.039 14.258 -4.934 1 96.44 24 ALA B N 1
ATOM 1825 C CA . ALA B 1 24 ? -10.984 14.82 -5.773 1 96.44 24 ALA B CA 1
ATOM 1826 C C . ALA B 1 24 ? -9.992 15.641 -4.938 1 96.44 24 ALA B C 1
ATOM 1828 O O . ALA B 1 24 ? -8.781 15.492 -5.086 1 96.44 24 ALA B O 1
ATOM 1829 N N . VAL B 1 25 ? -10.469 16.453 -4.062 1 95.81 25 VAL B N 1
ATOM 1830 C CA . VAL B 1 25 ? -9.617 17.328 -3.266 1 95.81 25 VAL B CA 1
ATOM 1831 C C . VAL B 1 25 ? -8.844 16.5 -2.238 1 95.81 25 VAL B C 1
ATOM 1833 O O . VAL B 1 25 ? -7.637 16.703 -2.064 1 95.81 25 VAL B O 1
ATOM 1836 N N . PHE B 1 26 ? -9.539 15.539 -1.569 1 94.62 26 PHE B N 1
ATOM 1837 C CA . PHE B 1 26 ? -8.867 14.656 -0.625 1 94.62 26 PHE B CA 1
ATOM 1838 C C . PHE B 1 26 ? -7.758 13.867 -1.313 1 94.62 26 PHE B C 1
ATOM 1840 O O . PHE B 1 26 ? -6.68 13.672 -0.744 1 94.62 26 PHE B O 1
ATOM 1847 N N . ALA B 1 27 ? -8.055 13.43 -2.486 1 93.69 27 ALA B N 1
ATOM 1848 C CA . ALA B 1 27 ? -7.066 12.656 -3.236 1 93.69 27 ALA B CA 1
ATOM 1849 C C . ALA B 1 27 ? -5.855 13.516 -3.592 1 93.69 27 ALA B C 1
ATOM 1851 O O . ALA B 1 27 ? -4.723 13.023 -3.602 1 93.69 27 ALA B O 1
ATOM 1852 N N . ARG B 1 28 ? -6.066 14.734 -3.838 1 90.19 28 ARG B N 1
ATOM 1853 C CA . ARG B 1 28 ? -5.008 15.625 -4.293 1 90.19 28 ARG B CA 1
ATOM 1854 C C . ARG B 1 28 ? -4.219 16.188 -3.111 1 90.19 28 ARG B C 1
ATOM 1856 O O . ARG B 1 28 ? -2.986 16.188 -3.123 1 90.19 28 ARG B O 1
ATOM 1863 N N . LYS B 1 29 ? -4.922 16.609 -1.986 1 87.5 29 LYS B N 1
ATOM 1864 C CA . LYS B 1 29 ? -4.285 17.375 -0.928 1 87.5 29 LYS B CA 1
ATOM 1865 C C . LYS B 1 29 ? -4.074 16.531 0.325 1 87.5 29 LYS B C 1
ATOM 1867 O O . LYS B 1 29 ? -3.254 16.875 1.179 1 87.5 29 LYS B O 1
ATOM 1872 N N . GLY B 1 30 ? -4.836 15.445 0.393 1 88.81 30 GLY B N 1
ATOM 1873 C CA . GLY B 1 30 ? -4.91 14.742 1.661 1 88.81 30 GLY B CA 1
ATOM 1874 C C . GLY B 1 30 ? -5.938 15.32 2.611 1 88.81 30 GLY B C 1
ATOM 1875 O O . GLY B 1 30 ? -6.32 16.484 2.484 1 88.81 30 GLY B O 1
ATOM 1876 N N . TYR B 1 31 ? -6.312 14.586 3.561 1 88.19 31 TYR B N 1
ATOM 1877 C CA . TYR B 1 31 ? -7.371 14.961 4.492 1 88.19 31 TYR B CA 1
ATOM 1878 C C . TYR B 1 31 ? -6.953 16.141 5.352 1 88.19 31 TYR B C 1
ATOM 1880 O O . TYR B 1 31 ? -7.695 17.125 5.473 1 88.19 31 TYR B O 1
ATOM 1888 N N . ALA B 1 32 ? -5.801 16.078 5.949 1 83.31 32 ALA B N 1
ATOM 1889 C CA . ALA B 1 32 ? -5.355 17.078 6.922 1 83.31 32 ALA B CA 1
ATOM 1890 C C . ALA B 1 32 ? -5.227 18.453 6.277 1 83.31 32 ALA B C 1
ATOM 1892 O O . ALA B 1 32 ? -5.531 19.469 6.902 1 83.31 32 ALA B O 1
ATOM 1893 N N . GLN B 1 33 ? -4.941 18.5 4.992 1 86 33 GLN B N 1
ATOM 1894 C CA . GLN B 1 33 ? -4.66 19.766 4.324 1 86 33 GLN B CA 1
ATOM 1895 C C . GLN B 1 33 ? -5.891 20.281 3.582 1 86 33 GLN B C 1
ATOM 1897 O O . GLN B 1 33 ? -5.816 21.281 2.867 1 86 33 GLN B O 1
ATOM 1902 N N . THR B 1 34 ? -6.938 19.594 3.684 1 92.25 34 THR B N 1
ATOM 1903 C CA . THR B 1 34 ? -8.156 19.969 2.98 1 92.25 34 THR B CA 1
ATOM 1904 C C . THR B 1 34 ? -9.117 20.703 3.914 1 92.25 34 THR B C 1
ATOM 1906 O O . THR B 1 34 ? -9.281 20.312 5.074 1 92.25 34 THR B O 1
ATOM 1909 N N . SER B 1 35 ? -9.727 21.781 3.438 1 92.75 35 SER B N 1
ATOM 1910 C CA . SER B 1 35 ? -10.812 22.484 4.125 1 92.75 35 SER B CA 1
ATOM 1911 C C . SER B 1 35 ? -12.125 22.359 3.359 1 92.75 35 SER B C 1
ATOM 1913 O O . SER B 1 35 ? -12.125 21.984 2.186 1 92.75 35 SER B O 1
ATOM 1915 N N . LEU B 1 36 ? -13.156 22.625 4.012 1 92.88 36 LEU B N 1
ATOM 1916 C CA . LEU B 1 36 ? -14.445 22.641 3.326 1 92.88 36 LEU B CA 1
ATOM 1917 C C . LEU B 1 36 ? -14.461 23.719 2.244 1 92.88 36 LEU B C 1
ATOM 1919 O O . LEU B 1 36 ? -15.109 23.547 1.204 1 92.88 36 LEU B O 1
ATOM 1923 N N . ASP B 1 37 ? -13.711 24.797 2.484 1 92.56 37 ASP B N 1
ATOM 1924 C CA . ASP B 1 37 ? -13.586 25.844 1.48 1 92.56 37 ASP B CA 1
ATOM 1925 C C . ASP B 1 37 ? -12.906 25.328 0.218 1 92.56 37 ASP B C 1
ATOM 1927 O O . ASP B 1 37 ? -13.305 25.672 -0.897 1 92.56 37 ASP B O 1
ATOM 1931 N N . ASP B 1 38 ? -11.914 24.516 0.357 1 94.06 38 ASP B N 1
ATOM 1932 C CA . ASP B 1 38 ? -11.25 23.891 -0.785 1 94.06 38 ASP B CA 1
ATOM 1933 C C . ASP B 1 38 ? -12.234 23.094 -1.63 1 94.06 38 ASP B C 1
ATOM 1935 O O . ASP B 1 38 ? -12.172 23.125 -2.861 1 94.06 38 ASP B O 1
ATOM 1939 N N . ILE B 1 39 ? -13.094 22.391 -0.978 1 94.94 39 ILE B N 1
ATOM 1940 C CA . ILE B 1 39 ? -14.062 21.547 -1.648 1 94.94 39 ILE B CA 1
ATOM 1941 C C . ILE B 1 39 ? -15.102 22.406 -2.363 1 94.94 39 ILE B C 1
ATOM 1943 O O . ILE B 1 39 ? -15.492 22.109 -3.496 1 94.94 39 ILE B O 1
ATOM 1947 N N . ALA B 1 40 ? -15.539 23.469 -1.685 1 93.19 40 ALA B N 1
ATOM 1948 C CA . ALA B 1 40 ? -16.453 24.422 -2.312 1 93.19 40 ALA B CA 1
ATOM 1949 C C . ALA B 1 40 ? -15.844 25 -3.58 1 93.19 40 ALA B C 1
ATOM 1951 O O . ALA B 1 40 ? -16.516 25.109 -4.613 1 93.19 40 ALA B O 1
ATOM 1952 N N . ASP B 1 41 ? -14.609 25.375 -3.486 1 93.62 41 ASP B N 1
ATOM 1953 C CA . ASP B 1 41 ? -13.898 25.938 -4.629 1 93.62 41 ASP B CA 1
ATOM 1954 C C . ASP B 1 41 ? -13.828 24.922 -5.777 1 93.62 41 ASP B C 1
ATOM 1956 O O . ASP B 1 41 ? -14.008 25.297 -6.941 1 93.62 41 ASP B O 1
ATOM 1960 N N . GLU B 1 42 ? -13.547 23.672 -5.453 1 93.06 42 GLU B N 1
ATOM 1961 C CA . GLU B 1 42 ? -13.492 22.609 -6.449 1 93.06 42 GLU B CA 1
ATOM 1962 C C . GLU B 1 42 ? -14.82 22.484 -7.188 1 93.06 42 GLU B C 1
ATOM 1964 O O . GLU B 1 42 ? -14.844 22.219 -8.391 1 93.06 42 GLU B O 1
ATOM 1969 N N . LEU B 1 43 ? -15.867 22.641 -6.535 1 90.81 43 LEU B N 1
ATOM 1970 C CA . LEU B 1 43 ? -17.219 22.5 -7.078 1 90.81 43 LEU B CA 1
ATOM 1971 C C . LEU B 1 43 ? -17.656 23.781 -7.777 1 90.81 43 LEU B C 1
ATOM 1973 O O . LEU B 1 43 ? -18.672 23.781 -8.492 1 90.81 43 LEU B O 1
ATOM 1977 N N . GLY B 1 44 ? -16.922 24.828 -7.535 1 90.5 44 GLY B N 1
ATOM 1978 C CA . GLY B 1 44 ? -17.391 26.109 -8.031 1 90.5 44 GLY B CA 1
ATOM 1979 C C . GLY B 1 44 ? -18.656 26.594 -7.355 1 90.5 44 GLY B C 1
ATOM 1980 O O . GLY B 1 44 ? -19.516 27.203 -8 1 90.5 44 GLY B O 1
ATOM 1981 N N . ALA B 1 45 ? -18.828 26.219 -6.219 1 83.69 45 ALA B N 1
ATOM 1982 C CA . ALA B 1 45 ? -20.031 26.547 -5.457 1 83.69 45 ALA B CA 1
ATOM 1983 C C . ALA B 1 45 ? -19.703 27.453 -4.281 1 83.69 45 ALA B C 1
ATOM 1985 O O . ALA B 1 45 ? -18.531 27.703 -3.98 1 83.69 45 ALA B O 1
ATOM 1986 N N . THR B 1 46 ? -20.75 27.953 -3.762 1 81.81 46 THR B N 1
ATOM 1987 C CA . THR B 1 46 ? -20.578 28.75 -2.551 1 81.81 46 THR B CA 1
ATOM 1988 C C . THR B 1 46 ? -20.297 27.844 -1.353 1 81.81 46 THR B C 1
ATOM 1990 O O . THR B 1 46 ? -20.672 26.672 -1.346 1 81.81 46 THR B O 1
ATOM 1993 N N . LYS B 1 47 ? -19.672 28.375 -0.39 1 81.38 47 LYS B N 1
ATOM 1994 C CA . LYS B 1 47 ? -19.375 27.672 0.854 1 81.38 47 LYS B CA 1
ATOM 1995 C C . LYS B 1 47 ? -20.656 27.188 1.524 1 81.38 47 LYS B C 1
ATOM 1997 O O . LYS B 1 47 ? -20.688 26.109 2.121 1 81.38 47 LYS B O 1
ATOM 2002 N N . GLY B 1 48 ? -21.672 27.953 1.342 1 81.25 48 GLY B N 1
ATOM 2003 C CA . GLY B 1 48 ? -22.953 27.641 1.955 1 81.25 48 GLY B CA 1
ATOM 2004 C C . GLY B 1 48 ? -23.562 26.344 1.451 1 81.25 48 GLY B C 1
ATOM 2005 O O . GLY B 1 48 ? -24.172 25.594 2.219 1 81.25 48 GLY B O 1
ATOM 2006 N N . LEU B 1 49 ? -23.328 26.047 0.303 1 82 49 LEU B N 1
ATOM 2007 C CA . LEU B 1 49 ? -23.859 24.828 -0.282 1 82 49 LEU B CA 1
ATOM 2008 C C . LEU B 1 49 ? -23.25 23.594 0.397 1 82 49 LEU B C 1
ATOM 2010 O O . LEU B 1 49 ? -23.969 22.641 0.692 1 82 49 LEU B O 1
ATOM 2014 N N . ILE B 1 50 ? -21.969 23.578 0.649 1 84.62 50 ILE B N 1
ATOM 2015 C CA . ILE B 1 50 ? -21.281 22.453 1.27 1 84.62 50 ILE B CA 1
ATOM 2016 C C . ILE B 1 50 ? -21.734 22.312 2.723 1 84.62 50 ILE B C 1
ATOM 2018 O O . ILE B 1 50 ? -22.047 21.203 3.184 1 84.62 50 ILE B O 1
ATOM 2022 N N . TYR B 1 51 ? -21.906 23.5 3.33 1 82.75 51 TYR B N 1
ATOM 2023 C CA . TYR B 1 51 ? -22.25 23.516 4.75 1 82.75 51 TYR B CA 1
ATOM 2024 C C . TYR B 1 51 ? -23.688 23.062 4.973 1 82.75 51 TYR B C 1
ATOM 2026 O O . TYR B 1 51 ? -24.031 22.531 6.039 1 82.75 51 TYR B O 1
ATOM 2034 N N . HIS B 1 52 ? -24.422 23.234 3.992 1 83.88 52 HIS B N 1
ATOM 2035 C CA . HIS B 1 52 ? -25.797 22.766 4.055 1 83.88 52 HIS B CA 1
ATOM 2036 C C . HIS B 1 52 ? -25.859 21.234 4.035 1 83.88 52 HIS B C 1
ATOM 2038 O O . HIS B 1 52 ? -26.703 20.641 4.707 1 83.88 52 HIS B O 1
ATOM 2044 N N . HIS B 1 53 ? -24.906 20.656 3.387 1 83.81 53 HIS B N 1
ATOM 2045 C CA . HIS B 1 53 ? -24.922 19.203 3.213 1 83.81 53 HIS B CA 1
ATOM 2046 C C . HIS B 1 53 ? -24.047 18.516 4.246 1 83.81 53 HIS B C 1
ATOM 2048 O O . HIS B 1 53 ? -24.359 17.422 4.711 1 83.81 53 HIS B O 1
ATOM 2054 N N . TYR B 1 54 ? -22.938 19.141 4.52 1 85.38 54 TYR B N 1
ATOM 2055 C CA . TYR B 1 54 ? -21.984 18.547 5.449 1 85.38 54 TYR B CA 1
ATOM 2056 C C . TYR B 1 54 ? -21.531 19.562 6.488 1 85.38 54 TYR B C 1
ATOM 2058 O O . TYR B 1 54 ? -21.141 20.688 6.137 1 85.38 54 TYR B O 1
ATOM 2066 N N . ARG B 1 55 ? -21.656 19.062 7.727 1 79.38 55 ARG B N 1
ATOM 2067 C CA . ARG B 1 55 ? -21.266 19.969 8.797 1 79.38 55 ARG B CA 1
ATOM 2068 C C . ARG B 1 55 ? -19.812 19.734 9.219 1 79.38 55 ARG B C 1
ATOM 2070 O O . ARG B 1 55 ? -19.219 20.562 9.906 1 79.38 55 ARG B O 1
ATOM 2077 N N . SER B 1 56 ? -19.328 18.578 8.758 1 87.88 56 SER B N 1
ATOM 2078 C CA . SER B 1 56 ? -17.969 18.328 9.188 1 87.88 56 SER B CA 1
ATOM 2079 C C . SER B 1 56 ? -17.156 17.656 8.086 1 87.88 56 SER B C 1
ATOM 2081 O O . SER B 1 56 ? -17.672 16.828 7.336 1 87.88 56 SER B O 1
ATOM 2083 N N . LYS B 1 57 ? -15.977 18 8.039 1 90.88 57 LYS B N 1
ATOM 2084 C CA . LYS B 1 57 ? -15.016 17.406 7.113 1 90.88 57 LYS B CA 1
ATOM 2085 C C . LYS B 1 57 ? -14.898 15.906 7.336 1 90.88 57 LYS B C 1
ATOM 2087 O O . LYS B 1 57 ? -14.75 15.141 6.379 1 90.88 57 LYS B O 1
ATOM 2092 N N . GLU B 1 58 ? -14.961 15.477 8.539 1 89.56 58 GLU B N 1
ATOM 2093 C CA . GLU B 1 58 ? -14.852 14.062 8.875 1 89.56 58 GLU B CA 1
ATOM 2094 C C . GLU B 1 58 ? -16.016 13.266 8.305 1 89.56 58 GLU B C 1
ATOM 2096 O O . GLU B 1 58 ? -15.836 12.172 7.77 1 89.56 58 GLU B O 1
ATOM 2101 N N . SER B 1 59 ? -17.172 13.805 8.461 1 89.75 59 SER B N 1
ATOM 2102 C CA . SER B 1 59 ? -18.359 13.133 7.922 1 89.75 59 SER B CA 1
ATOM 2103 C C . SER B 1 59 ? -18.266 13.008 6.406 1 89.75 59 SER B C 1
ATOM 2105 O O . SER B 1 59 ? -18.688 12 5.836 1 89.75 59 SER B O 1
ATOM 2107 N N . LEU B 1 60 ? -17.797 14.016 5.816 1 92.5 60 LEU B N 1
ATOM 2108 C CA . LEU B 1 60 ? -17.625 14.008 4.367 1 92.5 60 LEU B CA 1
ATOM 2109 C C . LEU B 1 60 ? -16.578 12.961 3.957 1 92.5 60 LEU B C 1
ATOM 2111 O O . LEU B 1 60 ? -16.797 12.211 3.008 1 92.5 60 LEU B O 1
ATOM 2115 N N . LEU B 1 61 ? -15.477 12.883 4.656 1 93.88 61 LEU B N 1
ATOM 2116 C CA . LEU B 1 61 ? -14.469 11.867 4.391 1 93.88 61 LEU B CA 1
ATOM 2117 C C . LEU B 1 61 ? -15.07 10.469 4.508 1 93.88 61 LEU B C 1
ATOM 2119 O O . LEU B 1 61 ? -14.852 9.617 3.639 1 93.88 61 LEU B O 1
ATOM 2123 N N . LEU B 1 62 ? -15.789 10.266 5.559 1 92.56 62 LEU B N 1
ATOM 2124 C CA . LEU B 1 62 ? -16.391 8.953 5.793 1 92.56 62 LEU B CA 1
ATOM 2125 C C . LEU B 1 62 ? -17.281 8.555 4.629 1 92.56 62 LEU B C 1
ATOM 2127 O O . LEU B 1 62 ? -17.266 7.402 4.195 1 92.56 62 LEU B O 1
ATOM 2131 N N . ASP B 1 63 ? -18.031 9.484 4.164 1 94.38 63 ASP B N 1
ATOM 2132 C CA . ASP B 1 63 ? -18.906 9.188 3.031 1 94.38 63 ASP B CA 1
ATOM 2133 C C . ASP B 1 63 ? -18.078 8.883 1.776 1 94.38 63 ASP B C 1
ATOM 2135 O O . ASP B 1 63 ? -18.438 7.996 0.997 1 94.38 63 ASP B O 1
ATOM 2139 N N . VAL B 1 64 ? -17.031 9.617 1.529 1 96.44 64 VAL B N 1
ATOM 2140 C CA . VAL B 1 64 ? -16.141 9.359 0.402 1 96.44 64 VAL B CA 1
ATOM 2141 C C . VAL B 1 64 ? -15.547 7.953 0.518 1 96.44 64 VAL B C 1
ATOM 2143 O O . VAL B 1 64 ? -15.578 7.184 -0.444 1 96.44 64 VAL B O 1
ATOM 2146 N N . LEU B 1 65 ? -15.094 7.617 1.707 1 96 65 LEU B N 1
ATOM 2147 C CA . LEU B 1 65 ? -14.484 6.312 1.94 1 96 65 LEU B CA 1
ATOM 2148 C C . LEU B 1 65 ? -15.5 5.191 1.76 1 96 65 LEU B C 1
ATOM 2150 O O . LEU B 1 65 ? -15.195 4.168 1.14 1 96 65 LEU B O 1
ATOM 2154 N N . THR B 1 66 ? -16.656 5.391 2.305 1 95.62 66 THR B N 1
ATOM 2155 C CA . THR B 1 66 ? -17.703 4.379 2.232 1 95.62 66 THR B CA 1
ATOM 2156 C C . THR B 1 66 ? -18.125 4.148 0.788 1 95.62 66 THR B C 1
ATOM 2158 O O . THR B 1 66 ? -18.297 3.002 0.361 1 95.62 66 THR B O 1
ATOM 2161 N N . THR B 1 67 ? -18.297 5.211 0.064 1 97.12 67 THR B N 1
ATOM 2162 C CA . THR B 1 67 ? -18.672 5.102 -1.34 1 97.12 67 THR B CA 1
ATOM 2163 C C . THR B 1 67 ? -17.609 4.34 -2.129 1 97.12 67 THR B C 1
ATOM 2165 O O . THR B 1 67 ? -17.938 3.453 -2.92 1 97.12 67 THR B O 1
ATOM 2168 N N . GLY B 1 68 ? -16.375 4.695 -1.945 1 97.44 68 GLY B N 1
ATOM 2169 C CA . GLY B 1 68 ? -15.289 3.971 -2.594 1 97.44 68 GLY B CA 1
ATOM 2170 C C . GLY B 1 68 ? -15.266 2.496 -2.24 1 97.44 68 GLY B C 1
ATOM 2171 O O . GLY B 1 68 ? -15.086 1.646 -3.115 1 97.44 68 GLY B O 1
ATOM 2172 N N . ALA B 1 69 ? -15.453 2.193 -0.955 1 96.94 69 ALA B N 1
ATOM 2173 C CA . ALA B 1 69 ? -15.477 0.809 -0.488 1 96.94 69 ALA B CA 1
ATOM 2174 C C . ALA B 1 69 ? -16.625 0.029 -1.132 1 96.94 69 ALA B C 1
ATOM 2176 O O . ALA B 1 69 ? -16.438 -1.108 -1.571 1 96.94 69 ALA B O 1
ATOM 2177 N N . LYS B 1 70 ? -17.734 0.63 -1.18 1 97.81 70 LYS B N 1
ATOM 2178 C CA . LYS B 1 70 ? -18.906 -0.026 -1.762 1 97.81 70 LYS B CA 1
ATOM 2179 C C . LYS B 1 70 ? -18.703 -0.299 -3.25 1 97.81 70 LYS B C 1
ATOM 2181 O O . LYS B 1 70 ? -19.125 -1.333 -3.762 1 97.81 70 LYS B O 1
ATOM 2186 N N . THR B 1 71 ? -18.094 0.646 -3.939 1 97.69 71 THR B N 1
ATOM 2187 C CA . THR B 1 71 ? -17.812 0.444 -5.355 1 97.69 71 THR B CA 1
ATOM 2188 C C . THR B 1 71 ? -16.953 -0.804 -5.562 1 97.69 71 THR B C 1
ATOM 2190 O O . THR B 1 71 ? -17.25 -1.63 -6.426 1 97.69 71 THR B O 1
ATOM 2193 N N . LEU B 1 72 ? -15.945 -0.974 -4.781 1 97.69 72 LEU B N 1
ATOM 2194 C CA . LEU B 1 72 ? -15.07 -2.139 -4.875 1 97.69 72 LEU B CA 1
ATOM 2195 C C . LEU B 1 72 ? -15.836 -3.418 -4.551 1 97.69 72 LEU B C 1
ATOM 2197 O O . LEU B 1 72 ? -15.773 -4.395 -5.301 1 97.69 72 LEU B O 1
ATOM 2201 N N . ILE B 1 73 ? -16.531 -3.377 -3.439 1 97.94 73 ILE B N 1
ATOM 2202 C CA . ILE B 1 73 ? -17.234 -4.555 -2.939 1 97.94 73 ILE B CA 1
ATOM 2203 C C . ILE B 1 73 ? -18.281 -5.004 -3.957 1 97.94 73 ILE B C 1
ATOM 2205 O O . ILE B 1 73 ? -18.359 -6.188 -4.289 1 97.94 73 ILE B O 1
ATOM 2209 N N . ASP B 1 74 ? -19.016 -4.059 -4.434 1 96.88 74 ASP B N 1
ATOM 2210 C CA . ASP B 1 74 ? -20.078 -4.383 -5.391 1 96.88 74 ASP B CA 1
ATOM 2211 C C . ASP B 1 74 ? -19.484 -4.949 -6.684 1 96.88 74 ASP B C 1
ATOM 2213 O O . ASP B 1 74 ? -20.078 -5.828 -7.309 1 96.88 74 ASP B O 1
ATOM 2217 N N . GLY B 1 75 ? -18.359 -4.43 -7.086 1 96.88 75 GLY B N 1
ATOM 2218 C CA . GLY B 1 75 ? -17.703 -4.902 -8.297 1 96.88 75 GLY B CA 1
ATOM 2219 C C . GLY B 1 75 ? -17.234 -6.34 -8.203 1 96.88 75 GLY B C 1
ATOM 2220 O O . GLY B 1 75 ? -17.297 -7.086 -9.18 1 96.88 75 GLY B O 1
ATOM 2221 N N . VAL B 1 76 ? -16.797 -6.766 -6.977 1 97.62 76 VAL B N 1
ATOM 2222 C CA . VAL B 1 76 ? -16.172 -8.086 -6.895 1 97.62 76 VAL B CA 1
ATOM 2223 C C . VAL B 1 76 ? -17.172 -9.094 -6.352 1 97.62 76 VAL B C 1
ATOM 2225 O O . VAL B 1 76 ? -16.984 -10.305 -6.5 1 97.62 76 VAL B O 1
ATOM 2228 N N . ARG B 1 77 ? -18.203 -8.648 -5.66 1 97.5 77 ARG B N 1
ATOM 2229 C CA . ARG B 1 77 ? -19.125 -9.508 -4.93 1 97.5 77 ARG B CA 1
ATOM 2230 C C . ARG B 1 77 ? -19.781 -10.523 -5.863 1 97.5 77 ARG B C 1
ATOM 2232 O O . ARG B 1 77 ? -19.828 -11.719 -5.555 1 97.5 77 ARG B O 1
ATOM 2239 N N . GLN B 1 78 ? -20.234 -10.031 -6.977 1 95.88 78 GLN B N 1
ATOM 2240 C CA . GLN B 1 78 ? -20.922 -10.938 -7.902 1 95.88 78 GLN B CA 1
ATOM 2241 C C . GLN B 1 78 ? -19.953 -11.992 -8.438 1 95.88 78 GLN B C 1
ATOM 2243 O O . GLN B 1 78 ? -20.344 -13.148 -8.641 1 95.88 78 GLN B O 1
ATOM 2248 N N . ILE B 1 79 ? -18.734 -11.625 -8.672 1 98.12 79 ILE B N 1
ATOM 2249 C CA . ILE B 1 79 ? -17.719 -12.562 -9.148 1 98.12 79 ILE B CA 1
ATOM 2250 C C . ILE B 1 79 ? -17.422 -13.602 -8.078 1 98.12 79 ILE B C 1
ATOM 2252 O O . ILE B 1 79 ? -17.391 -14.805 -8.359 1 98.12 79 ILE B O 1
ATOM 2256 N N . ALA B 1 80 ? -17.281 -13.164 -6.867 1 97.81 80 ALA B N 1
ATOM 2257 C CA . ALA B 1 80 ? -16.953 -14.023 -5.734 1 97.81 80 ALA B CA 1
ATOM 2258 C C . ALA B 1 80 ? -18.031 -15.078 -5.516 1 97.81 80 ALA B C 1
ATOM 2260 O O . ALA B 1 80 ? -17.734 -16.188 -5.086 1 97.81 80 ALA B O 1
ATOM 2261 N N . ARG B 1 81 ? -19.219 -14.734 -5.789 1 95.25 81 ARG B N 1
ATOM 2262 C CA . ARG B 1 81 ? -20.375 -15.586 -5.488 1 95.25 81 ARG B CA 1
ATOM 2263 C C . ARG B 1 81 ? -20.766 -16.422 -6.703 1 95.25 81 ARG B C 1
ATOM 2265 O O . ARG B 1 81 ? -21.672 -17.25 -6.621 1 95.25 81 ARG B O 1
ATOM 2272 N N . SER B 1 82 ? -20.156 -16.141 -7.785 1 95.31 82 SER B N 1
ATOM 2273 C CA . SER B 1 82 ? -20.5 -16.891 -8.992 1 95.31 82 SER B CA 1
ATOM 2274 C C . SER B 1 82 ? -20.016 -18.328 -8.891 1 95.31 82 SER B C 1
ATOM 2276 O O . SER B 1 82 ? -19.328 -18.703 -7.938 1 95.31 82 SER B O 1
ATOM 2278 N N . ASP B 1 83 ? -20.516 -19.078 -9.828 1 91.12 83 ASP B N 1
ATOM 2279 C CA . ASP B 1 83 ? -20.094 -20.469 -9.922 1 91.12 83 ASP B CA 1
ATOM 2280 C C . ASP B 1 83 ? -18.891 -20.609 -10.852 1 91.12 83 ASP B C 1
ATOM 2282 O O . ASP B 1 83 ? -18.5 -19.656 -11.539 1 91.12 83 ASP B O 1
ATOM 2286 N N . GLY B 1 84 ? -18.172 -21.672 -10.695 1 91.81 84 GLY B N 1
ATOM 2287 C CA . GLY B 1 84 ? -17.094 -21.938 -11.633 1 91.81 84 GLY B CA 1
ATOM 2288 C C . GLY B 1 84 ? -15.758 -22.188 -10.953 1 91.81 84 GLY B C 1
ATOM 2289 O O . GLY B 1 84 ? -15.711 -22.406 -9.742 1 91.81 84 GLY B O 1
ATOM 2290 N N . ASP B 1 85 ? -14.703 -22.219 -11.75 1 96.5 85 ASP B N 1
ATOM 2291 C CA . ASP B 1 85 ? -13.344 -22.5 -11.305 1 96.5 85 ASP B CA 1
ATOM 2292 C C . ASP B 1 85 ? -12.836 -21.406 -10.367 1 96.5 85 ASP B C 1
ATOM 2294 O O . ASP B 1 85 ? -12.797 -20.234 -10.727 1 96.5 85 ASP B O 1
ATOM 2298 N N . PRO B 1 86 ? -12.516 -21.797 -9.133 1 97.69 86 PRO B N 1
ATOM 2299 C CA . PRO B 1 86 ? -12.086 -20.812 -8.148 1 97.69 86 PRO B CA 1
ATOM 2300 C C . PRO B 1 86 ? -10.898 -19.969 -8.625 1 97.69 86 PRO B C 1
ATOM 2302 O O . PRO B 1 86 ? -10.82 -18.781 -8.336 1 97.69 86 PRO B O 1
ATOM 2305 N N . ARG B 1 87 ? -10.031 -20.594 -9.328 1 97.56 87 ARG B N 1
ATOM 2306 C CA . ARG B 1 87 ? -8.875 -19.844 -9.828 1 97.56 87 ARG B CA 1
ATOM 2307 C C . ARG B 1 87 ? -9.297 -18.766 -10.812 1 97.56 87 ARG B C 1
ATOM 2309 O O . ARG B 1 87 ? -8.789 -17.641 -10.773 1 97.56 87 ARG B O 1
ATOM 2316 N N . ALA B 1 88 ? -10.195 -19.109 -11.727 1 97.75 88 ALA B N 1
ATOM 2317 C CA . ALA B 1 88 ? -10.727 -18.141 -12.68 1 97.75 88 ALA B CA 1
ATOM 2318 C C . ALA B 1 88 ? -11.484 -17.016 -11.961 1 97.75 88 ALA B C 1
ATOM 2320 O O . ALA B 1 88 ? -11.391 -15.852 -12.344 1 97.75 88 ALA B O 1
ATOM 2321 N N . ARG B 1 89 ? -12.234 -17.391 -10.953 1 98.31 89 ARG B N 1
ATOM 2322 C CA . ARG B 1 89 ? -12.953 -16.406 -10.164 1 98.31 89 ARG B CA 1
ATOM 2323 C C . ARG B 1 89 ? -11.984 -15.453 -9.469 1 98.31 89 ARG B C 1
ATOM 2325 O O . ARG B 1 89 ? -12.188 -14.234 -9.477 1 98.31 89 ARG B O 1
ATOM 2332 N N . LEU B 1 90 ? -10.93 -16.016 -8.875 1 98.62 90 LEU B N 1
ATOM 2333 C CA . LEU B 1 90 ? -9.938 -15.188 -8.195 1 98.62 90 LEU B CA 1
ATOM 2334 C C . LEU B 1 90 ? -9.289 -14.203 -9.164 1 98.62 90 LEU B C 1
ATOM 2336 O O . LEU B 1 90 ? -9.094 -13.031 -8.828 1 98.62 90 LEU B O 1
ATOM 2340 N N . ARG B 1 91 ? -8.992 -14.703 -10.359 1 98.56 91 ARG B N 1
ATOM 2341 C CA . ARG B 1 91 ? -8.414 -13.852 -11.391 1 98.56 91 ARG B CA 1
ATOM 2342 C C . ARG B 1 91 ? -9.359 -12.719 -11.766 1 98.56 91 ARG B C 1
ATOM 2344 O O . ARG B 1 91 ? -8.938 -11.562 -11.867 1 98.56 91 ARG B O 1
ATOM 2351 N N . ALA B 1 92 ? -10.578 -13.055 -11.938 1 98.75 92 ALA B N 1
ATOM 2352 C CA . ALA B 1 92 ? -11.578 -12.055 -12.312 1 98.75 92 ALA B CA 1
ATOM 2353 C C . ALA B 1 92 ? -11.781 -11.031 -11.195 1 98.75 92 ALA B C 1
ATOM 2355 O O . ALA B 1 92 ? -11.953 -9.844 -11.461 1 98.75 92 ALA B O 1
ATOM 2356 N N . MET B 1 93 ? -11.836 -11.492 -9.945 1 98.81 93 MET B N 1
ATOM 2357 C CA . MET B 1 93 ? -11.945 -10.594 -8.805 1 98.81 93 MET B CA 1
ATOM 2358 C C . MET B 1 93 ? -10.781 -9.617 -8.758 1 98.81 93 MET B C 1
ATOM 2360 O O . MET B 1 93 ? -10.977 -8.406 -8.602 1 98.81 93 MET B O 1
ATOM 2364 N N . ALA B 1 94 ? -9.547 -10.141 -8.883 1 98.88 94 ALA B N 1
ATOM 2365 C CA . ALA B 1 94 ? -8.352 -9.305 -8.859 1 98.88 94 ALA B CA 1
ATOM 2366 C C . ALA B 1 94 ? -8.375 -8.281 -9.984 1 98.88 94 ALA B C 1
ATOM 2368 O O . ALA B 1 94 ? -8.086 -7.102 -9.766 1 98.88 94 ALA B O 1
ATOM 2369 N N . ARG B 1 95 ? -8.703 -8.75 -11.156 1 98.81 95 ARG B N 1
ATOM 2370 C CA . ARG B 1 95 ? -8.773 -7.871 -12.32 1 98.81 95 ARG B CA 1
ATOM 2371 C C . ARG B 1 95 ? -9.773 -6.742 -12.094 1 98.81 95 ARG B C 1
ATOM 2373 O O . ARG B 1 95 ? -9.477 -5.578 -12.383 1 98.81 95 ARG B O 1
ATOM 2380 N N . GLU B 1 96 ? -10.914 -7.094 -11.602 1 98.75 96 GLU B N 1
ATOM 2381 C CA . GLU B 1 96 ? -11.961 -6.102 -11.367 1 98.75 96 GLU B CA 1
ATOM 2382 C C . GLU B 1 96 ? -11.555 -5.113 -10.281 1 98.75 96 GLU B C 1
ATOM 2384 O O . GLU B 1 96 ? -11.805 -3.912 -10.406 1 98.75 96 GLU B O 1
ATOM 2389 N N . HIS B 1 97 ? -10.984 -5.594 -9.227 1 98.75 97 HIS B N 1
ATOM 2390 C CA . HIS B 1 97 ? -10.5 -4.727 -8.164 1 98.75 97 HIS B CA 1
ATOM 2391 C C . HIS B 1 97 ? -9.547 -3.67 -8.703 1 98.75 97 HIS B C 1
ATOM 2393 O O . HIS B 1 97 ? -9.695 -2.48 -8.414 1 98.75 97 HIS B O 1
ATOM 2399 N N . VAL B 1 98 ? -8.57 -4.062 -9.516 1 98.62 98 VAL B N 1
ATOM 2400 C CA . VAL B 1 98 ? -7.566 -3.154 -10.07 1 98.62 98 VAL B CA 1
ATOM 2401 C C . VAL B 1 98 ? -8.227 -2.188 -11.047 1 98.62 98 VAL B C 1
ATOM 2403 O O . VAL B 1 98 ? -7.914 -0.995 -11.062 1 98.62 98 VAL B O 1
ATOM 2406 N N . ARG B 1 99 ? -9.07 -2.715 -11.859 1 98.38 99 ARG B N 1
ATOM 2407 C CA . ARG B 1 99 ? -9.773 -1.874 -12.828 1 98.38 99 ARG B CA 1
ATOM 2408 C C . ARG B 1 99 ? -10.539 -0.758 -12.125 1 98.38 99 ARG B C 1
ATOM 2410 O O . ARG B 1 99 ? -10.453 0.407 -12.516 1 98.38 99 ARG B O 1
ATOM 2417 N N . ILE B 1 100 ? -11.25 -1.094 -11.102 1 98.31 100 ILE B N 1
ATOM 2418 C CA . ILE B 1 100 ? -12.008 -0.108 -10.344 1 98.31 100 ILE B CA 1
ATOM 2419 C C . ILE B 1 100 ? -11.055 0.909 -9.719 1 98.31 100 ILE B C 1
ATOM 2421 O O . ILE B 1 100 ? -11.312 2.115 -9.758 1 98.31 100 ILE B O 1
ATOM 2425 N N . THR B 1 101 ? -9.969 0.422 -9.156 1 98.25 101 THR B N 1
ATOM 2426 C CA . THR B 1 101 ? -8.984 1.305 -8.539 1 98.25 101 THR B CA 1
ATOM 2427 C C . THR B 1 101 ? -8.477 2.332 -9.547 1 98.25 101 THR B C 1
ATOM 2429 O O . THR B 1 101 ? -8.234 3.488 -9.195 1 98.25 101 THR B O 1
ATOM 2432 N N . MET B 1 102 ? -8.414 1.945 -10.836 1 97.81 102 MET B N 1
ATOM 2433 C CA . MET B 1 102 ? -7.84 2.803 -11.875 1 97.81 102 MET B CA 1
ATOM 2434 C C . MET B 1 102 ? -8.922 3.625 -12.555 1 97.81 102 MET B C 1
ATOM 2436 O O . MET B 1 102 ? -8.625 4.578 -13.281 1 97.81 102 MET B O 1
ATOM 2440 N N . THR B 1 103 ? -10.188 3.293 -12.336 1 96.81 103 THR B N 1
ATOM 2441 C CA . THR B 1 103 ? -11.258 4.027 -13 1 96.81 103 THR B CA 1
ATOM 2442 C C . THR B 1 103 ? -12.031 4.871 -11.992 1 96.81 103 THR B C 1
ATOM 2444 O O . THR B 1 103 ? -12.789 5.77 -12.375 1 96.81 103 THR B O 1
ATOM 2447 N N . ASP B 1 104 ? -11.891 4.586 -10.734 1 97.19 104 ASP B N 1
ATOM 2448 C CA . ASP B 1 104 ? -12.438 5.352 -9.617 1 97.19 104 ASP B CA 1
ATOM 2449 C C . ASP B 1 104 ? -11.32 5.977 -8.789 1 97.19 104 ASP B C 1
ATOM 2451 O O . ASP B 1 104 ? -11.305 5.844 -7.562 1 97.19 104 ASP B O 1
ATOM 2455 N N . VAL B 1 105 ? -10.492 6.691 -9.414 1 97.06 105 VAL B N 1
ATOM 2456 C CA . VAL B 1 105 ? -9.172 7.047 -8.906 1 97.06 105 VAL B CA 1
ATOM 2457 C C . VAL B 1 105 ? -9.32 7.93 -7.664 1 97.06 105 VAL B C 1
ATOM 2459 O O . VAL B 1 105 ? -8.727 7.652 -6.625 1 97.06 105 VAL B O 1
ATOM 2462 N N . ALA B 1 106 ? -10.188 8.953 -7.723 1 97 106 ALA B N 1
ATOM 2463 C CA . ALA B 1 106 ? -10.305 9.922 -6.633 1 97 106 ALA B CA 1
ATOM 2464 C C . ALA B 1 106 ? -10.75 9.242 -5.344 1 97 106 ALA B C 1
ATOM 2466 O O . ALA B 1 106 ? -10.164 9.469 -4.281 1 97 106 ALA B O 1
ATOM 2467 N N . TYR B 1 107 ? -11.758 8.391 -5.441 1 97.81 107 TYR B N 1
ATOM 2468 C CA . TYR B 1 107 ? -12.297 7.707 -4.273 1 97.81 107 TYR B CA 1
ATOM 2469 C C . TYR B 1 107 ? -11.289 6.703 -3.719 1 97.81 107 TYR B C 1
ATOM 2471 O O . TYR B 1 107 ? -11.055 6.652 -2.51 1 97.81 107 TYR B O 1
ATOM 2479 N N . GLN B 1 108 ? -10.664 5.949 -4.598 1 97.75 108 GLN B N 1
ATOM 2480 C CA . GLN B 1 108 ? -9.75 4.895 -4.164 1 97.75 108 GLN B CA 1
ATOM 2481 C C . GLN B 1 108 ? -8.453 5.48 -3.607 1 97.75 108 GLN B C 1
ATOM 2483 O O . GLN B 1 108 ? -7.922 4.988 -2.611 1 97.75 108 GLN B O 1
ATOM 2488 N N . ARG B 1 109 ? -7.98 6.496 -4.211 1 95.75 109 ARG B N 1
ATOM 2489 C CA . ARG B 1 109 ? -6.773 7.156 -3.729 1 95.75 109 ARG B CA 1
ATOM 2490 C C . ARG B 1 109 ? -7.008 7.801 -2.367 1 95.75 109 ARG B C 1
ATOM 2492 O O . ARG B 1 109 ? -6.129 7.781 -1.504 1 95.75 109 ARG B O 1
ATOM 2499 N N . THR B 1 110 ? -8.148 8.461 -2.184 1 95.38 110 THR B N 1
ATOM 2500 C CA . THR B 1 110 ? -8.492 9.008 -0.875 1 95.38 110 THR B CA 1
ATOM 2501 C C . THR B 1 110 ? -8.492 7.91 0.184 1 95.38 110 THR B C 1
ATOM 2503 O O . THR B 1 110 ? -7.957 8.094 1.278 1 95.38 110 THR B O 1
ATOM 2506 N N . ALA B 1 111 ? -9.094 6.754 -0.177 1 95.12 111 ALA B N 1
ATOM 2507 C CA . ALA B 1 111 ? -9.133 5.629 0.753 1 95.12 111 ALA B CA 1
ATOM 2508 C C . ALA B 1 111 ? -7.727 5.152 1.096 1 95.12 111 ALA B C 1
ATOM 2510 O O . ALA B 1 111 ? -7.406 4.926 2.266 1 95.12 111 ALA B O 1
ATOM 2511 N N . PHE B 1 112 ? -6.863 5.059 0.123 1 94 112 PHE B N 1
ATOM 2512 C CA . PHE B 1 112 ? -5.484 4.625 0.313 1 94 112 PHE B CA 1
ATOM 2513 C C . PHE B 1 112 ? -4.727 5.605 1.201 1 94 112 PHE B C 1
ATOM 2515 O O . PHE B 1 112 ? -4.086 5.199 2.172 1 94 112 PHE B O 1
ATOM 2522 N N . ARG B 1 113 ? -4.895 6.852 0.932 1 90.44 113 ARG B N 1
ATOM 2523 C CA . ARG B 1 113 ? -4.164 7.898 1.644 1 90.44 113 ARG B CA 1
ATOM 2524 C C . ARG B 1 113 ? -4.648 8.016 3.084 1 90.44 113 ARG B C 1
ATOM 2526 O O . ARG B 1 113 ? -3.938 8.547 3.941 1 90.44 113 ARG B O 1
ATOM 2533 N N . SER B 1 114 ? -5.816 7.578 3.338 1 89.12 114 SER B N 1
ATOM 2534 C CA . SER B 1 114 ? -6.41 7.75 4.66 1 89.12 114 SER B CA 1
ATOM 2535 C C . SER B 1 114 ? -6.152 6.535 5.547 1 89.12 114 SER B C 1
ATOM 2537 O O . SER B 1 114 ? -6.492 6.539 6.73 1 89.12 114 SER B O 1
ATOM 2539 N N . LEU B 1 115 ? -5.551 5.488 5.043 1 85.5 115 LEU B N 1
ATOM 2540 C CA . LEU B 1 115 ? -5.363 4.234 5.762 1 85.5 115 LEU B CA 1
ATOM 2541 C C . LEU B 1 115 ? -4.684 4.477 7.105 1 85.5 115 LEU B C 1
ATOM 2543 O O . LEU B 1 115 ? -5.117 3.938 8.125 1 85.5 115 LEU B O 1
ATOM 2547 N N . PRO B 1 116 ? -3.703 5.309 7.133 1 74.19 116 PRO B N 1
ATOM 2548 C CA . PRO B 1 116 ? -3.016 5.508 8.414 1 74.19 116 PRO B CA 1
ATOM 2549 C C . PRO B 1 116 ? -3.918 6.129 9.477 1 74.19 116 PRO B C 1
ATOM 2551 O O . PRO B 1 116 ? -3.625 6.039 10.672 1 74.19 116 PRO B O 1
ATOM 2554 N N . MET B 1 117 ? -4.949 6.715 9.023 1 71.88 117 MET B N 1
ATOM 2555 C CA . MET B 1 117 ? -5.809 7.453 9.945 1 71.88 117 MET B CA 1
ATOM 2556 C C . MET B 1 117 ? -6.969 6.582 10.414 1 71.88 117 MET B C 1
ATOM 2558 O O . MET B 1 117 ? -7.691 6.953 11.344 1 71.88 117 MET B O 1
ATOM 2562 N N . HIS B 1 118 ? -7.125 5.52 9.742 1 71.75 118 HIS B N 1
ATOM 2563 C CA . HIS B 1 118 ? -8.312 4.719 10.023 1 71.75 118 HIS B CA 1
ATOM 2564 C C . HIS B 1 118 ? -8.328 4.258 11.477 1 71.75 118 HIS B C 1
ATOM 2566 O O . HIS B 1 118 ? -9.352 4.363 12.156 1 71.75 118 HIS B O 1
ATOM 2572 N N . VAL B 1 119 ? -7.164 3.762 11.766 1 60.12 119 VAL B N 1
ATOM 2573 C CA . VAL B 1 119 ? -7.117 3.244 13.133 1 60.12 119 VAL B CA 1
ATOM 2574 C C . VAL B 1 119 ? -7.324 4.383 14.125 1 60.12 119 VAL B C 1
ATOM 2576 O O . VAL B 1 119 ? -8.055 4.234 15.102 1 60.12 119 VAL B O 1
ATOM 2579 N N . TYR B 1 120 ? -6.637 5.434 13.898 1 65.06 120 TYR B N 1
ATOM 2580 C CA . TYR B 1 120 ? -6.75 6.598 14.766 1 65.06 120 TYR B CA 1
ATOM 2581 C C . TYR B 1 120 ? -8.18 7.129 14.797 1 65.06 120 TYR B C 1
ATOM 2583 O O . TYR B 1 120 ? -8.734 7.375 15.867 1 65.06 120 TYR B O 1
ATOM 2591 N N . LEU B 1 121 ? -8.758 7.223 13.68 1 66.94 121 LEU B N 1
ATOM 2592 C CA . LEU B 1 121 ? -10.102 7.785 13.586 1 66.94 121 LEU B CA 1
ATOM 2593 C C . LEU B 1 121 ? -11.141 6.809 14.125 1 66.94 121 LEU B C 1
ATOM 2595 O O . LEU B 1 121 ? -12.094 7.215 14.797 1 66.94 121 LEU B O 1
ATOM 2599 N N . ALA B 1 122 ? -10.828 5.555 13.883 1 64.19 122 ALA B N 1
ATOM 2600 C CA . ALA B 1 122 ? -11.758 4.539 14.367 1 64.19 122 ALA B CA 1
ATOM 2601 C C . ALA B 1 122 ? -11.758 4.484 15.898 1 64.19 122 ALA B C 1
ATOM 2603 O O . ALA B 1 122 ? -12.797 4.242 16.516 1 64.19 122 ALA B O 1
ATOM 2604 N N . ARG B 1 123 ? -10.664 4.676 16.406 1 64.38 123 ARG B N 1
ATOM 2605 C CA . ARG B 1 123 ? -10.555 4.633 17.859 1 64.38 123 ARG B CA 1
ATOM 2606 C C . ARG B 1 123 ? -11.148 5.891 18.484 1 64.38 123 ARG B C 1
ATOM 2608 O O . ARG B 1 123 ? -11.695 5.836 19.594 1 64.38 123 ARG B O 1
ATOM 2615 N N . ARG B 1 124 ? -10.961 6.938 17.828 1 65.25 124 ARG B N 1
ATOM 2616 C CA . ARG B 1 124 ? -11.352 8.211 18.422 1 65.25 124 ARG B CA 1
ATOM 2617 C C . ARG B 1 124 ? -12.805 8.547 18.109 1 65.25 124 ARG B C 1
ATOM 2619 O O . ARG B 1 124 ? -13.461 9.281 18.859 1 65.25 124 ARG B O 1
ATOM 2626 N N . SER B 1 125 ? -13.07 8.086 16.984 1 65.38 125 SER B N 1
ATOM 2627 C CA . SER B 1 125 ? -14.375 8.555 16.531 1 65.38 125 SER B CA 1
ATOM 2628 C C . SER B 1 125 ? -15.5 7.824 17.25 1 65.38 125 SER B C 1
ATOM 2630 O O . SER B 1 125 ? -15.398 6.625 17.516 1 65.38 125 SER B O 1
ATOM 2632 N N . VAL B 1 126 ? -16.344 8.641 17.594 1 65.19 126 VAL B N 1
ATOM 2633 C CA . VAL B 1 126 ? -17.578 8.141 18.156 1 65.19 126 VAL B CA 1
ATOM 2634 C C . VAL B 1 126 ? -18.578 7.844 17.047 1 65.19 126 VAL B C 1
ATOM 2636 O O . VAL B 1 126 ? -19.656 7.297 17.297 1 65.19 126 VAL B O 1
ATOM 2639 N N . ASP B 1 127 ? -18.172 8.188 15.93 1 77.5 127 ASP B N 1
ATOM 2640 C CA . ASP B 1 127 ? -19.094 7.949 14.812 1 77.5 127 ASP B CA 1
ATOM 2641 C C . ASP B 1 127 ? -19.125 6.469 14.445 1 77.5 127 ASP B C 1
ATOM 2643 O O . ASP B 1 127 ? -18.125 5.906 13.992 1 77.5 127 ASP B O 1
ATOM 2647 N N . GLU B 1 128 ? -20.234 5.879 14.664 1 81.12 128 GLU B N 1
ATOM 2648 C CA . GLU B 1 128 ? -20.438 4.449 14.453 1 81.12 128 GLU B CA 1
ATOM 2649 C C . GLU B 1 128 ? -20.188 4.066 12.992 1 81.12 128 GLU B C 1
ATOM 2651 O O . GLU B 1 128 ? -19.969 2.895 12.688 1 81.12 128 GLU B O 1
ATOM 2656 N N . ARG B 1 129 ? -20.234 5 12.195 1 87.56 129 ARG B N 1
ATOM 2657 C CA . ARG B 1 129 ? -20.078 4.742 10.766 1 87.56 129 ARG B CA 1
ATOM 2658 C C . ARG B 1 129 ? -18.656 4.262 10.453 1 87.56 129 ARG B C 1
ATOM 2660 O O . ARG B 1 129 ? -18.422 3.615 9.43 1 87.56 129 ARG B O 1
ATOM 2667 N N . TRP B 1 130 ? -17.719 4.555 11.273 1 86.75 130 TRP B N 1
ATOM 2668 C CA . TRP B 1 130 ? -16.375 4.023 11.109 1 86.75 130 TRP B CA 1
ATOM 2669 C C . TRP B 1 130 ? -16.359 2.508 11.273 1 86.75 130 TRP B C 1
ATOM 2671 O O . TRP B 1 130 ? -15.641 1.805 10.562 1 86.75 130 TRP B O 1
ATOM 2681 N N . GLY B 1 131 ? -17.156 2.061 12.242 1 86.62 131 GLY B N 1
ATOM 2682 C CA . GLY B 1 131 ? -17.312 0.623 12.398 1 86.62 131 GLY B CA 1
ATOM 2683 C C . GLY B 1 131 ? -17.875 -0.059 11.164 1 86.62 131 GLY B C 1
ATOM 2684 O O . GLY B 1 131 ? -17.406 -1.134 10.781 1 86.62 131 GLY B O 1
ATOM 2685 N N . LYS B 1 132 ? -18.812 0.595 10.562 1 90.88 132 LYS B N 1
ATOM 2686 C CA . LYS B 1 132 ? -19.422 0.048 9.352 1 90.88 132 LYS B CA 1
ATOM 2687 C C . LYS B 1 132 ? -18.422 0.005 8.203 1 90.88 132 LYS B C 1
ATOM 2689 O O . LYS B 1 132 ? -18.406 -0.944 7.418 1 90.88 132 LYS B O 1
ATOM 2694 N N . LEU B 1 133 ? -17.625 1.047 8.07 1 92.38 133 LEU B N 1
ATOM 2695 C CA . LEU B 1 133 ? -16.578 1.06 7.055 1 92.38 133 LEU B CA 1
ATOM 2696 C C . LEU B 1 133 ? -15.594 -0.084 7.277 1 92.38 133 LEU B C 1
ATOM 2698 O O . LEU B 1 133 ? -15.195 -0.763 6.324 1 92.38 133 LEU B O 1
ATOM 2702 N N . HIS B 1 134 ? -15.258 -0.323 8.531 1 89.94 134 HIS B N 1
ATOM 2703 C CA . HIS B 1 134 ? -14.383 -1.438 8.875 1 89.94 134 HIS B CA 1
ATOM 2704 C C . HIS B 1 134 ? -15 -2.771 8.461 1 89.94 134 HIS B C 1
ATOM 2706 O O . HIS B 1 134 ? -14.305 -3.65 7.949 1 89.94 134 HIS B O 1
ATOM 2712 N N . GLU B 1 135 ? -16.234 -2.883 8.68 1 91.94 135 GLU B N 1
ATOM 2713 C CA . GLU B 1 135 ? -16.938 -4.105 8.312 1 91.94 135 GLU B CA 1
ATOM 2714 C C . GLU B 1 135 ? -16.938 -4.309 6.801 1 91.94 135 GLU B C 1
ATOM 2716 O O . GLU B 1 135 ? -16.812 -5.438 6.32 1 91.94 135 GLU B O 1
ATOM 2721 N N . LEU B 1 136 ? -17.172 -3.225 6.078 1 94.31 136 LEU B N 1
ATOM 2722 C CA . LEU B 1 136 ? -17.141 -3.303 4.621 1 94.31 136 LEU B CA 1
ATOM 2723 C C . LEU B 1 136 ? -15.766 -3.768 4.133 1 94.31 136 LEU B C 1
ATOM 2725 O O . LEU B 1 136 ? -15.68 -4.637 3.262 1 94.31 136 LEU B O 1
ATOM 2729 N N . ARG B 1 137 ? -14.781 -3.242 4.691 1 93.25 137 ARG B N 1
ATOM 2730 C CA . ARG B 1 137 ? -13.422 -3.621 4.305 1 93.25 137 ARG B CA 1
ATOM 2731 C C . ARG B 1 137 ? -13.125 -5.066 4.684 1 93.25 137 ARG B C 1
ATOM 2733 O O . ARG B 1 137 ? -12.484 -5.797 3.924 1 93.25 137 ARG B O 1
ATOM 2740 N N . ALA B 1 138 ? -13.602 -5.445 5.836 1 93.56 138 ALA B N 1
ATOM 2741 C CA . ALA B 1 138 ? -13.445 -6.832 6.27 1 93.56 138 ALA B CA 1
ATOM 2742 C C . ALA B 1 138 ? -14.188 -7.785 5.336 1 93.56 138 ALA B C 1
ATOM 2744 O O . ALA B 1 138 ? -13.695 -8.875 5.031 1 93.56 138 ALA B O 1
ATOM 2745 N N . GLU B 1 139 ? -15.312 -7.328 4.969 1 96.38 139 GLU B N 1
ATOM 2746 C CA . GLU B 1 139 ? -16.094 -8.125 4.023 1 96.38 139 GLU B CA 1
ATOM 2747 C C . GLU B 1 139 ? -15.344 -8.305 2.703 1 96.38 139 GLU B C 1
ATOM 2749 O O . GLU B 1 139 ? -15.305 -9.406 2.148 1 96.38 139 GLU B O 1
ATOM 2754 N N . HIS B 1 140 ? -14.812 -7.258 2.225 1 97.62 140 HIS B N 1
ATOM 2755 C CA . HIS B 1 140 ? -14.055 -7.297 0.979 1 97.62 140 HIS B CA 1
ATOM 2756 C C . HIS B 1 140 ? -12.875 -8.258 1.082 1 97.62 140 HIS B C 1
ATOM 2758 O O . HIS B 1 140 ? -12.695 -9.117 0.219 1 97.62 140 HIS B O 1
ATOM 2764 N N . GLU B 1 141 ? -12.086 -8.141 2.119 1 97.06 141 GLU B N 1
ATOM 2765 C CA . GLU B 1 141 ? -10.969 -9.047 2.35 1 97.06 141 GLU B CA 1
ATOM 2766 C C . GLU B 1 141 ? -11.453 -10.484 2.521 1 97.06 141 GLU B C 1
ATOM 2768 O O . GLU B 1 141 ? -10.828 -11.422 2.018 1 97.06 141 GLU B O 1
ATOM 2773 N N . GLY B 1 142 ? -12.562 -10.633 3.209 1 97.81 142 GLY B N 1
ATOM 2774 C CA . GLY B 1 142 ? -13.133 -11.953 3.43 1 97.81 142 GLY B CA 1
ATOM 2775 C C . GLY B 1 142 ? -13.508 -12.656 2.145 1 97.81 142 GLY B C 1
ATOM 2776 O O . GLY B 1 142 ? -13.312 -13.867 2.012 1 97.81 142 GLY B O 1
ATOM 2777 N N . MET B 1 143 ? -14.055 -11.945 1.231 1 98.25 143 MET B N 1
ATOM 2778 C CA . MET B 1 143 ? -14.422 -12.539 -0.05 1 98.25 143 MET B CA 1
ATOM 2779 C C . MET B 1 143 ? -13.188 -13.07 -0.777 1 98.25 143 MET B C 1
ATOM 2781 O O . MET B 1 143 ? -13.219 -14.172 -1.331 1 98.25 143 MET B O 1
ATOM 2785 N N . PHE B 1 144 ? -12.117 -12.336 -0.78 1 98.56 144 PHE B N 1
ATOM 2786 C CA . PHE B 1 144 ? -10.891 -12.805 -1.402 1 98.56 144 PHE B CA 1
ATOM 2787 C C . PHE B 1 144 ? -10.352 -14.031 -0.675 1 98.56 144 PHE B C 1
ATOM 2789 O O . PHE B 1 144 ? -9.953 -15.008 -1.31 1 98.56 144 PHE B O 1
ATOM 2796 N N . ARG B 1 145 ? -10.305 -13.992 0.639 1 98.25 145 ARG B N 1
ATOM 2797 C CA . ARG B 1 145 ? -9.789 -15.109 1.421 1 98.25 145 ARG B CA 1
ATOM 2798 C C . ARG B 1 145 ? -10.578 -16.391 1.152 1 98.25 145 ARG B C 1
ATOM 2800 O O . ARG B 1 145 ? -10 -17.469 1.012 1 98.25 145 ARG B O 1
ATOM 2807 N N . ASP B 1 146 ? -11.883 -16.234 1.074 1 97.81 146 ASP B N 1
ATOM 2808 C CA . ASP B 1 146 ? -12.742 -17.391 0.814 1 97.81 146 ASP B CA 1
ATOM 2809 C C . ASP B 1 146 ? -12.383 -18.047 -0.518 1 97.81 146 ASP B C 1
ATOM 2811 O O . ASP B 1 146 ? -12.258 -19.266 -0.599 1 97.81 146 ASP B O 1
ATOM 2815 N N . VAL B 1 147 ? -12.234 -17.266 -1.506 1 98.44 147 VAL B N 1
ATOM 2816 C CA . VAL B 1 147 ? -11.945 -17.812 -2.828 1 98.44 147 VAL B CA 1
ATOM 2817 C C . VAL B 1 147 ? -10.523 -18.359 -2.863 1 98.44 147 VAL B C 1
ATOM 2819 O O . VAL B 1 147 ? -10.266 -19.391 -3.494 1 98.44 147 VAL B O 1
ATOM 2822 N N . ILE B 1 148 ? -9.57 -17.734 -2.176 1 98.5 148 ILE B N 1
ATOM 2823 C CA . ILE B 1 148 ? -8.211 -18.234 -2.053 1 98.5 148 ILE B CA 1
ATOM 2824 C C . ILE B 1 148 ? -8.234 -19.641 -1.436 1 98.5 148 ILE B C 1
ATOM 2826 O O . ILE B 1 148 ? -7.566 -20.547 -1.919 1 98.5 148 ILE B O 1
ATOM 2830 N N . GLU B 1 149 ? -9 -19.766 -0.404 1 98 149 GLU B N 1
ATOM 2831 C CA . GLU B 1 149 ? -9.094 -21.062 0.27 1 98 149 GLU B CA 1
ATOM 2832 C C . GLU B 1 149 ? -9.664 -22.125 -0.66 1 98 149 GLU B C 1
ATOM 2834 O O . GLU B 1 149 ? -9.211 -23.281 -0.648 1 98 149 GLU B O 1
ATOM 2839 N N . GLN B 1 150 ? -10.633 -21.75 -1.448 1 97.69 150 GLN B N 1
ATOM 2840 C CA . GLN B 1 150 ? -11.18 -22.688 -2.43 1 97.69 150 GLN B CA 1
ATOM 2841 C C . GLN B 1 150 ? -10.133 -23.078 -3.467 1 97.69 150 GLN B C 1
ATOM 2843 O O . GLN B 1 150 ? -10.039 -24.234 -3.857 1 97.69 150 GLN B O 1
ATOM 2848 N N . VAL B 1 151 ? -9.352 -22.078 -3.908 1 97.62 151 VAL B N 1
ATOM 2849 C CA . VAL B 1 151 ? -8.281 -22.344 -4.871 1 97.62 151 VAL B CA 1
ATOM 2850 C C . VAL B 1 151 ? -7.273 -23.312 -4.273 1 97.62 151 VAL B C 1
ATOM 2852 O O . VAL B 1 151 ? -6.883 -24.297 -4.926 1 97.62 151 VAL B O 1
ATOM 2855 N N . LEU B 1 152 ? -6.879 -23.109 -3.043 1 96.81 152 LEU B N 1
ATOM 2856 C CA . LEU B 1 152 ? -5.887 -23.938 -2.373 1 96.81 152 LEU B CA 1
ATOM 2857 C C . LEU B 1 152 ? -6.41 -25.359 -2.178 1 96.81 152 LEU B C 1
ATOM 2859 O O . LEU B 1 152 ? -5.672 -26.328 -2.355 1 96.81 152 LEU B O 1
ATOM 2863 N N . LYS B 1 153 ? -7.645 -25.469 -1.857 1 96 153 LYS B N 1
ATOM 2864 C CA . LYS B 1 153 ? -8.258 -26.781 -1.701 1 96 153 LYS B CA 1
ATOM 2865 C C . LYS B 1 153 ? -8.258 -27.547 -3.021 1 96 153 LYS B C 1
ATOM 2867 O O . LYS B 1 153 ? -7.953 -28.75 -3.053 1 96 153 LYS B O 1
ATOM 2872 N N . GLU B 1 154 ? -8.578 -26.891 -4.02 1 94.56 154 GLU B N 1
ATOM 2873 C CA . GLU B 1 154 ? -8.586 -27.516 -5.34 1 94.56 154 GLU B CA 1
ATOM 2874 C C . GLU B 1 154 ? -7.188 -27.953 -5.75 1 94.56 154 GLU B C 1
ATOM 2876 O O . GLU B 1 154 ? -7.027 -28.953 -6.461 1 94.56 154 GLU B O 1
ATOM 2881 N N . ASP B 1 155 ? -6.23 -27.203 -5.297 1 93.12 155 ASP B N 1
ATOM 2882 C CA . ASP B 1 155 ? -4.84 -27.531 -5.586 1 93.12 155 ASP B CA 1
ATOM 2883 C C . ASP B 1 155 ? -4.352 -28.672 -4.695 1 93.12 155 ASP B C 1
ATOM 2885 O O . ASP B 1 155 ? -3.188 -29.078 -4.777 1 93.12 155 ASP B O 1
ATOM 2889 N N . GLY B 1 156 ? -5.18 -29.156 -3.803 1 93.12 156 GLY B N 1
ATOM 2890 C CA . GLY B 1 156 ? -4.84 -30.266 -2.93 1 93.12 156 GLY B CA 1
ATOM 2891 C C . GLY B 1 156 ? -4.031 -29.844 -1.718 1 93.12 156 GLY B C 1
ATOM 2892 O O . GLY B 1 156 ? -3.416 -30.688 -1.056 1 93.12 156 GLY B O 1
ATOM 2893 N N . ARG B 1 157 ? -4.055 -28.578 -1.468 1 91.5 157 ARG B N 1
ATOM 2894 C CA . ARG B 1 157 ? -3.311 -28.078 -0.311 1 91.5 157 ARG B CA 1
ATOM 2895 C C . ARG B 1 157 ? -4.16 -28.141 0.953 1 91.5 157 ARG B C 1
ATOM 2897 O O . ARG B 1 157 ? -5.387 -28.016 0.89 1 91.5 157 ARG B O 1
ATOM 2904 N N . THR B 1 158 ? -3.477 -28.312 2.074 1 91.62 158 THR B N 1
ATOM 2905 C CA . THR B 1 158 ? -4.145 -28.25 3.371 1 91.62 158 THR B CA 1
ATOM 2906 C C . THR B 1 158 ? -4.109 -26.828 3.934 1 91.62 158 THR B C 1
ATOM 2908 O O . THR B 1 158 ? -3.039 -26.234 4.074 1 91.62 158 THR B O 1
ATOM 2911 N N . LEU B 1 159 ? -5.238 -26.359 4.277 1 90.69 159 LEU B N 1
ATOM 2912 C CA . LEU B 1 159 ? -5.379 -24.969 4.668 1 90.69 159 LEU B CA 1
ATOM 2913 C C . LEU B 1 159 ? -4.645 -24.688 5.977 1 90.69 159 LEU B C 1
ATOM 2915 O O . LEU B 1 159 ? -4.168 -23.578 6.199 1 90.69 159 LEU B O 1
ATOM 2919 N N . ASP B 1 160 ? -4.516 -25.625 6.848 1 89.31 160 ASP B N 1
ATOM 2920 C CA . ASP B 1 160 ? -3.838 -25.453 8.125 1 89.31 160 ASP B CA 1
ATOM 2921 C C . ASP B 1 160 ? -2.357 -25.125 7.926 1 89.31 160 ASP B C 1
ATOM 2923 O O . ASP B 1 160 ? -1.7 -24.609 8.828 1 89.31 160 ASP B O 1
ATOM 2927 N N . SER B 1 161 ? -1.844 -25.406 6.82 1 89.12 161 SER B N 1
ATOM 2928 C CA . SER B 1 161 ? -0.424 -25.219 6.539 1 89.12 161 SER B CA 1
ATOM 2929 C C . SER B 1 161 ? -0.172 -23.906 5.816 1 89.12 161 SER B C 1
ATOM 2931 O O . SER B 1 161 ? 0.971 -23.578 5.492 1 89.12 161 SER B O 1
ATOM 2933 N N . VAL B 1 162 ? -1.264 -23.234 5.609 1 91.19 162 VAL B N 1
ATOM 2934 C CA . VAL B 1 162 ? -1.117 -22.031 4.797 1 91.19 162 VAL B CA 1
ATOM 2935 C C . VAL B 1 162 ? -1.649 -20.828 5.562 1 91.19 162 VAL B C 1
ATOM 2937 O O . VAL B 1 162 ? -2.75 -20.875 6.117 1 91.19 162 VAL B O 1
ATOM 2940 N N . ASP B 1 163 ? -0.921 -19.766 5.59 1 94.94 163 ASP B N 1
ATOM 2941 C CA . ASP B 1 163 ? -1.364 -18.5 6.16 1 94.94 163 ASP B CA 1
ATOM 2942 C C . ASP B 1 163 ? -2.188 -17.703 5.148 1 94.94 163 ASP B C 1
ATOM 2944 O O . ASP B 1 163 ? -1.694 -16.734 4.559 1 94.94 163 ASP B O 1
ATOM 2948 N N . THR B 1 164 ? -3.514 -18.031 5.055 1 96.81 164 THR B N 1
ATOM 2949 C CA . THR B 1 164 ? -4.371 -17.453 4.027 1 96.81 164 THR B CA 1
ATOM 2950 C C . THR B 1 164 ? -4.602 -15.977 4.289 1 96.81 164 THR B C 1
ATOM 2952 O O . THR B 1 164 ? -4.828 -15.203 3.355 1 96.81 164 THR B O 1
ATOM 2955 N N . ARG B 1 165 ? -4.543 -15.57 5.543 1 96.06 165 ARG B N 1
ATOM 2956 C CA . ARG B 1 165 ? -4.695 -14.156 5.871 1 96.06 165 ARG B CA 1
ATOM 2957 C C . ARG B 1 165 ? -3.555 -13.328 5.293 1 96.06 165 ARG B C 1
ATOM 2959 O O . ARG B 1 165 ? -3.789 -12.32 4.625 1 96.06 165 ARG B O 1
ATOM 2966 N N . THR B 1 166 ? -2.326 -13.812 5.527 1 97 166 THR B N 1
ATOM 2967 C CA . THR B 1 166 ? -1.154 -13.125 4.996 1 97 166 THR B CA 1
ATOM 2968 C C . THR B 1 166 ? -1.17 -13.133 3.471 1 97 166 THR B C 1
ATOM 2970 O O . THR B 1 166 ? -0.835 -12.125 2.84 1 97 166 THR B O 1
ATOM 2973 N N . LEU B 1 167 ? -1.615 -14.195 2.865 1 97.38 167 LEU B N 1
ATOM 2974 C CA . LEU B 1 167 ? -1.696 -14.273 1.41 1 97.38 167 LEU B CA 1
ATOM 2975 C C . LEU B 1 167 ? -2.686 -13.25 0.866 1 97.38 167 LEU B C 1
ATOM 2977 O O . LEU B 1 167 ? -2.377 -12.531 -0.084 1 97.38 167 LEU B O 1
ATOM 2981 N N . ALA B 1 168 ? -3.871 -13.242 1.472 1 98.31 168 ALA B N 1
ATOM 2982 C CA . ALA B 1 168 ? -4.891 -12.297 1.025 1 98.31 168 ALA B CA 1
ATOM 2983 C C . ALA B 1 168 ? -4.406 -10.859 1.175 1 98.31 168 ALA B C 1
ATOM 2985 O O . ALA B 1 168 ? -4.629 -10.023 0.293 1 98.31 168 ALA B O 1
ATOM 2986 N N . ARG B 1 169 ? -3.752 -10.578 2.266 1 97.56 169 ARG B N 1
ATOM 2987 C CA . ARG B 1 169 ? -3.232 -9.234 2.512 1 97.56 169 ARG B CA 1
ATOM 2988 C C . ARG B 1 169 ? -2.125 -8.891 1.522 1 97.56 169 ARG B C 1
ATOM 2990 O O . ARG B 1 169 ? -2.062 -7.762 1.021 1 97.56 169 ARG B O 1
ATOM 2997 N N . GLY B 1 170 ? -1.237 -9.859 1.252 1 98.5 170 GLY B N 1
ATOM 2998 C CA . GLY B 1 170 ? -0.241 -9.656 0.213 1 98.5 170 GLY B CA 1
ATOM 2999 C C . GLY B 1 170 ? -0.848 -9.375 -1.149 1 98.5 170 GLY B C 1
ATOM 3000 O O . GLY B 1 170 ? -0.399 -8.477 -1.861 1 98.5 170 GLY B O 1
ATOM 3001 N N . MET B 1 171 ? -1.87 -10.141 -1.459 1 98.81 171 MET B N 1
ATOM 3002 C CA . MET B 1 171 ? -2.568 -9.961 -2.729 1 98.81 171 MET B CA 1
ATOM 3003 C C . MET B 1 171 ? -3.197 -8.578 -2.811 1 98.81 171 MET B C 1
ATOM 3005 O O . MET B 1 171 ? -2.988 -7.852 -3.785 1 98.81 171 MET B O 1
ATOM 3009 N N . LEU B 1 172 ? -3.918 -8.219 -1.844 1 98.56 172 LEU B N 1
ATOM 3010 C CA . LEU B 1 172 ? -4.582 -6.922 -1.836 1 98.56 172 LEU B CA 1
ATOM 3011 C C . LEU B 1 172 ? -3.561 -5.789 -1.828 1 98.56 172 LEU B C 1
ATOM 3013 O O . LEU B 1 172 ? -3.795 -4.73 -2.422 1 98.56 172 LEU B O 1
ATOM 3017 N N . GLY B 1 173 ? -2.43 -6 -1.142 1 98.5 173 GLY B N 1
ATOM 3018 C CA . GLY B 1 173 ? -1.343 -5.035 -1.207 1 98.5 173 GLY B CA 1
ATOM 3019 C C . GLY B 1 173 ? -0.846 -4.793 -2.619 1 98.5 173 GLY B C 1
ATOM 3020 O O . GLY B 1 173 ? -0.673 -3.645 -3.033 1 98.5 173 GLY B O 1
ATOM 3021 N N . ALA B 1 174 ? -0.619 -5.859 -3.328 1 98.81 174 ALA B N 1
ATOM 3022 C CA . ALA B 1 174 ? -0.19 -5.766 -4.723 1 98.81 174 ALA B CA 1
ATOM 3023 C C . ALA B 1 174 ? -1.204 -4.992 -5.555 1 98.81 174 ALA B C 1
ATOM 3025 O O . ALA B 1 174 ? -0.829 -4.141 -6.367 1 98.81 174 ALA B O 1
ATOM 3026 N N . LEU B 1 175 ? -2.469 -5.246 -5.328 1 98.81 175 LEU B N 1
ATOM 3027 C CA . LEU B 1 175 ? -3.531 -4.648 -6.125 1 98.81 175 LEU B CA 1
ATOM 3028 C C . LEU B 1 175 ? -3.746 -3.189 -5.742 1 98.81 175 LEU B C 1
ATOM 3030 O O . LEU B 1 175 ? -3.977 -2.34 -6.605 1 98.81 175 LEU B O 1
ATOM 3034 N N . ASN B 1 176 ? -3.652 -2.918 -4.5 1 97.81 176 ASN B N 1
ATOM 3035 C CA . ASN B 1 176 ? -3.912 -1.57 -4.004 1 97.81 176 ASN B CA 1
ATOM 3036 C C . ASN B 1 176 ? -2.746 -0.631 -4.301 1 97.81 176 ASN B C 1
ATOM 3038 O O . ASN B 1 176 ? -2.914 0.59 -4.309 1 97.81 176 ASN B O 1
ATOM 3042 N N . TRP B 1 177 ? -1.614 -1.176 -4.555 1 97.69 177 TRP B N 1
ATOM 3043 C CA . TRP B 1 177 ? -0.419 -0.355 -4.727 1 97.69 177 TRP B CA 1
ATOM 3044 C C . TRP B 1 177 ? -0.512 0.479 -6 1 97.69 177 TRP B C 1
ATOM 3046 O O . TRP B 1 177 ? 0.252 1.43 -6.184 1 97.69 177 T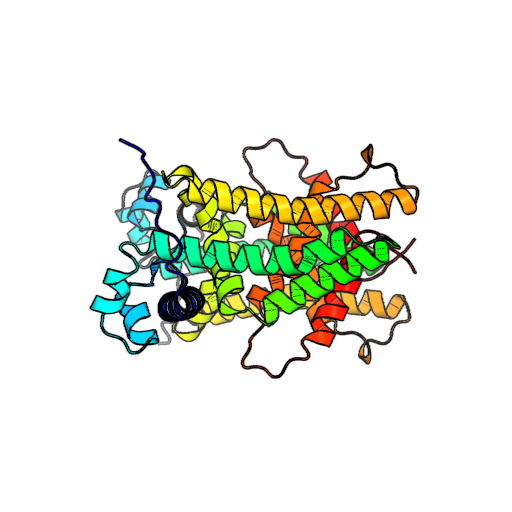RP B O 1
ATOM 3056 N N . VAL B 1 178 ? -1.424 0.19 -6.887 1 97.19 178 VAL B N 1
ATOM 3057 C CA . VAL B 1 178 ? -1.629 0.976 -8.102 1 97.19 178 VAL B CA 1
ATOM 3058 C C . VAL B 1 178 ? -1.951 2.422 -7.727 1 97.19 178 VAL B C 1
ATOM 3060 O O . VAL B 1 178 ? -1.665 3.344 -8.492 1 97.19 178 VAL B O 1
ATOM 3063 N N . ASN B 1 179 ? -2.488 2.617 -6.555 1 95.69 179 ASN B N 1
ATOM 3064 C CA . ASN B 1 179 ? -2.814 3.959 -6.082 1 95.69 179 ASN B CA 1
ATOM 3065 C C . ASN B 1 179 ? -1.563 4.82 -5.93 1 95.69 179 ASN B C 1
ATOM 3067 O O . ASN B 1 179 ? -1.653 6.047 -5.859 1 95.69 179 ASN B O 1
ATOM 3071 N N . VAL B 1 180 ? -0.476 4.227 -5.816 1 93.31 180 VAL B N 1
ATOM 3072 C CA . VAL B 1 180 ? 0.784 4.926 -5.582 1 93.31 180 VAL B CA 1
ATOM 3073 C C . VAL B 1 180 ? 1.33 5.465 -6.902 1 93.31 180 VAL B C 1
ATOM 3075 O O . VAL B 1 180 ? 1.844 6.586 -6.961 1 93.31 180 VAL B O 1
ATOM 3078 N N . TRP B 1 181 ? 1.205 4.738 -8.008 1 92.06 181 TRP B N 1
ATOM 3079 C CA . TRP B 1 181 ? 1.989 5.094 -9.188 1 92.06 181 TRP B CA 1
ATOM 3080 C C . TRP B 1 181 ? 1.081 5.395 -10.375 1 92.06 181 TRP B C 1
ATOM 3082 O O . TRP B 1 181 ? 1.512 6.004 -11.359 1 92.06 181 TRP B O 1
ATOM 3092 N N . TYR B 1 182 ? -0.124 4.891 -10.328 1 94.56 182 TYR B N 1
ATOM 3093 C CA . TYR B 1 182 ? -1.007 5.113 -11.469 1 94.56 182 TYR B CA 1
ATOM 3094 C C . TYR B 1 182 ? -1.409 6.578 -11.57 1 94.56 182 TYR B C 1
ATOM 3096 O O . TYR B 1 182 ? -1.726 7.215 -10.562 1 94.56 182 TYR B O 1
ATOM 3104 N N . ARG B 1 183 ? -1.387 7.055 -12.75 1 91.25 183 ARG B N 1
ATOM 3105 C CA . ARG B 1 183 ? -1.782 8.43 -13.047 1 91.25 183 ARG B CA 1
ATOM 3106 C C . ARG B 1 183 ? -2.791 8.469 -14.195 1 91.25 183 ARG B C 1
ATOM 3108 O O . ARG B 1 183 ? -2.488 8.055 -15.312 1 91.25 183 ARG B O 1
ATOM 3115 N N . GLU B 1 184 ? -3.869 9.078 -13.93 1 87.44 184 GLU B N 1
ATOM 3116 C CA . GLU B 1 184 ? -4.969 9.117 -14.891 1 87.44 184 GLU B CA 1
ATOM 3117 C C . GLU B 1 184 ? -4.582 9.898 -16.141 1 87.44 184 GLU B C 1
ATOM 3119 O O . GLU B 1 184 ? -5.082 9.617 -17.234 1 87.44 184 GLU B O 1
ATOM 3124 N N . GLU B 1 185 ? -3.734 10.773 -15.93 1 85.25 185 GLU B N 1
ATOM 3125 C CA . GLU B 1 185 ? -3.391 11.68 -17.016 1 85.25 185 GLU B CA 1
ATOM 3126 C C . GLU B 1 185 ? -2.479 11 -18.031 1 85.25 185 GLU B C 1
ATOM 3128 O O . GLU B 1 185 ? -2.299 11.508 -19.156 1 85.25 185 GLU B O 1
ATOM 3133 N N . ARG B 1 186 ? -1.975 9.883 -17.594 1 83.62 186 ARG B N 1
ATOM 3134 C CA . ARG B 1 186 ? -1.091 9.156 -18.5 1 83.62 186 ARG B CA 1
ATOM 3135 C C . ARG B 1 186 ? -1.873 8.156 -19.344 1 83.62 186 ARG B C 1
ATOM 3137 O O . ARG B 1 186 ? -2.885 7.617 -18.891 1 83.62 186 ARG B O 1
ATOM 3144 N N . ASP B 1 187 ? -1.755 8.133 -20.531 1 85.25 187 ASP B N 1
ATOM 3145 C CA . ASP B 1 187 ? -2.391 7.168 -21.406 1 85.25 187 ASP B CA 1
ATOM 3146 C C . ASP B 1 187 ? -1.846 5.758 -21.172 1 85.25 187 ASP B C 1
ATOM 3148 O O . ASP B 1 187 ? -0.963 5.297 -21.906 1 85.25 187 ASP B O 1
ATOM 3152 N N . GLN B 1 188 ? -2.389 5.16 -20.156 1 90 188 GLN B N 1
ATOM 3153 C CA . GLN B 1 188 ? -1.916 3.82 -19.812 1 90 188 GLN B CA 1
ATOM 3154 C C . GLN B 1 188 ? -2.959 2.764 -20.156 1 90 188 GLN B C 1
ATOM 3156 O O . GLN B 1 188 ? -4.152 3.062 -20.25 1 90 188 GLN B O 1
ATOM 3161 N N . ASP B 1 189 ? -2.529 1.55 -20.422 1 94.38 189 ASP B N 1
ATOM 3162 C CA . ASP B 1 189 ? -3.363 0.404 -20.766 1 94.38 189 ASP B CA 1
ATOM 3163 C C . ASP B 1 189 ? -3.965 -0.233 -19.516 1 94.38 189 ASP B C 1
ATOM 3165 O O . ASP B 1 189 ? -3.428 -1.209 -18.984 1 94.38 189 ASP B O 1
ATOM 3169 N N . VAL B 1 190 ? -5.156 0.338 -19.141 1 97 190 VAL B N 1
ATOM 3170 C CA . VAL B 1 190 ? -5.805 -0.081 -17.891 1 97 190 VAL B CA 1
ATOM 3171 C C . VAL B 1 190 ? -6.031 -1.591 -17.922 1 97 190 VAL B C 1
ATOM 3173 O O . VAL B 1 190 ? -5.727 -2.283 -16.938 1 97 190 VAL B O 1
ATOM 3176 N N . ASP B 1 191 ? -6.539 -2.102 -19.031 1 97.06 191 ASP B N 1
ATOM 3177 C CA . ASP B 1 191 ? -6.84 -3.527 -19.125 1 97.06 191 ASP B CA 1
ATOM 3178 C C . ASP B 1 191 ? -5.562 -4.359 -19.078 1 97.06 191 ASP B C 1
ATOM 3180 O O . ASP B 1 191 ? -5.516 -5.402 -18.422 1 97.06 191 ASP B O 1
ATOM 3184 N N . GLY B 1 192 ? -4.531 -3.898 -19.75 1 97.19 192 GLY B N 1
ATOM 3185 C CA . GLY B 1 192 ? -3.254 -4.598 -19.703 1 97.19 192 GLY B CA 1
ATOM 3186 C C . GLY B 1 192 ? -2.643 -4.652 -18.328 1 97.19 192 GLY B C 1
ATOM 3187 O O . GLY B 1 192 ? -2.143 -5.699 -17.906 1 97.19 192 GLY B O 1
ATOM 3188 N N . ILE B 1 193 ? -2.68 -3.561 -17.609 1 97.94 193 ILE B N 1
ATOM 3189 C CA . ILE B 1 193 ? -2.172 -3.5 -16.234 1 97.94 193 ILE B CA 1
ATOM 3190 C C . ILE B 1 193 ? -2.973 -4.449 -15.352 1 97.94 193 ILE B C 1
ATOM 3192 O O . ILE B 1 193 ? -2.395 -5.227 -14.586 1 97.94 193 ILE B O 1
ATOM 3196 N N . ALA B 1 194 ? -4.309 -4.387 -15.492 1 98.5 194 ALA B N 1
ATOM 3197 C CA . ALA B 1 194 ? -5.18 -5.242 -14.688 1 98.5 194 ALA B CA 1
ATOM 3198 C C . ALA B 1 194 ? -4.895 -6.719 -14.953 1 98.5 194 ALA B C 1
ATOM 3200 O O . ALA B 1 194 ? -4.852 -7.527 -14.031 1 98.5 194 ALA B O 1
ATOM 3201 N N . ASP B 1 195 ? -4.707 -7.051 -16.203 1 98 195 ASP B N 1
ATOM 3202 C CA . ASP B 1 195 ? -4.414 -8.43 -16.562 1 98 195 ASP B CA 1
ATOM 3203 C C . ASP B 1 195 ? -3.088 -8.891 -15.969 1 98 195 ASP B C 1
ATOM 3205 O O . ASP B 1 195 ? -2.994 -10 -15.43 1 98 195 ASP B O 1
ATOM 3209 N N . THR B 1 196 ? -2.076 -8.031 -16.031 1 97.75 196 THR B N 1
ATOM 3210 C CA . THR B 1 196 ? -0.75 -8.352 -15.516 1 97.75 196 THR B CA 1
ATOM 3211 C C . THR B 1 196 ? -0.798 -8.586 -14.016 1 97.75 196 THR B C 1
ATOM 3213 O O . THR B 1 196 ? -0.281 -9.594 -13.523 1 97.75 196 THR B O 1
ATOM 3216 N N . LEU B 1 197 ? -1.433 -7.746 -13.281 1 98.75 197 LEU B N 1
ATOM 3217 C CA . LEU B 1 197 ? -1.479 -7.855 -11.828 1 98.75 197 LEU B CA 1
ATOM 3218 C C . LEU B 1 197 ? -2.348 -9.031 -11.398 1 98.75 197 LEU B C 1
ATOM 3220 O O . LEU B 1 197 ? -2.037 -9.719 -10.422 1 98.75 197 LEU B O 1
ATOM 3224 N N . ALA B 1 198 ? -3.459 -9.211 -12.148 1 98.62 198 ALA B N 1
ATOM 3225 C CA . ALA B 1 198 ? -4.312 -10.352 -11.828 1 98.62 198 ALA B CA 1
ATOM 3226 C C . ALA B 1 198 ? -3.559 -11.672 -11.992 1 98.62 198 ALA B C 1
ATOM 3228 O O . ALA B 1 198 ? -3.619 -12.539 -11.117 1 98.62 198 ALA B O 1
ATOM 3229 N N . GLU B 1 199 ? -2.879 -11.82 -13.102 1 97.38 199 GLU B N 1
ATOM 3230 C CA . GLU B 1 199 ? -2.096 -13.031 -13.328 1 97.38 199 GLU B CA 1
ATOM 3231 C C . GLU B 1 199 ? -1.015 -13.195 -12.266 1 97.38 199 GLU B C 1
ATOM 3233 O O . GLU B 1 199 ? -0.795 -14.305 -11.758 1 97.38 199 GLU B O 1
ATOM 3238 N N . PHE B 1 200 ? -0.396 -12.125 -11.922 1 98.19 200 PHE B N 1
ATOM 3239 C CA . PHE B 1 200 ? 0.662 -12.109 -10.914 1 98.19 200 PHE B CA 1
ATOM 3240 C C . PHE B 1 200 ? 0.151 -12.648 -9.586 1 98.19 200 PHE B C 1
ATOM 3242 O O . PHE B 1 200 ? 0.74 -13.57 -9.016 1 98.19 200 PHE B O 1
ATOM 3249 N N . VAL B 1 201 ? -0.968 -12.148 -9.094 1 98.69 201 VAL B N 1
ATOM 3250 C CA . VAL B 1 201 ? -1.401 -12.5 -7.75 1 98.69 201 VAL B CA 1
ATOM 3251 C C . VAL B 1 201 ? -2.012 -13.898 -7.746 1 98.69 201 VAL B C 1
ATOM 3253 O O . VAL B 1 201 ? -1.884 -14.633 -6.77 1 98.69 201 VAL B O 1
ATOM 3256 N N . VAL B 1 202 ? -2.672 -14.281 -8.836 1 98.12 202 VAL B N 1
ATOM 3257 C CA . VAL B 1 202 ? -3.26 -15.617 -8.891 1 98.12 202 VAL B CA 1
ATOM 3258 C C . VAL B 1 202 ? -2.154 -16.672 -8.93 1 98.12 202 VAL B C 1
ATOM 3260 O O . VAL B 1 202 ? -2.234 -17.688 -8.242 1 98.12 202 VAL B O 1
ATOM 3263 N N . ASN B 1 203 ? -1.102 -16.406 -9.734 1 97.25 203 ASN B N 1
ATOM 3264 C CA . ASN B 1 203 ? 0.051 -17.297 -9.734 1 97.25 203 ASN B CA 1
ATOM 3265 C C . ASN B 1 203 ? 0.721 -17.359 -8.367 1 97.25 203 ASN B C 1
ATOM 3267 O O . ASN B 1 203 ? 1.271 -18.391 -7.98 1 97.25 203 ASN B O 1
ATOM 3271 N N . GLY B 1 204 ? 0.699 -16.25 -7.652 1 97.88 204 GLY B N 1
ATOM 3272 C CA . GLY B 1 204 ? 1.236 -16.219 -6.301 1 97.88 204 GLY B CA 1
ATOM 3273 C C . GLY B 1 204 ? 0.522 -17.156 -5.348 1 97.88 204 GLY B C 1
ATOM 3274 O O . GLY B 1 204 ? 1.134 -17.688 -4.422 1 97.88 204 GLY B O 1
ATOM 3275 N N . VAL B 1 205 ? -0.74 -17.312 -5.535 1 96.69 205 VAL B N 1
ATOM 3276 C CA . VAL B 1 205 ? -1.563 -18.172 -4.688 1 96.69 205 VAL B CA 1
ATOM 3277 C C . VAL B 1 205 ? -1.483 -19.609 -5.18 1 96.69 205 VAL B C 1
ATOM 3279 O O . VAL B 1 205 ? -1.337 -20.547 -4.383 1 96.69 205 VAL B O 1
ATOM 3282 N N . SER B 1 206 ? -1.573 -19.734 -6.41 1 92.88 206 SER B N 1
ATOM 3283 C CA . SER B 1 206 ? -1.63 -21.047 -7.066 1 92.88 206 SER B CA 1
ATOM 3284 C C . SER B 1 206 ? -0.7 -21.094 -8.273 1 92.88 206 SER B C 1
ATOM 3286 O O . SER B 1 206 ? -1.137 -20.906 -9.406 1 92.88 206 SER B O 1
ATOM 3288 N N . PRO B 1 207 ? 0.574 -21.359 -8.023 1 90.25 207 PRO B N 1
ATOM 3289 C CA . PRO B 1 207 ? 1.522 -21.391 -9.141 1 90.25 207 PRO B CA 1
ATOM 3290 C C . PRO B 1 207 ? 1.227 -22.5 -10.133 1 90.25 207 PRO B C 1
ATOM 3292 O O . PRO B 1 207 ? 0.992 -23.641 -9.734 1 90.25 207 PRO B O 1
ATOM 3295 N N . ARG B 1 208 ? 1.033 -22.109 -11.289 1 82.75 208 ARG B N 1
ATOM 3296 C CA . ARG B 1 208 ? 0.861 -23.062 -12.383 1 82.75 208 ARG B CA 1
ATOM 3297 C C . ARG B 1 208 ? 1.789 -22.734 -13.547 1 82.75 208 ARG B C 1
ATOM 3299 O O . ARG B 1 208 ? 2 -21.562 -13.867 1 82.75 208 ARG B O 1
ATOM 3306 N N . PRO B 1 209 ? 2.557 -23.75 -13.977 1 67.56 209 PRO B N 1
ATOM 3307 C CA . PRO B 1 209 ? 3.479 -23.484 -15.086 1 67.56 209 PRO B CA 1
ATOM 3308 C C . PRO B 1 209 ? 2.775 -22.906 -16.312 1 67.56 209 PRO B C 1
ATOM 3310 O O . PRO B 1 209 ? 1.587 -23.156 -16.516 1 67.56 209 PRO B O 1
#

pLDDT: mean 88.84, std 14.98, range [28.16, 98.88]

Solvent-accessible surface area (backbone atoms only — not comparable to full-atom values): 22451 Å² total; per-residue (Å²): 137,85,93,69,71,81,69,65,78,59,80,47,77,62,44,52,49,53,43,52,27,40,20,43,45,29,43,72,58,32,67,90,72,51,50,68,61,58,30,17,58,67,62,71,47,55,58,65,62,50,52,71,76,40,87,43,71,64,60,51,49,50,51,32,37,44,52,33,50,48,52,49,40,61,64,28,47,62,46,67,71,48,84,76,60,40,60,60,35,47,29,50,31,44,24,45,48,33,43,46,47,70,71,41,41,37,32,38,33,30,42,61,72,40,52,82,46,43,61,58,44,48,71,67,43,79,54,65,63,47,57,52,46,50,49,52,52,49,49,46,53,46,50,51,34,54,39,49,51,49,33,38,47,73,70,69,48,62,65,92,80,46,64,54,66,61,50,42,49,29,41,49,17,21,51,55,37,48,64,75,74,64,53,86,89,50,93,65,60,61,66,59,52,19,51,52,52,16,51,25,45,43,19,24,75,54,33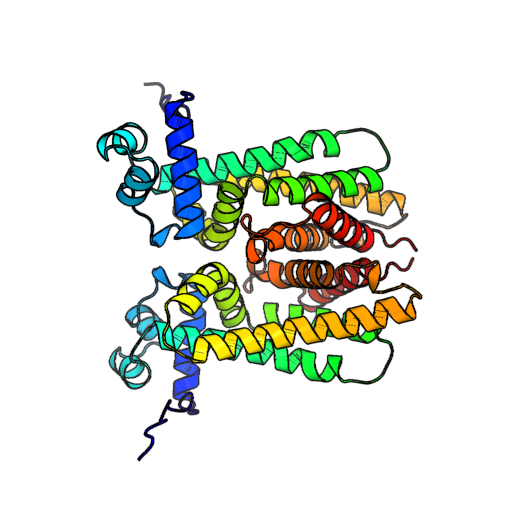,54,113,139,82,82,77,65,78,71,63,79,58,80,47,78,62,44,51,49,52,42,53,28,39,20,43,44,30,43,72,59,31,67,90,72,51,50,69,61,57,29,16,56,67,63,70,47,56,57,64,62,49,52,72,76,40,89,41,70,65,61,50,48,49,51,33,38,44,52,35,49,46,53,49,39,62,64,28,47,62,46,66,69,48,86,75,59,41,60,60,36,47,29,51,30,44,24,45,49,32,42,46,45,70,71,40,42,36,32,39,33,29,44,61,73,40,51,82,44,45,64,57,46,50,70,67,43,80,56,63,64,47,58,52,44,50,49,52,52,48,48,46,53,45,51,53,34,52,38,50,51,49,34,38,47,74,69,69,48,62,65,92,79,47,66,55,66,60,50,40,48,29,43,50,18,22,51,55,36,47,64,75,72,64,53,86,87,50,94,64,60,60,67,60,52,19,50,51,53,16,53,26,45,42,19,24,75,53,34,54,113